Protein AF-0000000086158862 (afdb_homodimer)

Sequence (466 aa):
MAANTNTVLITGCSRGIGLALAAEYHSAGWNIIAAARNPSASSELQALNIYKTVQLDVADEASIERAAKTLEGEAIDLIINNAGILHYNTFETETKAHLAHTFEVNVIGPFLVSRAFLPHLKAAAANKGFAKLVQISSTVGSITLNKGEWPTPNYRTSKAALNMLNMVMAHEIKKDNVMTVVQCPGFVDTEINGHTGILKTSESASAIAKNISKLTLDDTGKFFSHEGKELPWMAANTNTVLITGCSRGIGLALAAEYHSAGWNIIAAARNPSASSELQALNIYKTVQLDVADEASIERAAKTLEGEAIDLIINNAGILHYNTFETETKAHLAHTFEVNVIGPFLVSRAFLPHLKAAAANKGFAKLVQISSTVGSITLNKGEWPTPNYRTSKAALNMLNMVMAHEIKKDNVMTVVQCPGFVDTEINGHTGILKTSESASAIAKNISKLTLDDTGKFFSHEGKELPW

Secondary structure (DSSP, 8-state):
------EEEEESTTSHHHHHHHHHHHHTTPEEEEEESSGGG-HHHHTS--SEEEE--TT-HHHHHHHHHHTTT---SEEEE---------TTT--HHHHHHHHIIIIIHHHHHHHHTHHHHHHHHHHHS-EEEEEE--GGG-STT--S----HHHHHHHHHHHHHHHHHHHHHGGGTEEEEEE---SB-SGGGTT--SB-HHHHHHHHHHHHHH--GGGTT-EE-TTS-B---/------EEEEESTTSHHHHHHHHHHHHTTPEEEEEESSGGG-HHHHHS--SEEEE--TT-HHHHHHHHHHTTT---SEEEE---------TTT--HHHHHHHHIIIIIHHHHHHHHHHHHHHHHHHHHS-EEEEEE--GGG-STT--S----HHHHHHHHHHHHHHHHHHHHHGGGTEEEEEE---SB-SGGGTT--SB-HHHHHHHHHHHHHH--GGGTT-EE-TTS-B---

Solvent-accessible surface area (backbone atoms only — not comparable to full-atom values): 22892 Å² total; per-residue (Å²): 127,83,77,82,64,51,26,37,37,32,30,37,22,62,46,51,56,30,30,27,36,52,51,46,41,44,74,72,60,35,37,34,34,38,23,12,71,57,50,86,74,19,64,71,47,64,68,41,93,57,70,41,76,37,59,31,36,58,72,33,69,69,38,38,48,53,39,36,57,77,44,62,91,45,56,28,36,30,37,35,42,46,46,65,68,59,61,93,26,37,89,87,68,52,47,72,67,55,38,51,52,30,34,36,34,40,30,51,10,47,52,51,48,51,60,57,40,40,66,23,28,38,47,20,8,74,74,68,66,46,12,40,40,36,37,54,51,42,67,62,22,13,59,71,69,54,79,66,81,69,59,25,62,42,37,34,18,21,27,20,17,31,53,32,44,41,39,52,45,27,58,69,36,42,88,51,37,38,22,24,34,36,37,14,54,63,60,41,41,23,75,76,64,70,54,67,34,81,38,51,34,60,59,29,23,47,34,35,52,56,39,58,73,70,58,52,69,88,48,41,46,39,39,26,41,21,82,50,48,76,48,72,64,125,83,80,81,65,51,27,36,38,32,30,38,21,62,45,53,55,30,30,28,36,50,52,47,42,44,74,72,60,35,38,35,34,38,22,13,71,58,49,86,74,19,63,70,49,64,67,41,94,57,69,41,77,36,57,31,37,59,70,34,68,67,38,38,48,52,38,37,57,77,45,62,92,46,56,28,35,29,38,35,42,46,46,66,69,60,62,91,24,37,90,87,68,52,46,74,68,54,39,52,51,29,35,35,33,40,31,51,10,49,53,53,46,51,59,58,42,40,68,23,27,38,47,19,8,72,74,66,66,48,13,39,38,36,38,54,51,42,67,62,22,14,58,70,68,54,77,67,81,68,60,24,62,38,38,33,18,22,27,19,18,31,52,32,43,43,39,52,45,24,58,69,38,42,89,52,36,38,22,23,33,36,36,14,54,63,58,40,41,24,74,77,65,68,54,67,33,82,37,51,33,59,59,26,22,48,34,36,52,55,38,59,72,70,58,51,69,88,45,42,46,39,40,26,40,22,83,52,48,77,50,73,64

Foldseek 3Di:
DPPPAAEEEEEPCQDFLNVLLQQQVLVVRHAYEYEYQDNVVRPSSVVRPHNYYAHADLLDLVSLLVRLVVCPPAAHQEYEYDWAAFDQDAPVGDDPVLLVVRLSTQPVSLVSNCVSCVVNQLVNCVVPVGGEYEYEAAPLCAPVSPPPPGRTPSRNVSRVNNLVVQLVVLVVCLVSRYAYEYEYLAQEQTVRVPRPGDHHSNRSSNLQVVLVVPDGNVCHSFYAYSNNHTDHD/DPPPAAEEEEEPCQDFLNVLLQQQVLVVRHAYEYEYQDNVVRPSSVVRPHNYYAHADLLDLVSLLVRLVVCPPAAHQEYEYDWAAFDQDAPVGDDPVLLVVRLSTQPVSLVSNCVSCVVNQLVNCVVPVGGEYEYEAAPLCAPVSPPPPGRTPSRNVSRVNNLVVQLVVLVVCLVSRYAYEYEYLAQEQTVRVPRPGDHHSNRSSNLQVVLVVPDGNVCHSFYAYSNNHTDHD

Structure (mmCIF, N/CA/C/O backbone):
data_AF-0000000086158862-model_v1
#
loop_
_entity.id
_entity.type
_entity.pdbx_description
1 polymer 'Uncharacterized protein'
#
loop_
_atom_site.group_PDB
_atom_site.id
_atom_site.type_symbol
_atom_site.label_atom_id
_atom_site.label_alt_id
_atom_site.label_comp_id
_atom_site.label_asym_id
_atom_site.label_entity_id
_atom_site.label_seq_id
_atom_site.pdbx_PDB_ins_code
_atom_site.Cartn_x
_atom_site.Cartn_y
_atom_site.Cartn_z
_atom_site.occupancy
_atom_site.B_iso_or_equiv
_atom_site.auth_seq_id
_atom_site.auth_comp_id
_atom_site.auth_asym_id
_atom_site.auth_atom_id
_atom_site.pdbx_PDB_model_num
ATOM 1 N N . MET A 1 1 ? -1.53 -44.344 -16.453 1 36.97 1 MET A N 1
ATOM 2 C CA . MET A 1 1 ? -2.18 -43.031 -16.219 1 36.97 1 MET A CA 1
ATOM 3 C C . MET A 1 1 ? -1.17 -41.906 -16.266 1 36.97 1 MET A C 1
ATOM 5 O O . MET A 1 1 ? -0.111 -41.969 -15.648 1 36.97 1 MET A O 1
ATOM 9 N N . ALA A 1 2 ? -0.893 -41.219 -17.297 1 45.72 2 ALA A N 1
ATOM 10 C CA . ALA A 1 2 ? 0.271 -40.406 -17.594 1 45.72 2 ALA A CA 1
ATOM 11 C C . ALA A 1 2 ? 0.569 -39.469 -16.422 1 45.72 2 ALA A C 1
ATOM 13 O O . ALA A 1 2 ? -0.334 -38.781 -15.906 1 45.72 2 ALA A O 1
ATOM 14 N N . ALA A 1 3 ? 1.515 -39.594 -15.531 1 54.84 3 ALA A N 1
ATOM 15 C CA . ALA A 1 3 ? 1.909 -39 -14.25 1 54.84 3 ALA A CA 1
ATOM 16 C C . ALA A 1 3 ? 1.799 -37.5 -14.281 1 54.84 3 ALA A C 1
ATOM 18 O O . ALA A 1 3 ? 2.314 -36.844 -15.195 1 54.84 3 ALA A O 1
ATOM 19 N N . ASN A 1 4 ? 0.563 -36.844 -13.844 1 77.56 4 ASN A N 1
ATOM 20 C CA . ASN A 1 4 ? 0.189 -35.469 -14.031 1 77.56 4 ASN A CA 1
ATOM 21 C C . ASN A 1 4 ? 1.221 -34.5 -13.414 1 77.56 4 ASN A C 1
ATOM 23 O O . ASN A 1 4 ? 1.254 -34.344 -12.195 1 77.56 4 ASN A O 1
ATOM 27 N N . THR A 1 5 ? 2.297 -34.281 -14.148 1 93.12 5 THR A N 1
ATOM 28 C CA . THR A 1 5 ? 3.395 -33.375 -13.773 1 93.12 5 THR A CA 1
ATOM 29 C C . THR A 1 5 ? 2.863 -32.031 -13.297 1 93.12 5 THR A C 1
ATOM 31 O O . THR A 1 5 ? 1.965 -31.469 -13.922 1 93.12 5 THR A O 1
ATOM 34 N N . ASN A 1 6 ? 3.312 -31.688 -12.078 1 96.94 6 ASN A N 1
ATOM 35 C CA . ASN A 1 6 ? 2.926 -30.375 -11.578 1 96.94 6 ASN A CA 1
ATOM 36 C C . ASN A 1 6 ? 3.473 -29.25 -12.453 1 96.94 6 ASN A C 1
ATOM 38 O O . ASN A 1 6 ? 4.566 -29.359 -13.008 1 96.94 6 ASN A O 1
ATOM 42 N N . THR A 1 7 ? 2.719 -28.188 -12.609 1 97.75 7 THR A N 1
ATOM 43 C CA . THR A 1 7 ? 3.1 -27.047 -13.438 1 97.75 7 THR A CA 1
ATOM 44 C C . THR A 1 7 ? 3.168 -25.766 -12.602 1 97.75 7 THR A C 1
ATOM 46 O O . THR A 1 7 ? 2.295 -25.516 -11.766 1 97.75 7 THR A O 1
ATOM 49 N N . VAL A 1 8 ? 4.254 -24.969 -12.805 1 98.25 8 VAL A N 1
ATOM 50 C CA . VAL A 1 8 ? 4.41 -23.688 -12.133 1 98.25 8 VAL A CA 1
ATOM 51 C C . VAL A 1 8 ? 4.617 -22.578 -13.172 1 98.25 8 VAL A C 1
ATOM 53 O O . VAL A 1 8 ? 5.32 -22.781 -14.164 1 98.25 8 VAL A O 1
ATOM 56 N N . LEU A 1 9 ? 3.863 -21.5 -13.016 1 98.44 9 LEU A N 1
ATOM 57 C CA . LEU A 1 9 ? 4.109 -20.281 -13.766 1 98.44 9 LEU A CA 1
ATOM 58 C C . LEU A 1 9 ? 4.82 -19.25 -12.898 1 98.44 9 LEU A C 1
ATOM 60 O O . LEU A 1 9 ? 4.371 -18.938 -11.789 1 98.44 9 LEU A O 1
ATOM 64 N N . ILE A 1 10 ? 5.93 -18.703 -13.367 1 98.25 10 ILE A N 1
ATOM 65 C CA . ILE A 1 10 ? 6.715 -17.719 -12.633 1 98.25 10 ILE A CA 1
ATOM 66 C C . ILE A 1 10 ? 6.895 -16.469 -13.484 1 98.25 10 ILE A C 1
ATOM 68 O O . ILE A 1 10 ? 7.379 -16.547 -14.617 1 98.25 10 ILE A O 1
ATOM 72 N N . THR A 1 11 ? 6.445 -15.344 -12.969 1 98.44 11 THR A N 1
ATOM 73 C CA . THR A 1 11 ? 6.707 -14.086 -13.664 1 98.44 11 THR A CA 1
ATOM 74 C C . THR A 1 11 ? 8.086 -13.547 -13.297 1 98.44 11 THR A C 1
ATOM 76 O O . THR A 1 11 ? 8.578 -13.781 -12.195 1 98.44 11 THR A O 1
ATOM 79 N N . GLY A 1 12 ? 8.648 -12.758 -14.195 1 95.81 12 GLY A N 1
ATOM 80 C CA . GLY A 1 12 ? 9.977 -12.211 -13.945 1 95.81 12 GLY A CA 1
ATOM 81 C C . GLY A 1 12 ? 11.055 -13.281 -13.852 1 95.81 12 GLY A C 1
ATOM 82 O O . GLY A 1 12 ? 11.891 -13.242 -12.945 1 95.81 12 GLY A O 1
ATOM 83 N N . CYS A 1 13 ? 11.078 -14.219 -14.719 1 92.38 13 CYS A N 1
ATOM 84 C CA . CYS A 1 13 ? 11.898 -15.414 -14.594 1 92.38 13 CYS A CA 1
ATOM 85 C C . CYS A 1 13 ? 13.219 -15.25 -15.344 1 92.38 13 CYS A C 1
ATOM 87 O O . CYS A 1 13 ? 14.039 -16.172 -15.375 1 92.38 13 CYS A O 1
ATOM 89 N N . SER A 1 14 ? 13.531 -14.102 -15.805 1 90.5 14 SER A N 1
ATOM 90 C CA . SER A 1 14 ? 14.688 -13.953 -16.672 1 90.5 14 SER A CA 1
ATOM 91 C C . SER A 1 14 ? 15.969 -13.773 -15.875 1 90.5 14 SER A C 1
ATOM 93 O O . SER A 1 14 ? 17.062 -13.898 -16.422 1 90.5 14 SER A O 1
ATOM 95 N N . ARG A 1 15 ? 15.867 -13.43 -14.633 1 90.31 15 ARG A N 1
ATOM 96 C CA . ARG A 1 15 ? 17.031 -13.227 -13.781 1 90.31 15 ARG A CA 1
ATOM 97 C C . ARG A 1 15 ? 16.656 -13.289 -12.305 1 90.31 15 ARG A C 1
ATOM 99 O O . ARG A 1 15 ? 15.492 -13.484 -11.961 1 90.31 15 ARG A O 1
ATOM 106 N N . GLY A 1 16 ? 17.625 -13.32 -11.531 1 93.94 16 GLY A N 1
ATOM 107 C CA . GLY A 1 16 ? 17.438 -13.133 -10.102 1 93.94 16 GLY A CA 1
ATOM 108 C C . GLY A 1 16 ? 16.688 -14.281 -9.453 1 93.94 16 GLY A C 1
ATOM 109 O O . GLY A 1 16 ? 16.969 -15.445 -9.719 1 93.94 16 GLY A O 1
ATOM 110 N N . ILE A 1 17 ? 15.781 -13.906 -8.586 1 95.94 17 ILE A N 1
ATOM 111 C CA . ILE A 1 17 ? 15.031 -14.859 -7.781 1 95.94 17 ILE A CA 1
ATOM 112 C C . ILE A 1 17 ? 14.133 -15.703 -8.68 1 95.94 17 ILE A C 1
ATOM 114 O O . ILE A 1 17 ? 14.008 -16.922 -8.484 1 95.94 17 ILE A O 1
ATOM 118 N N . GLY A 1 18 ? 13.531 -15.07 -9.727 1 96.69 18 GLY A N 1
ATOM 119 C CA . GLY A 1 18 ? 12.664 -15.797 -10.641 1 96.69 18 GLY A CA 1
ATOM 120 C C . GLY A 1 18 ? 13.375 -16.906 -11.383 1 96.69 18 GLY A C 1
ATOM 121 O O . GLY A 1 18 ? 12.844 -18.016 -11.492 1 96.69 18 GLY A O 1
ATOM 122 N N . LEU A 1 19 ? 14.516 -16.594 -11.836 1 95.88 19 LEU A N 1
ATOM 123 C CA . LEU A 1 19 ? 15.305 -17.594 -12.547 1 95.88 19 LEU A CA 1
ATOM 124 C C . LEU A 1 19 ? 15.711 -18.719 -11.609 1 95.88 19 LEU A C 1
ATOM 126 O O . LEU A 1 19 ? 15.656 -19.891 -11.984 1 95.88 19 LEU A O 1
ATOM 130 N N . ALA A 1 20 ? 16.109 -18.391 -10.422 1 97.12 20 ALA A N 1
ATOM 131 C CA . ALA A 1 20 ? 16.5 -19.391 -9.438 1 97.12 20 ALA A CA 1
ATOM 132 C C . ALA A 1 20 ? 15.328 -20.281 -9.055 1 97.12 20 ALA A C 1
ATOM 134 O O . ALA A 1 20 ? 15.5 -21.5 -8.859 1 97.12 20 ALA A O 1
ATOM 135 N N . LEU A 1 21 ? 14.156 -19.703 -8.93 1 97.81 21 LEU A N 1
ATOM 136 C CA . LEU A 1 21 ? 12.961 -20.484 -8.633 1 97.81 21 LEU A CA 1
ATOM 137 C C . LEU A 1 21 ? 12.633 -21.438 -9.781 1 97.81 21 LEU A C 1
ATOM 139 O O . LEU A 1 21 ? 12.281 -22.594 -9.547 1 97.81 21 LEU A O 1
ATOM 143 N N . ALA A 1 22 ? 12.766 -20.938 -10.992 1 96.94 22 ALA A N 1
ATOM 144 C CA . ALA A 1 22 ? 12.555 -21.797 -12.156 1 96.94 22 ALA A CA 1
ATOM 145 C C . ALA A 1 22 ? 13.492 -23.016 -12.117 1 96.94 22 ALA A C 1
ATOM 147 O O . ALA A 1 22 ? 13.055 -24.141 -12.336 1 96.94 22 ALA A O 1
ATOM 148 N N . ALA A 1 23 ? 14.719 -22.75 -11.82 1 96.62 23 ALA A N 1
ATOM 149 C CA . ALA A 1 23 ? 15.711 -23.828 -11.742 1 96.62 23 ALA A CA 1
ATOM 150 C C . ALA A 1 23 ? 15.359 -24.812 -10.641 1 96.62 23 ALA A C 1
ATOM 152 O O . ALA 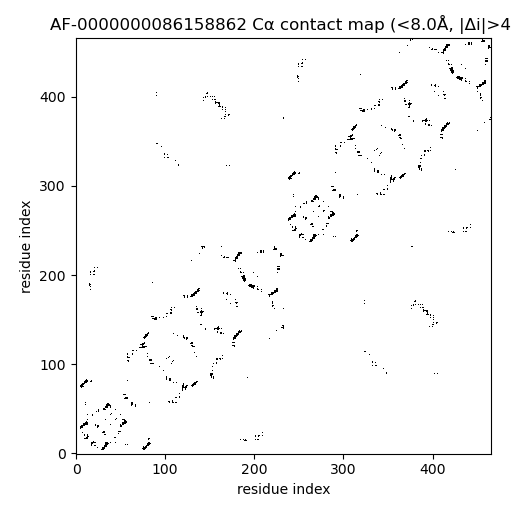A 1 23 ? 15.477 -26.031 -10.828 1 96.62 23 ALA A O 1
ATOM 153 N N . GLU A 1 24 ? 14.961 -24.297 -9.516 1 97.12 24 GLU A N 1
ATOM 154 C CA . GLU A 1 24 ? 14.609 -25.141 -8.375 1 97.12 24 GLU A CA 1
ATOM 155 C C . GLU A 1 24 ? 13.438 -26.062 -8.703 1 97.12 24 GLU A C 1
ATOM 157 O O . GLU A 1 24 ? 13.5 -27.266 -8.445 1 97.12 24 GLU A O 1
ATOM 162 N N . TYR A 1 25 ? 12.398 -25.578 -9.266 1 97.38 25 TYR A N 1
ATOM 163 C CA . TYR A 1 25 ? 11.219 -26.375 -9.578 1 97.38 25 TYR A CA 1
ATOM 164 C C . TYR A 1 25 ? 11.492 -27.312 -10.742 1 97.38 25 TYR A C 1
ATOM 166 O O . TYR A 1 25 ? 10.953 -28.422 -10.789 1 97.38 25 TYR A O 1
ATOM 174 N N . HIS A 1 26 ? 12.312 -26.891 -11.641 1 95.94 26 HIS A N 1
ATOM 175 C CA . HIS A 1 26 ? 12.734 -27.797 -12.703 1 95.94 26 HIS A CA 1
ATOM 176 C C . HIS A 1 26 ? 13.445 -29.016 -12.141 1 95.94 26 HIS A C 1
ATOM 178 O O . HIS A 1 26 ? 13.156 -30.141 -12.539 1 95.94 26 HIS A O 1
ATOM 184 N N . SER A 1 27 ? 14.312 -28.75 -11.258 1 95.31 27 SER A N 1
ATOM 185 C CA . SER A 1 27 ? 15.055 -29.844 -10.617 1 95.31 27 SER A CA 1
ATOM 186 C C . SER A 1 27 ? 14.125 -30.766 -9.852 1 95.31 27 SER A C 1
ATOM 188 O O . SER A 1 27 ? 14.422 -31.953 -9.695 1 95.31 27 SER A O 1
ATOM 190 N N . ALA A 1 28 ? 13.016 -30.25 -9.414 1 95.69 28 ALA A N 1
ATOM 191 C CA . ALA A 1 28 ? 12.039 -31.031 -8.664 1 95.69 28 ALA A CA 1
ATOM 192 C C . ALA A 1 28 ? 11.086 -31.766 -9.602 1 95.69 28 ALA A C 1
ATOM 194 O O . ALA A 1 28 ? 10.156 -32.438 -9.148 1 95.69 28 ALA A O 1
ATOM 195 N N . GLY A 1 29 ? 11.219 -31.562 -10.906 1 95.12 29 GLY A N 1
ATOM 196 C CA . GLY A 1 29 ? 10.469 -32.312 -11.891 1 95.12 29 GLY A CA 1
ATOM 197 C C . GLY A 1 29 ? 9.195 -31.641 -12.352 1 95.12 29 GLY A C 1
ATOM 198 O O . GLY A 1 29 ? 8.32 -32.281 -12.945 1 95.12 29 GLY A O 1
ATOM 199 N N . TRP A 1 30 ? 9.109 -30.328 -12.07 1 96.62 30 TRP A N 1
ATOM 200 C CA . TRP A 1 30 ? 7.906 -29.594 -12.453 1 96.62 30 TRP A CA 1
ATOM 201 C C . TRP A 1 30 ? 7.996 -29.109 -13.898 1 96.62 30 TRP A C 1
ATOM 203 O O . TRP A 1 30 ? 9.094 -28.953 -14.438 1 96.62 30 TRP A O 1
ATOM 213 N N . ASN A 1 31 ? 6.859 -28.953 -14.508 1 96.31 31 ASN A N 1
ATOM 214 C CA . ASN A 1 31 ? 6.762 -28.156 -15.727 1 96.31 31 ASN A CA 1
ATOM 215 C C . ASN A 1 31 ? 6.859 -26.656 -15.438 1 96.31 31 ASN A C 1
ATOM 217 O O . ASN A 1 31 ? 6.078 -26.125 -14.648 1 96.31 31 ASN A O 1
ATOM 221 N N . ILE A 1 32 ? 7.812 -26.031 -16.125 1 96.62 32 ILE A N 1
ATOM 222 C CA . ILE A 1 32 ? 8.023 -24.609 -15.875 1 96.62 32 ILE A CA 1
ATOM 223 C C . ILE A 1 32 ? 7.41 -23.781 -17 1 96.62 32 ILE A C 1
ATOM 225 O O . ILE A 1 32 ? 7.754 -23.969 -18.172 1 96.62 32 ILE A O 1
ATOM 229 N N . ILE A 1 33 ? 6.488 -22.953 -16.656 1 97.19 33 ILE A N 1
ATOM 230 C CA . ILE A 1 33 ? 6.066 -21.875 -17.562 1 97.19 33 ILE A CA 1
ATOM 231 C C . ILE A 1 33 ? 6.75 -20.578 -17.156 1 97.19 33 ILE A C 1
ATOM 233 O O . ILE A 1 33 ? 6.383 -19.953 -16.156 1 97.19 33 ILE A O 1
ATOM 237 N N . ALA A 1 34 ? 7.719 -20.172 -17.984 1 96.31 34 ALA A N 1
ATOM 238 C CA . ALA A 1 34 ? 8.523 -19 -17.688 1 96.31 34 ALA A CA 1
ATOM 239 C C . ALA A 1 34 ? 7.949 -17.75 -18.359 1 96.31 34 ALA A C 1
ATOM 241 O O . ALA A 1 34 ? 7.914 -17.672 -19.594 1 96.31 34 ALA A O 1
ATOM 242 N N . ALA A 1 35 ? 7.512 -16.812 -17.547 1 96.81 35 ALA A N 1
ATOM 243 C CA . ALA A 1 35 ? 6.93 -15.578 -18.062 1 96.81 35 ALA A CA 1
ATOM 244 C C . ALA A 1 35 ? 7.879 -14.398 -17.875 1 96.81 35 ALA A C 1
ATOM 246 O O . ALA A 1 35 ? 8.398 -14.195 -16.766 1 96.81 35 ALA A O 1
ATOM 247 N N . ALA A 1 36 ? 8.141 -13.688 -18.906 1 95.5 36 ALA A N 1
ATOM 248 C CA . ALA A 1 36 ? 8.984 -12.5 -18.875 1 95.5 36 ALA A CA 1
ATOM 249 C C . ALA A 1 36 ? 8.664 -11.57 -20.047 1 95.5 36 ALA A C 1
ATOM 251 O O . ALA A 1 36 ? 7.941 -11.953 -20.969 1 95.5 36 ALA A O 1
ATOM 252 N N . ARG A 1 37 ? 9.156 -10.414 -20.031 1 93.44 37 ARG A N 1
ATOM 253 C CA . ARG A 1 37 ? 8.938 -9.453 -21.109 1 93.44 37 ARG A CA 1
ATOM 254 C C . ARG A 1 37 ? 9.609 -9.914 -22.391 1 93.44 37 ARG A C 1
ATOM 256 O O . ARG A 1 37 ? 9.047 -9.758 -23.484 1 93.44 37 ARG A O 1
ATOM 263 N N . ASN A 1 38 ? 10.773 -10.383 -22.141 1 90.69 38 ASN A N 1
ATOM 264 C CA . ASN A 1 38 ? 11.539 -10.961 -23.25 1 90.69 38 ASN A CA 1
ATOM 265 C C . ASN A 1 38 ? 12.211 -12.266 -22.828 1 90.69 38 ASN A C 1
ATOM 267 O O . ASN A 1 38 ? 13.43 -12.305 -22.641 1 90.69 38 ASN A O 1
ATOM 271 N N . PRO A 1 39 ? 11.445 -13.312 -22.859 1 85.88 39 PRO A N 1
ATOM 272 C CA . PRO A 1 39 ? 12 -14.57 -22.344 1 85.88 39 PRO A CA 1
ATOM 273 C C . PRO A 1 39 ? 13.156 -15.102 -23.188 1 85.88 39 PRO A C 1
ATOM 275 O O . PRO A 1 39 ? 14.031 -15.805 -22.672 1 85.88 39 PRO A O 1
ATOM 278 N N . SER A 1 40 ? 13.211 -14.82 -24.406 1 84.69 40 SER A N 1
ATOM 279 C CA . SER A 1 40 ? 14.234 -15.336 -25.312 1 84.69 40 SER A CA 1
ATOM 280 C C . SER A 1 40 ? 15.578 -14.672 -25.062 1 84.69 40 SER A C 1
ATOM 282 O O . SER A 1 40 ? 16.625 -15.172 -25.5 1 84.69 40 SER A O 1
ATOM 284 N N . ALA A 1 41 ? 15.531 -13.633 -24.297 1 85.56 41 ALA A N 1
ATOM 285 C CA . ALA A 1 41 ? 16.75 -12.867 -24.078 1 85.56 41 ALA A CA 1
ATOM 286 C C . ALA A 1 41 ? 17.594 -13.484 -22.953 1 85.56 41 ALA A C 1
ATOM 288 O O . ALA A 1 41 ? 18.766 -13.156 -22.797 1 85.56 41 ALA A O 1
ATOM 289 N N . SER A 1 42 ? 17.047 -14.359 -22.203 1 88.31 42 SER A N 1
ATOM 290 C CA . SER A 1 42 ? 17.766 -14.977 -21.094 1 88.31 42 SER A CA 1
ATOM 291 C C . SER A 1 42 ? 18.344 -16.344 -21.5 1 88.31 42 SER A C 1
ATOM 293 O O . SER A 1 42 ? 17.609 -17.328 -21.531 1 88.31 42 SER A O 1
ATOM 295 N N . SER A 1 43 ? 19.609 -16.375 -21.688 1 88.44 43 SER A N 1
ATOM 296 C CA . SER A 1 43 ? 20.281 -17.609 -22.047 1 88.44 43 SER A CA 1
ATOM 297 C C . SER A 1 43 ? 20.188 -18.641 -20.922 1 88.44 43 SER A C 1
ATOM 299 O O . SER A 1 43 ? 20.062 -19.844 -21.188 1 88.44 43 SER A O 1
ATOM 301 N N . GLU A 1 44 ? 20.234 -18.125 -19.75 1 88.62 44 GLU A N 1
ATOM 302 C CA . GLU A 1 44 ? 20.156 -19.016 -18.594 1 88.62 44 GLU A CA 1
ATOM 303 C C . GLU A 1 44 ? 18.781 -19.688 -18.516 1 88.62 44 GLU A C 1
ATOM 305 O O . GLU A 1 44 ? 18.688 -20.875 -18.188 1 88.62 44 GLU A O 1
ATOM 310 N N . LEU A 1 45 ? 17.844 -18.891 -18.812 1 88.81 45 LEU A N 1
ATOM 311 C CA . LEU A 1 45 ? 16.484 -19.453 -18.812 1 88.81 45 LEU A CA 1
ATOM 312 C C . LEU A 1 45 ? 16.328 -20.484 -19.922 1 88.81 45 LEU A C 1
ATOM 314 O O . LEU A 1 45 ? 15.719 -21.531 -19.703 1 88.81 45 LEU A O 1
ATOM 318 N N . GLN A 1 46 ? 16.891 -20.219 -21.016 1 86.56 46 GLN A N 1
ATOM 319 C CA . GLN A 1 46 ? 16.781 -21.125 -22.156 1 86.56 46 GLN A CA 1
ATOM 320 C C . GLN A 1 46 ? 17.5 -22.438 -21.875 1 86.56 46 GLN A C 1
ATOM 322 O O . GLN A 1 46 ? 17.109 -23.484 -22.391 1 86.56 46 GLN A O 1
ATOM 327 N N . ALA A 1 47 ? 18.422 -22.297 -21.078 1 88.19 47 ALA A N 1
ATOM 328 C CA . ALA A 1 47 ? 19.234 -23.469 -20.781 1 88.19 47 ALA A CA 1
ATOM 329 C C . ALA A 1 47 ? 18.469 -24.438 -19.875 1 88.19 47 ALA A C 1
ATOM 331 O O . ALA A 1 47 ? 18.828 -25.609 -19.766 1 88.19 47 ALA A O 1
ATOM 332 N N . LEU A 1 48 ? 17.422 -23.828 -19.297 1 85.44 48 LEU A N 1
ATOM 333 C CA . LEU A 1 48 ? 16.578 -24.672 -18.453 1 85.44 48 LEU A CA 1
ATOM 334 C C . LEU A 1 48 ? 15.586 -25.469 -19.297 1 85.44 48 LEU A C 1
ATOM 336 O O . LEU A 1 48 ? 15.102 -24.969 -20.312 1 85.44 48 LEU A O 1
ATOM 340 N N . ASN A 1 49 ? 15.633 -26.766 -19.578 1 80.62 49 ASN A N 1
ATOM 341 C CA . ASN A 1 49 ? 14.602 -27.516 -20.281 1 80.62 49 ASN A CA 1
ATOM 342 C C . ASN A 1 49 ? 13.203 -27.109 -19.828 1 80.62 49 ASN A C 1
ATOM 344 O O . ASN A 1 49 ? 12.5 -27.906 -19.203 1 80.62 49 ASN A O 1
ATOM 348 N N . ILE A 1 50 ? 12.82 -25.906 -20.266 1 84.25 50 ILE A N 1
ATOM 349 C CA . ILE A 1 50 ? 11.578 -25.297 -19.781 1 84.25 50 ILE A CA 1
ATOM 350 C C . ILE A 1 50 ? 10.398 -25.828 -20.594 1 84.25 50 ILE A C 1
ATOM 352 O O . ILE A 1 50 ? 10.531 -26.109 -21.781 1 84.25 50 ILE A O 1
ATOM 356 N N . TYR A 1 51 ? 9.281 -26.062 -20 1 89.88 51 TYR A N 1
ATOM 357 C CA . TYR A 1 51 ? 8.047 -26.562 -20.594 1 89.88 51 TYR A CA 1
ATOM 358 C C . TYR A 1 51 ? 7.48 -25.547 -21.594 1 89.88 51 TYR A C 1
ATOM 360 O O . TYR A 1 51 ? 7.258 -25.875 -22.766 1 89.88 51 TYR A O 1
ATOM 368 N N . LYS A 1 52 ? 7.383 -24.234 -21.156 1 94.44 52 LYS A N 1
ATOM 369 C CA . LYS A 1 52 ? 6.879 -23.156 -22.016 1 94.44 52 LYS A CA 1
ATOM 370 C C . LYS A 1 52 ? 7.445 -21.812 -21.594 1 94.44 52 LYS A C 1
ATOM 372 O O . LYS A 1 52 ? 7.707 -21.578 -20.406 1 94.44 52 LYS A O 1
ATOM 377 N N . THR A 1 53 ? 7.676 -21.016 -22.594 1 93.81 53 THR A N 1
ATOM 378 C CA . THR A 1 53 ? 7.961 -19.594 -22.359 1 93.81 53 THR A CA 1
ATOM 379 C C . THR A 1 53 ? 6.809 -18.719 -22.844 1 93.81 53 THR A C 1
ATOM 381 O O . THR A 1 53 ? 6.234 -18.984 -23.906 1 93.81 53 THR A O 1
ATOM 384 N N . VAL A 1 54 ? 6.48 -17.766 -22.031 1 95.19 54 VAL A N 1
ATOM 385 C CA . VAL A 1 54 ? 5.402 -16.859 -22.422 1 95.19 54 VAL A CA 1
ATOM 386 C C . VAL A 1 54 ? 5.855 -15.414 -22.266 1 95.19 54 VAL A C 1
ATOM 388 O O . VAL A 1 54 ? 6.488 -15.062 -21.266 1 95.19 54 VAL A O 1
ATOM 391 N N . GLN A 1 55 ? 5.609 -14.609 -23.312 1 96.31 55 GLN A N 1
ATOM 392 C CA . GLN A 1 55 ? 5.84 -13.172 -23.219 1 96.31 55 GLN A CA 1
ATOM 393 C C . GLN A 1 55 ? 4.766 -12.5 -22.375 1 96.31 55 GLN A C 1
ATOM 395 O O . GLN A 1 55 ? 3.572 -12.609 -22.656 1 96.31 55 GLN A O 1
ATOM 400 N N . LEU A 1 56 ? 5.188 -11.844 -21.297 1 97.62 56 LEU A N 1
ATOM 401 C CA . LEU A 1 56 ? 4.258 -11.227 -20.375 1 97.62 56 LEU A CA 1
ATOM 402 C C . LEU A 1 56 ? 4.898 -10.016 -19.688 1 97.62 56 LEU A C 1
ATOM 404 O O . LEU A 1 56 ? 5.938 -10.148 -19.031 1 97.62 56 LEU A O 1
ATOM 408 N N . ASP A 1 57 ? 4.336 -8.852 -20 1 97.94 57 ASP A N 1
ATOM 409 C CA . ASP A 1 57 ? 4.656 -7.629 -19.266 1 97.94 57 ASP A CA 1
ATOM 410 C C . ASP A 1 57 ? 3.604 -7.336 -18.203 1 97.94 57 ASP A C 1
ATOM 412 O O . ASP A 1 57 ? 2.467 -6.98 -18.516 1 97.94 57 ASP A O 1
ATOM 416 N N . VAL A 1 58 ? 4.047 -7.41 -16.922 1 98.12 58 VAL A N 1
ATOM 417 C CA . VAL A 1 58 ? 3.084 -7.32 -15.82 1 98.12 58 VAL A CA 1
ATOM 418 C C . VAL A 1 58 ? 2.5 -5.914 -15.758 1 98.12 58 VAL A C 1
ATOM 420 O O . VAL A 1 58 ? 1.486 -5.684 -15.094 1 98.12 58 VAL A O 1
ATOM 423 N N . ALA A 1 59 ? 3.121 -4.941 -16.422 1 97.62 59 ALA A N 1
ATOM 424 C CA . ALA A 1 59 ? 2.621 -3.568 -16.438 1 97.62 59 ALA A CA 1
ATOM 425 C C . ALA A 1 59 ? 1.656 -3.338 -17.594 1 97.62 59 ALA A C 1
ATOM 427 O O . ALA A 1 59 ? 1.085 -2.254 -17.719 1 97.62 59 ALA A O 1
ATOM 428 N N . ASP A 1 60 ? 1.479 -4.348 -18.453 1 98.19 60 ASP A N 1
ATOM 429 C CA . ASP A 1 60 ? 0.641 -4.234 -19.656 1 98.19 60 ASP A CA 1
ATOM 430 C C . ASP A 1 60 ? -0.501 -5.25 -19.609 1 98.19 60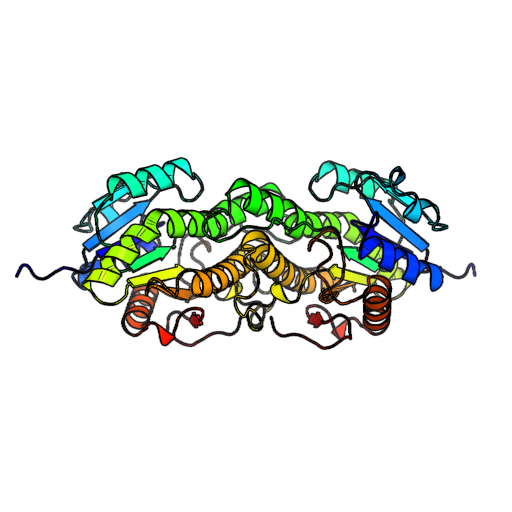 ASP A C 1
ATOM 432 O O . ASP A 1 60 ? -0.311 -6.418 -19.953 1 98.19 60 ASP A O 1
ATOM 436 N N . GLU A 1 61 ? -1.664 -4.73 -19.328 1 98.25 61 GLU A N 1
ATOM 437 C CA . GLU A 1 61 ? -2.828 -5.594 -19.141 1 98.25 61 GLU A CA 1
ATOM 438 C C . GLU A 1 61 ? -3.092 -6.43 -20.391 1 98.25 61 GLU A C 1
ATOM 440 O O . GLU A 1 61 ? -3.451 -7.605 -20.297 1 98.25 61 GLU A O 1
ATOM 445 N N . ALA A 1 62 ? -2.947 -5.816 -21.516 1 98.19 62 ALA A N 1
ATOM 446 C CA . ALA A 1 62 ? -3.156 -6.547 -22.766 1 98.19 62 ALA A CA 1
ATOM 447 C C . ALA A 1 62 ? -2.143 -7.68 -22.906 1 98.19 62 ALA A C 1
ATOM 449 O O . ALA A 1 62 ? -2.477 -8.766 -23.406 1 98.19 62 ALA A O 1
ATOM 450 N N . SER A 1 63 ? -0.906 -7.434 -22.547 1 98.44 63 SER A N 1
ATOM 451 C CA . SER A 1 63 ? 0.133 -8.461 -22.562 1 98.44 63 SER A CA 1
ATOM 452 C C . SER A 1 63 ? -0.234 -9.633 -21.656 1 98.44 63 SER A C 1
ATOM 454 O O . SER A 1 63 ? -0.065 -10.789 -22.031 1 98.44 63 SER A O 1
ATOM 456 N N . ILE A 1 64 ? -0.775 -9.383 -20.5 1 98.62 64 ILE A N 1
ATOM 457 C CA . ILE A 1 64 ? -1.181 -10.383 -19.516 1 98.62 64 ILE A CA 1
ATOM 458 C C . ILE A 1 64 ? -2.312 -11.234 -20.094 1 98.62 64 ILE A C 1
ATOM 460 O O . ILE A 1 64 ? -2.264 -12.469 -20.047 1 98.62 64 ILE A O 1
ATOM 464 N N . GLU A 1 65 ? -3.254 -10.555 -20.672 1 98.06 65 GLU A N 1
ATOM 465 C CA . GLU A 1 65 ? -4.41 -11.25 -21.219 1 98.06 65 GLU A CA 1
ATOM 466 C C . GLU A 1 65 ? -3.996 -12.164 -22.375 1 98.06 65 GLU A C 1
ATOM 468 O O . GLU A 1 65 ? -4.488 -13.289 -22.5 1 98.06 65 GLU A O 1
ATOM 473 N N . ARG A 1 66 ? -3.135 -11.68 -23.203 1 98 66 ARG A N 1
ATOM 474 C CA . ARG A 1 66 ? -2.637 -12.5 -24.312 1 98 66 ARG A CA 1
ATOM 475 C C . ARG A 1 66 ? -1.905 -13.734 -23.797 1 98 66 ARG A C 1
ATOM 477 O O . ARG A 1 66 ? -2.086 -14.828 -24.312 1 98 66 ARG A O 1
ATOM 484 N N . ALA A 1 67 ? -1.093 -13.547 -22.781 1 98 67 ALA A N 1
ATOM 485 C CA . ALA A 1 67 ? -0.358 -14.656 -22.188 1 98 67 ALA A CA 1
ATOM 486 C C . ALA A 1 67 ? -1.312 -15.711 -21.641 1 98 67 ALA A C 1
ATOM 488 O O . ALA A 1 67 ? -1.125 -16.906 -21.875 1 98 67 ALA A O 1
ATOM 489 N N . ALA A 1 68 ? -2.354 -15.297 -20.906 1 98.25 68 ALA A N 1
ATOM 490 C CA . ALA A 1 68 ? -3.332 -16.219 -20.344 1 98.25 68 ALA A CA 1
ATOM 491 C C . ALA A 1 68 ? -4.062 -16.984 -21.453 1 98.25 68 ALA A C 1
ATOM 493 O O . ALA A 1 68 ? -4.32 -18.188 -21.328 1 98.25 68 ALA A O 1
ATOM 494 N N . LYS A 1 69 ? -4.336 -16.266 -22.516 1 97.75 69 LYS A N 1
ATOM 495 C CA . LYS A 1 69 ? -5.047 -16.875 -23.641 1 97.75 69 LYS A CA 1
ATOM 496 C C . LYS A 1 69 ? -4.203 -17.969 -24.297 1 97.75 69 LYS A C 1
ATOM 498 O O . LYS A 1 69 ? -4.727 -19 -24.688 1 97.75 69 LYS A O 1
ATOM 503 N N . THR A 1 70 ? -2.934 -17.75 -24.422 1 97 70 THR A N 1
ATOM 504 C CA . THR A 1 70 ? -2.043 -18.734 -25.031 1 97 70 THR A CA 1
ATOM 505 C C . THR A 1 70 ? -1.991 -20.016 -24.219 1 97 70 THR A C 1
ATOM 507 O O . THR A 1 70 ? -1.608 -21.062 -24.719 1 97 70 THR A O 1
ATOM 510 N N . LEU A 1 71 ? -2.377 -19.922 -22.938 1 97.5 71 LEU A N 1
ATOM 511 C CA . LEU A 1 71 ? -2.309 -21.062 -22.047 1 97.5 71 LEU A CA 1
ATOM 512 C C . LEU A 1 71 ? -3.703 -21.594 -21.719 1 97.5 71 LEU A C 1
ATOM 514 O O . LEU A 1 71 ? -3.896 -22.297 -20.734 1 97.5 71 LEU A O 1
ATOM 518 N N . GLU A 1 72 ? -4.641 -21.125 -22.516 1 96.19 72 GLU A N 1
ATOM 519 C CA . GLU A 1 72 ? -6.027 -21.516 -22.266 1 96.19 72 GLU A CA 1
ATOM 520 C C . GLU A 1 72 ? -6.172 -23.016 -22.141 1 96.19 72 GLU A C 1
ATOM 522 O O . GLU A 1 72 ? -5.625 -23.766 -22.953 1 96.19 72 GLU A O 1
ATOM 527 N N . GLY A 1 73 ? -6.836 -23.438 -21.078 1 94.44 73 GLY A N 1
ATOM 528 C CA . GLY A 1 73 ? -7.125 -24.859 -20.891 1 94.44 73 GLY A CA 1
ATOM 529 C C . GLY A 1 73 ? -6.047 -25.578 -20.094 1 94.44 73 GLY A C 1
ATOM 530 O O . GLY A 1 73 ? -6.238 -26.719 -19.688 1 94.44 73 GLY A O 1
ATOM 531 N N . GLU A 1 74 ? -4.949 -24.938 -19.922 1 96.19 74 GLU A N 1
ATOM 532 C CA . GLU A 1 74 ? -3.855 -25.562 -19.188 1 96.19 74 GLU A CA 1
ATOM 533 C C . GLU A 1 74 ? -4.016 -25.359 -17.688 1 96.19 74 GLU A C 1
ATOM 535 O O . GLU A 1 74 ? -4.184 -24.219 -17.234 1 96.19 74 GLU A O 1
ATOM 540 N N . ALA A 1 75 ? -3.963 -26.5 -16.953 1 97.69 75 ALA A N 1
ATOM 541 C CA . ALA A 1 75 ? -3.967 -26.406 -15.492 1 97.69 75 ALA A CA 1
ATOM 542 C C . ALA A 1 75 ? -2.6 -26 -14.961 1 97.69 75 ALA A C 1
ATOM 544 O O . ALA A 1 75 ? -1.567 -26.469 -15.445 1 97.69 75 ALA A O 1
ATOM 545 N N . ILE A 1 76 ? -2.6 -25.031 -14.062 1 98.25 76 ILE A N 1
ATOM 546 C CA . ILE A 1 76 ? -1.381 -24.578 -13.414 1 98.25 76 ILE A CA 1
ATOM 547 C C . ILE A 1 76 ? -1.508 -24.734 -11.898 1 98.25 76 ILE A C 1
ATOM 549 O O . ILE A 1 76 ? -2.402 -24.172 -11.281 1 98.25 76 ILE A O 1
ATOM 553 N N . ASP A 1 77 ? -0.563 -25.484 -11.312 1 98.44 77 ASP A N 1
ATOM 554 C CA . ASP A 1 77 ? -0.658 -25.859 -9.906 1 98.44 77 ASP A CA 1
ATOM 555 C C . ASP A 1 77 ? -0.171 -24.734 -9 1 98.44 77 ASP A C 1
ATOM 557 O O . ASP A 1 77 ? -0.592 -24.641 -7.844 1 98.44 77 ASP A O 1
ATOM 561 N N . LEU A 1 78 ? 0.742 -23.953 -9.484 1 98.69 78 LEU A N 1
ATOM 562 C CA . LEU A 1 78 ? 1.399 -22.906 -8.711 1 98.69 78 LEU A CA 1
ATOM 563 C C . LEU A 1 78 ? 1.719 -21.703 -9.594 1 98.69 78 LEU A C 1
ATOM 565 O O . LEU A 1 78 ? 2.289 -21.859 -10.68 1 98.69 78 LEU A O 1
ATOM 569 N N . ILE A 1 79 ? 1.252 -20.578 -9.211 1 98.81 79 ILE A N 1
ATOM 570 C CA . ILE A 1 79 ? 1.669 -19.328 -9.82 1 98.81 79 ILE A CA 1
ATOM 571 C C . ILE A 1 79 ? 2.482 -18.5 -8.82 1 98.81 79 ILE A C 1
ATOM 573 O O . ILE A 1 79 ? 2.072 -18.344 -7.668 1 98.81 79 ILE A O 1
ATOM 577 N N . ILE A 1 80 ? 3.652 -18.062 -9.242 1 98.81 80 ILE A N 1
ATOM 578 C CA . ILE A 1 80 ? 4.512 -17.203 -8.43 1 98.81 80 ILE A CA 1
ATOM 579 C C . ILE A 1 80 ? 4.637 -15.836 -9.086 1 98.81 80 ILE A C 1
ATOM 581 O O . ILE A 1 80 ? 5.316 -15.688 -10.102 1 98.81 80 ILE A O 1
ATOM 585 N N . ASN A 1 81 ? 3.928 -14.906 -8.531 1 98.75 81 ASN A N 1
ATOM 586 C CA . ASN A 1 81 ? 4.156 -13.508 -8.891 1 98.75 81 ASN A CA 1
ATOM 587 C C . ASN A 1 81 ? 5.477 -12.992 -8.32 1 98.75 81 ASN A C 1
ATOM 589 O O . ASN A 1 81 ? 5.535 -12.578 -7.16 1 98.75 81 ASN A O 1
ATOM 593 N N . ASN A 1 82 ? 6.414 -12.93 -9.156 1 98.19 82 ASN A N 1
ATOM 594 C CA . ASN A 1 82 ? 7.766 -12.609 -8.711 1 98.19 82 ASN A CA 1
ATOM 595 C C . ASN A 1 82 ? 8.266 -11.312 -9.336 1 98.19 82 ASN A C 1
ATOM 597 O O . ASN A 1 82 ? 9.102 -10.617 -8.758 1 98.19 82 ASN A O 1
ATOM 601 N N . ALA A 1 83 ? 7.719 -10.953 -10.531 1 96 83 ALA A N 1
ATOM 602 C CA . ALA A 1 83 ? 8.148 -9.719 -11.188 1 96 83 ALA A CA 1
ATOM 603 C C . ALA A 1 83 ? 8 -8.516 -10.266 1 96 83 ALA A C 1
ATOM 605 O O . ALA A 1 83 ? 6.996 -8.383 -9.562 1 96 83 ALA A O 1
ATOM 606 N N . GLY A 1 84 ? 9.008 -7.723 -10.188 1 95.81 84 GLY A N 1
ATOM 607 C CA . GLY A 1 84 ? 9.008 -6.531 -9.352 1 95.81 84 GLY A CA 1
ATOM 608 C C . GLY A 1 84 ? 10.133 -5.574 -9.672 1 95.81 84 GLY A C 1
ATOM 609 O O . GLY A 1 84 ? 11.094 -5.941 -10.359 1 95.81 84 GLY A O 1
ATOM 610 N N . ILE A 1 85 ? 9.961 -4.367 -9.219 1 96.06 85 ILE A N 1
ATOM 611 C CA . ILE A 1 85 ? 10.984 -3.352 -9.445 1 96.06 85 ILE A CA 1
ATOM 612 C C . ILE A 1 85 ? 11.195 -2.537 -8.18 1 96.06 85 ILE A C 1
ATOM 614 O O . ILE A 1 85 ? 10.375 -2.576 -7.262 1 96.06 85 ILE A O 1
ATOM 618 N N . LEU A 1 86 ? 12.266 -1.944 -8.125 1 94.31 86 LEU A N 1
ATOM 619 C CA . LEU A 1 86 ? 12.695 -1.04 -7.066 1 94.31 86 LEU A CA 1
ATOM 620 C C . LEU A 1 86 ? 13.453 0.153 -7.641 1 94.31 86 LEU A C 1
ATOM 622 O O . LEU A 1 86 ? 14.289 -0.007 -8.531 1 94.31 86 LEU A O 1
ATOM 626 N N . HIS A 1 87 ? 13.023 1.342 -7.285 1 92 87 HIS A N 1
ATOM 627 C CA . HIS A 1 87 ? 13.805 2.543 -7.539 1 92 87 HIS A CA 1
ATOM 628 C C . HIS A 1 87 ? 14.438 3.07 -6.258 1 92 87 HIS A C 1
ATOM 630 O O . HIS A 1 87 ? 13.734 3.375 -5.293 1 92 87 HIS A O 1
ATOM 636 N N . TYR A 1 88 ? 15.727 3.17 -6.301 1 91.12 88 TYR A N 1
ATOM 637 C CA . TYR A 1 88 ? 16.391 3.732 -5.133 1 91.12 88 TYR A CA 1
ATOM 638 C C . TYR A 1 88 ? 16.172 5.238 -5.047 1 91.12 88 TYR A C 1
ATOM 640 O O . TYR A 1 88 ? 16.688 5.996 -5.867 1 91.12 88 TYR A O 1
ATOM 648 N N . ASN A 1 89 ? 15.352 5.598 -4.109 1 91 89 ASN A N 1
ATOM 649 C CA . ASN A 1 89 ? 15.039 6.996 -3.848 1 91 89 ASN A CA 1
ATOM 650 C C . ASN A 1 89 ? 14.773 7.246 -2.363 1 91 89 ASN A C 1
ATOM 652 O O . ASN A 1 89 ? 14.531 6.305 -1.608 1 91 89 ASN A O 1
ATOM 656 N N . THR A 1 90 ? 15.031 8.492 -2 1 89.94 90 THR A N 1
ATOM 657 C CA . THR A 1 90 ? 14.695 8.953 -0.659 1 89.94 90 THR A CA 1
ATOM 658 C C . THR A 1 90 ? 13.406 9.773 -0.677 1 89.94 90 THR A C 1
ATOM 660 O O . THR A 1 90 ? 12.805 9.969 -1.735 1 89.94 90 THR A O 1
ATOM 663 N N . PHE A 1 91 ? 12.977 10.188 0.517 1 91.12 91 PHE A N 1
ATOM 664 C CA . PHE A 1 91 ? 11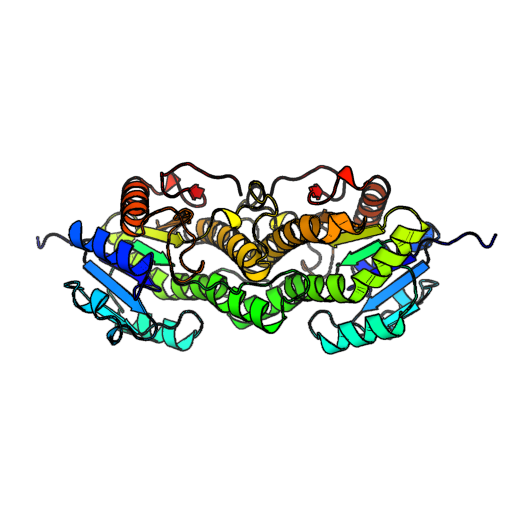.82 11.078 0.61 1 91.12 91 PHE A CA 1
ATOM 665 C C . PHE A 1 91 ? 12.023 12.32 -0.239 1 91.12 91 PHE A C 1
ATOM 667 O O . PHE A 1 91 ? 11.102 12.781 -0.911 1 91.12 91 PHE A O 1
ATOM 674 N N . GLU A 1 92 ? 13.234 12.797 -0.268 1 90.94 92 GLU A N 1
ATOM 675 C CA . GLU A 1 92 ? 13.555 14.055 -0.948 1 90.94 92 GLU A CA 1
ATOM 676 C C . GLU A 1 92 ? 13.641 13.852 -2.459 1 90.94 92 GLU A C 1
ATOM 678 O O . GLU A 1 92 ? 13.258 14.734 -3.229 1 90.94 92 GLU A O 1
ATOM 683 N N . THR A 1 93 ? 14.062 12.641 -2.926 1 94.56 93 THR A N 1
ATOM 684 C CA . THR A 1 93 ? 14.375 12.469 -4.34 1 94.56 93 THR A CA 1
ATOM 685 C C . THR A 1 93 ? 13.297 11.656 -5.039 1 94.56 93 THR A C 1
ATOM 687 O O . THR A 1 93 ? 13.273 11.57 -6.27 1 94.56 93 THR A O 1
ATOM 690 N N . GLU A 1 94 ? 12.375 11.117 -4.258 1 96.19 94 GLU A N 1
ATOM 691 C CA . GLU A 1 94 ? 11.289 10.32 -4.824 1 96.19 94 GLU A CA 1
ATOM 692 C C . GLU A 1 94 ? 10.422 11.156 -5.758 1 96.19 94 GLU A C 1
ATOM 694 O O . GLU A 1 94 ? 10.242 12.359 -5.543 1 96.19 94 GLU A O 1
ATOM 699 N N . THR A 1 95 ? 9.938 10.531 -6.852 1 97.19 95 THR A N 1
ATOM 700 C CA . THR A 1 95 ? 9.102 11.25 -7.805 1 97.19 95 THR A CA 1
ATOM 701 C C . THR A 1 95 ? 7.738 10.57 -7.941 1 97.19 95 THR A C 1
ATOM 703 O O . THR A 1 95 ? 7.594 9.383 -7.645 1 97.19 95 THR A O 1
ATOM 706 N N . LYS A 1 96 ? 6.762 11.383 -8.398 1 98.06 96 LYS A N 1
ATOM 707 C CA . LYS A 1 96 ? 5.438 10.859 -8.711 1 98.06 96 LYS A CA 1
ATOM 708 C C . LYS A 1 96 ? 5.52 9.719 -9.719 1 98.06 96 LYS A C 1
ATOM 710 O O . LYS A 1 96 ? 4.836 8.703 -9.57 1 98.06 96 LYS A O 1
ATOM 715 N N . ALA A 1 97 ? 6.355 9.891 -10.68 1 97.81 97 ALA A N 1
ATOM 7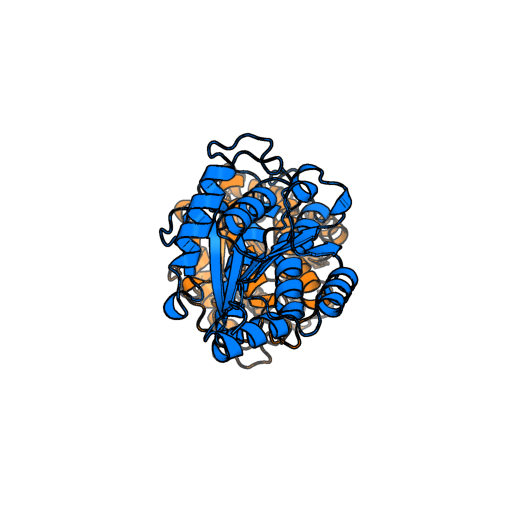16 C CA . ALA A 1 97 ? 6.488 8.906 -11.75 1 97.81 97 ALA A CA 1
ATOM 717 C C . ALA A 1 97 ? 7.031 7.586 -11.219 1 97.81 97 ALA A C 1
ATOM 719 O O . ALA A 1 97 ? 6.547 6.516 -11.594 1 97.81 97 ALA A O 1
ATOM 720 N N . HIS A 1 98 ? 8.023 7.602 -10.312 1 97.44 98 HIS A N 1
ATOM 721 C CA . HIS A 1 98 ? 8.594 6.383 -9.742 1 97.44 98 HIS A CA 1
ATOM 722 C C . HIS A 1 98 ? 7.574 5.656 -8.875 1 97.44 98 HIS A C 1
ATOM 724 O O . HIS A 1 98 ? 7.465 4.43 -8.93 1 97.44 98 HIS A O 1
ATOM 730 N N . LEU A 1 99 ? 6.863 6.406 -8.062 1 98.44 99 LEU A N 1
ATOM 731 C CA . LEU A 1 99 ? 5.824 5.809 -7.23 1 98.44 99 LEU A CA 1
ATOM 732 C C . LEU A 1 99 ? 4.773 5.117 -8.094 1 98.44 99 LEU A C 1
ATOM 734 O O . LEU A 1 99 ? 4.473 3.939 -7.883 1 98.44 99 LEU A O 1
ATOM 738 N N . ALA A 1 100 ? 4.305 5.848 -9.086 1 98.44 100 ALA A N 1
ATOM 739 C CA . ALA A 1 100 ? 3.25 5.316 -9.945 1 98.44 100 ALA A CA 1
ATOM 740 C C . ALA A 1 100 ? 3.717 4.055 -10.664 1 98.44 100 ALA A C 1
ATOM 742 O O . ALA A 1 100 ? 2.99 3.057 -10.719 1 98.44 100 ALA A O 1
ATOM 743 N N . HIS A 1 101 ? 4.879 4.125 -11.195 1 98.31 101 HIS A N 1
ATOM 744 C CA . HIS A 1 101 ? 5.418 2.992 -11.938 1 98.31 101 HIS A CA 1
ATOM 745 C C . HIS A 1 101 ? 5.621 1.783 -11.031 1 98.31 101 HIS A C 1
ATOM 747 O O . HIS A 1 101 ? 5.363 0.648 -11.438 1 98.31 101 HIS A O 1
ATOM 753 N N . THR A 1 102 ? 6.082 1.977 -9.844 1 98.5 102 THR A N 1
ATOM 754 C CA . THR A 1 102 ? 6.309 0.887 -8.898 1 98.5 102 THR A CA 1
ATOM 755 C C . THR A 1 102 ? 4.988 0.232 -8.5 1 98.5 102 THR A C 1
ATOM 757 O O . THR A 1 102 ? 4.895 -0.995 -8.438 1 98.5 102 THR A O 1
ATOM 760 N N . PHE A 1 103 ? 3.943 1.023 -8.25 1 98.75 103 PHE A N 1
ATOM 761 C CA . PHE A 1 103 ? 2.641 0.45 -7.934 1 98.75 103 PHE A CA 1
ATOM 762 C C . PHE A 1 103 ? 2.09 -0.34 -9.109 1 98.75 103 PHE A C 1
ATOM 764 O O . PHE A 1 103 ? 1.47 -1.389 -8.93 1 98.75 103 PHE A O 1
ATOM 771 N N . GLU A 1 104 ? 2.34 0.158 -10.289 1 98.69 104 GLU A N 1
ATOM 772 C CA . GLU A 1 104 ? 1.871 -0.517 -11.492 1 98.69 104 GLU A CA 1
ATOM 773 C C . GLU A 1 104 ? 2.475 -1.913 -11.617 1 98.69 104 GLU A C 1
ATOM 775 O O . GLU A 1 104 ? 1.76 -2.885 -11.875 1 98.69 104 GLU A O 1
ATOM 780 N N . VAL A 1 105 ? 3.703 -2.018 -11.375 1 98.56 105 VAL A N 1
ATOM 781 C CA . VAL A 1 105 ? 4.426 -3.264 -11.602 1 98.56 105 VAL A CA 1
ATOM 782 C C . VAL A 1 105 ? 4.27 -4.18 -10.391 1 98.56 105 VAL A C 1
ATOM 784 O O . VAL A 1 105 ? 3.959 -5.363 -10.531 1 98.56 105 VAL A O 1
ATOM 787 N N . ASN A 1 106 ? 4.387 -3.631 -9.18 1 98.69 106 ASN A N 1
ATOM 788 C CA . ASN A 1 106 ? 4.527 -4.449 -7.977 1 98.69 106 ASN A CA 1
ATOM 789 C C . ASN A 1 106 ? 3.168 -4.805 -7.383 1 98.69 106 ASN A C 1
ATOM 791 O O . ASN A 1 106 ? 3.068 -5.699 -6.539 1 98.69 106 ASN A O 1
ATOM 795 N N . VAL A 1 107 ? 2.135 -4.078 -7.773 1 98.81 107 VAL A N 1
ATOM 796 C CA . VAL A 1 107 ? 0.85 -4.309 -7.125 1 98.81 107 VAL A CA 1
ATOM 797 C C . VAL A 1 107 ? -0.22 -4.586 -8.18 1 98.81 107 VAL A C 1
ATOM 799 O O . VAL A 1 107 ? -0.831 -5.66 -8.18 1 98.81 107 VAL A O 1
ATOM 802 N N . ILE A 1 108 ? -0.347 -3.67 -9.094 1 98.81 108 ILE A N 1
ATOM 803 C CA . ILE A 1 108 ? -1.397 -3.811 -10.102 1 98.81 108 ILE A CA 1
ATOM 804 C C . ILE A 1 108 ? -1.092 -5.004 -11 1 98.81 108 ILE A C 1
ATOM 806 O O . ILE A 1 108 ? -1.997 -5.75 -11.383 1 98.81 108 ILE A O 1
ATOM 810 N N . GLY A 1 109 ? 0.175 -5.18 -11.336 1 98.75 109 GLY A N 1
ATOM 811 C CA . GLY A 1 109 ? 0.613 -6.312 -12.141 1 98.75 109 GLY A CA 1
ATOM 812 C C . GLY A 1 109 ? 0.197 -7.652 -11.562 1 98.75 109 GLY A C 1
ATOM 813 O O . GLY A 1 109 ? -0.565 -8.398 -12.18 1 98.75 109 GLY A O 1
ATOM 814 N N . PRO A 1 110 ? 0.637 -7.914 -10.32 1 98.69 110 PRO A N 1
ATOM 815 C CA . PRO A 1 110 ? 0.256 -9.172 -9.672 1 98.69 110 PRO A CA 1
ATOM 816 C C . PRO A 1 110 ? -1.257 -9.359 -9.586 1 98.69 110 PRO A C 1
ATOM 818 O O . PRO A 1 110 ? -1.752 -10.484 -9.68 1 98.69 110 PRO A O 1
ATOM 821 N N . PHE A 1 111 ? -2.037 -8.328 -9.344 1 98.56 111 PHE A N 1
ATOM 822 C CA . PHE A 1 111 ? -3.494 -8.414 -9.328 1 98.56 111 PHE A CA 1
ATOM 823 C C . PHE A 1 111 ? -4.02 -8.914 -10.664 1 98.56 111 PHE A C 1
ATOM 825 O O . PHE A 1 111 ? -4.812 -9.859 -10.711 1 98.56 111 PHE A O 1
ATOM 832 N N . LEU A 1 112 ? -3.533 -8.266 -11.734 1 98.69 112 LEU A N 1
ATOM 833 C CA . LEU A 1 112 ? -4.016 -8.578 -13.078 1 98.69 112 LEU A CA 1
ATOM 834 C C . LEU A 1 112 ? -3.588 -9.977 -13.5 1 98.69 112 LEU A C 1
ATOM 836 O O . LEU A 1 112 ? -4.367 -10.711 -14.117 1 98.69 112 LEU A O 1
ATOM 840 N N . VAL A 1 113 ? -2.377 -10.344 -13.188 1 98.69 113 VAL A N 1
ATOM 841 C CA . VAL A 1 113 ? -1.893 -11.688 -13.508 1 98.69 113 VAL A CA 1
ATOM 842 C C . VAL A 1 113 ? -2.725 -12.727 -12.758 1 98.69 113 VAL A C 1
ATOM 844 O O . VAL A 1 113 ? -3.184 -13.703 -13.352 1 98.69 113 VAL A O 1
ATOM 847 N N . SER A 1 114 ? -2.932 -12.5 -11.445 1 98.19 114 SER A N 1
ATOM 848 C CA . SER A 1 114 ? -3.705 -13.43 -10.625 1 98.19 114 SER A CA 1
ATOM 849 C C . SER A 1 114 ? -5.109 -13.625 -11.188 1 98.19 114 SER A C 1
ATOM 851 O O . SER A 1 114 ? -5.598 -14.75 -11.273 1 98.19 114 SER A O 1
ATOM 853 N N . ARG A 1 115 ? -5.68 -12.531 -11.586 1 97.31 115 ARG A N 1
ATOM 854 C CA . ARG A 1 115 ? -7.035 -12.609 -12.117 1 97.31 115 ARG A CA 1
ATOM 855 C C . ARG A 1 115 ? -7.059 -13.336 -13.453 1 97.31 115 ARG A C 1
ATOM 857 O O . ARG A 1 115 ? -7.906 -14.203 -13.68 1 97.31 115 ARG A O 1
ATOM 864 N N . ALA A 1 116 ? -6.16 -13.023 -14.336 1 98.06 116 ALA A N 1
ATOM 865 C CA . ALA A 1 116 ? -6.125 -13.594 -15.688 1 98.06 116 ALA A CA 1
ATOM 866 C C . ALA A 1 116 ? -5.855 -15.094 -15.641 1 98.06 116 ALA A C 1
ATOM 868 O O . ALA A 1 116 ? -6.344 -15.844 -16.484 1 98.06 116 ALA A O 1
ATOM 869 N N . PHE A 1 117 ? -5.145 -15.57 -14.617 1 98.38 117 PHE A N 1
ATOM 870 C CA . PHE A 1 117 ? -4.711 -16.969 -14.594 1 98.38 117 PHE A CA 1
ATOM 871 C C . PHE A 1 117 ? -5.504 -17.75 -13.555 1 98.38 117 PHE A C 1
ATOM 873 O O . PHE A 1 117 ? -5.219 -18.922 -13.312 1 98.38 117 PHE A O 1
ATOM 880 N N . LEU A 1 118 ? -6.484 -17.109 -12.93 1 97.69 118 LEU A N 1
ATOM 881 C CA . LEU A 1 118 ? -7.297 -17.781 -11.922 1 97.69 118 LEU A CA 1
ATOM 882 C C . LEU A 1 118 ? -7.969 -19.016 -12.5 1 97.69 118 LEU A C 1
ATOM 884 O O . LEU A 1 118 ? -8.023 -20.062 -11.852 1 97.69 118 LEU A O 1
ATOM 888 N N . PRO A 1 119 ? -8.438 -18.984 -13.758 1 97.81 119 PRO A N 1
ATOM 889 C CA . PRO A 1 119 ? -9.039 -20.188 -14.32 1 97.81 119 PRO A CA 1
ATOM 890 C C . PRO A 1 119 ? -8.062 -21.359 -14.383 1 97.81 119 PRO A C 1
ATOM 892 O O . PRO A 1 119 ? -8.469 -22.516 -14.234 1 97.81 119 PRO A O 1
ATOM 895 N N . HIS A 1 120 ? -6.805 -21.094 -14.594 1 98.31 120 HIS A N 1
ATOM 896 C CA . HIS A 1 120 ? -5.789 -22.141 -14.648 1 98.31 120 HIS A CA 1
ATOM 897 C C . HIS A 1 120 ? -5.551 -22.75 -13.273 1 98.31 120 HIS A C 1
ATOM 899 O O . HIS A 1 120 ? -5.348 -23.953 -13.156 1 98.31 120 HIS A O 1
ATOM 905 N N . LEU A 1 121 ? -5.59 -21.906 -12.273 1 98.38 121 LEU A N 1
ATOM 906 C CA . LEU A 1 121 ? -5.465 -22.391 -10.898 1 98.38 121 LEU A CA 1
ATOM 907 C C . LEU A 1 121 ? -6.676 -23.234 -10.5 1 98.38 121 LEU A C 1
ATOM 909 O O . LEU A 1 121 ? -6.527 -24.281 -9.867 1 98.38 121 LEU A O 1
ATOM 913 N N . LYS A 1 122 ? -7.828 -22.766 -10.93 1 97.88 122 LYS A N 1
ATOM 914 C CA . LYS A 1 122 ? -9.055 -23.5 -10.633 1 97.88 122 LYS A CA 1
ATOM 915 C C . LYS A 1 122 ? -9.047 -24.875 -11.281 1 97.88 122 LYS A C 1
ATOM 917 O O . LYS A 1 122 ? -9.5 -25.859 -10.68 1 97.88 122 LYS A O 1
ATOM 922 N N . ALA A 1 123 ? -8.562 -24.922 -12.453 1 97.56 123 ALA A N 1
ATOM 923 C CA . ALA A 1 123 ? -8.469 -26.203 -13.148 1 97.56 123 ALA A CA 1
ATOM 924 C C . ALA A 1 123 ? -7.547 -27.156 -12.398 1 97.56 123 ALA A C 1
ATOM 926 O O . ALA A 1 123 ? -7.871 -28.344 -12.242 1 97.56 123 ALA A O 1
ATOM 927 N N . ALA A 1 124 ? -6.441 -26.625 -11.953 1 97.88 124 ALA A N 1
ATOM 928 C CA . ALA A 1 124 ? -5.52 -27.453 -11.18 1 97.88 124 ALA A CA 1
ATOM 929 C C . ALA A 1 124 ? -6.16 -27.906 -9.875 1 97.88 124 ALA A C 1
ATOM 931 O O . ALA A 1 124 ? -6.008 -29.062 -9.469 1 97.88 124 ALA A O 1
ATOM 932 N N . ALA A 1 125 ? -6.832 -26.984 -9.258 1 97.62 125 ALA A N 1
ATOM 933 C CA . ALA A 1 125 ? -7.496 -27.297 -7.996 1 97.62 125 ALA A CA 1
ATOM 934 C C . ALA A 1 125 ? -8.547 -28.391 -8.18 1 97.62 125 ALA A C 1
ATOM 936 O O . ALA A 1 125 ? -8.688 -29.281 -7.332 1 97.62 125 ALA A O 1
ATOM 937 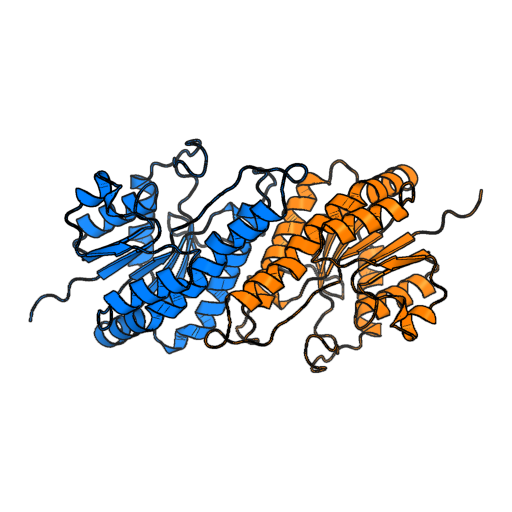N N . ALA A 1 126 ? -9.242 -28.328 -9.242 1 96.12 126 ALA A N 1
ATOM 938 C CA . ALA A 1 126 ? -10.266 -29.328 -9.539 1 96.12 126 ALA A CA 1
ATOM 939 C C . ALA A 1 126 ? -9.641 -30.719 -9.711 1 96.12 126 ALA A C 1
ATOM 941 O O . ALA A 1 126 ? -10.242 -31.719 -9.328 1 96.12 126 ALA A O 1
ATOM 942 N N . ASN A 1 127 ? -8.484 -30.719 -10.219 1 94.75 127 ASN A N 1
ATOM 943 C CA . ASN A 1 127 ? -7.812 -31.984 -10.516 1 94.75 127 ASN A CA 1
ATOM 944 C C . ASN A 1 127 ? -7.055 -32.531 -9.305 1 94.75 127 ASN A C 1
ATOM 946 O O . ASN A 1 127 ? -7.039 -33.719 -9.07 1 94.75 127 ASN A O 1
ATOM 950 N N . LYS A 1 128 ? -6.488 -31.641 -8.562 1 94.62 128 LYS A N 1
ATOM 951 C CA . LYS A 1 128 ? -5.52 -32.062 -7.562 1 94.62 128 LYS A CA 1
ATOM 952 C C . LYS A 1 128 ? -5.984 -31.703 -6.156 1 94.62 128 LYS A C 1
ATOM 954 O O . LYS A 1 128 ? -5.293 -32 -5.176 1 94.62 128 LYS A O 1
ATOM 959 N N . GLY A 1 129 ? -7.098 -31.031 -6.016 1 94.44 129 GLY A N 1
ATOM 960 C CA . GLY A 1 129 ? -7.633 -30.672 -4.715 1 94.44 129 GLY A CA 1
ATOM 961 C C . GLY A 1 129 ? -7.449 -29.203 -4.379 1 94.44 129 GLY A C 1
ATOM 962 O O . GLY A 1 129 ? -8.359 -28.562 -3.852 1 94.44 129 GLY A O 1
ATOM 963 N N . PHE A 1 130 ? -6.215 -28.688 -4.617 1 95.44 130 PHE A N 1
ATOM 964 C CA . PHE A 1 130 ? -6.012 -27.25 -4.469 1 95.44 130 PHE A CA 1
ATOM 965 C C . PHE A 1 130 ? -4.832 -26.781 -5.305 1 95.44 130 PHE A C 1
ATOM 967 O O . PHE A 1 130 ? -4.039 -27.594 -5.785 1 95.44 130 PHE A O 1
ATOM 974 N N . ALA A 1 131 ? -4.758 -25.5 -5.527 1 98.19 131 ALA A N 1
ATOM 975 C CA . ALA A 1 131 ? -3.674 -24.828 -6.238 1 98.19 131 ALA A CA 1
ATOM 976 C C . ALA A 1 131 ? -3.092 -23.688 -5.402 1 98.19 131 ALA A C 1
ATOM 978 O O . ALA A 1 131 ? -3.6 -23.375 -4.32 1 98.19 131 ALA A O 1
ATOM 979 N N . LYS A 1 132 ? -1.953 -23.172 -5.809 1 98.5 132 LYS A N 1
ATOM 980 C CA . LYS A 1 132 ? -1.253 -22.188 -4.984 1 98.5 132 LYS A CA 1
ATOM 981 C C . LYS A 1 132 ? -0.936 -20.938 -5.781 1 98.5 132 LYS A C 1
ATOM 983 O O . LYS A 1 132 ? -0.551 -21.016 -6.953 1 98.5 132 LYS A O 1
ATOM 988 N N . LEU A 1 133 ? -1.205 -19.844 -5.195 1 98.69 133 LEU A N 1
ATOM 989 C CA . LEU A 1 133 ? -0.804 -18.531 -5.676 1 98.69 133 LEU A CA 1
ATOM 990 C C . LEU A 1 133 ? 0.128 -17.844 -4.676 1 98.69 133 LEU A C 1
ATOM 992 O O . LEU A 1 133 ? -0.253 -17.609 -3.529 1 98.69 133 LEU A O 1
ATOM 996 N N . VAL A 1 134 ? 1.341 -17.516 -5.105 1 98.81 134 VAL A N 1
ATOM 997 C CA . VAL A 1 134 ? 2.34 -16.969 -4.199 1 98.81 134 VAL A CA 1
ATOM 998 C C . VAL A 1 134 ? 2.77 -15.578 -4.688 1 98.81 134 VAL A C 1
ATOM 1000 O O . VAL A 1 134 ? 3.096 -15.406 -5.863 1 98.81 134 VAL A O 1
ATOM 1003 N N . GLN A 1 135 ? 2.713 -14.609 -3.795 1 98.75 135 GLN A N 1
ATOM 1004 C CA . GLN A 1 135 ? 3.268 -13.281 -4.047 1 98.75 135 GLN A CA 1
ATOM 1005 C C . GLN A 1 135 ? 4.664 -13.148 -3.445 1 98.75 135 GLN A C 1
ATOM 1007 O O . GLN A 1 135 ? 4.852 -13.352 -2.244 1 98.75 135 GLN A O 1
ATOM 1012 N N . ILE A 1 136 ? 5.633 -12.789 -4.277 1 98.5 136 ILE A N 1
ATOM 1013 C CA . ILE A 1 136 ? 6.949 -12.484 -3.732 1 98.5 136 ILE A CA 1
ATOM 1014 C C . ILE A 1 136 ? 7 -11.031 -3.271 1 98.5 136 ILE A C 1
ATOM 1016 O O . ILE A 1 136 ? 6.977 -10.117 -4.094 1 98.5 136 ILE A O 1
ATOM 1020 N N . SER A 1 137 ? 7.016 -10.867 -2.016 1 97.69 137 SER A N 1
ATOM 1021 C CA . SER A 1 137 ? 7.145 -9.555 -1.402 1 97.69 137 SER A CA 1
ATOM 1022 C C . SER A 1 137 ? 8.547 -9.336 -0.844 1 97.69 137 SER A C 1
ATOM 1024 O O . SER A 1 137 ? 9.539 -9.641 -1.509 1 97.69 137 SER A O 1
ATOM 1026 N N . SER A 1 138 ? 8.656 -8.648 0.222 1 93.75 138 SER A N 1
ATOM 1027 C CA . SER A 1 138 ? 9.891 -8.328 0.922 1 93.75 138 SER A CA 1
ATOM 1028 C C . SER A 1 138 ? 9.641 -8.094 2.408 1 93.75 138 SER A C 1
ATOM 1030 O O . SER A 1 138 ? 8.531 -7.734 2.809 1 93.75 138 SER A O 1
ATOM 1032 N N . THR A 1 139 ? 10.68 -8.312 3.195 1 92.38 139 THR A N 1
ATOM 1033 C CA . THR A 1 139 ? 10.57 -8.008 4.617 1 92.38 139 THR A CA 1
ATOM 1034 C C . THR A 1 139 ? 10.273 -6.527 4.828 1 92.38 139 THR A C 1
ATOM 1036 O O . THR A 1 139 ? 9.586 -6.156 5.785 1 92.38 139 THR A O 1
ATOM 1039 N N . VAL A 1 140 ? 10.719 -5.742 3.926 1 92.38 140 VAL A N 1
ATOM 1040 C CA . VAL A 1 140 ? 10.508 -4.301 4.062 1 92.38 140 VAL A CA 1
ATOM 1041 C C . VAL A 1 140 ? 9.062 -3.957 3.738 1 92.38 140 VAL A C 1
ATOM 1043 O O . VAL A 1 140 ? 8.641 -2.807 3.887 1 92.38 140 VAL A O 1
ATOM 1046 N N . GLY A 1 141 ? 8.266 -4.934 3.281 1 96.06 141 GLY A N 1
ATOM 1047 C CA . GLY A 1 141 ? 6.832 -4.754 3.111 1 96.06 141 GLY A CA 1
ATOM 1048 C C . GLY A 1 141 ? 6.059 -4.871 4.41 1 96.06 141 GLY A C 1
ATOM 1049 O O . GLY A 1 141 ? 4.867 -4.555 4.461 1 96.06 141 GLY A O 1
ATOM 1050 N N . SER A 1 142 ? 6.719 -5.402 5.461 1 97 142 SER A N 1
ATOM 1051 C CA . SER A 1 142 ? 6.137 -5.414 6.797 1 97 142 SER A CA 1
ATOM 1052 C C . SER A 1 142 ? 6.262 -4.051 7.469 1 97 142 SER A C 1
ATOM 1054 O O . SER A 1 142 ? 7.371 -3.541 7.648 1 97 142 SER A O 1
ATOM 1056 N N . ILE A 1 143 ? 5.141 -3.504 7.824 1 97.19 143 ILE A N 1
ATOM 1057 C CA . ILE A 1 143 ? 5.184 -2.211 8.5 1 97.19 143 ILE A CA 1
ATOM 1058 C C . ILE A 1 143 ? 5.754 -2.379 9.906 1 97.19 143 ILE A C 1
ATOM 1060 O O . ILE A 1 143 ? 6.508 -1.529 10.383 1 97.19 143 ILE A O 1
ATOM 1064 N N . THR A 1 144 ? 5.453 -3.506 10.531 1 96.69 144 THR A N 1
ATOM 1065 C CA . THR A 1 144 ? 5.898 -3.811 11.883 1 96.69 144 THR A CA 1
ATOM 1066 C C . THR A 1 144 ? 7.422 -3.914 11.945 1 96.69 144 THR A C 1
ATOM 1068 O O . THR A 1 144 ? 8.039 -3.479 12.914 1 96.69 144 THR A O 1
ATOM 1071 N N . LEU A 1 145 ? 8.016 -4.398 10.883 1 93.62 145 LEU A N 1
ATOM 1072 C CA . LEU A 1 145 ? 9.453 -4.68 10.906 1 93.62 145 LEU A CA 1
ATOM 1073 C C . LEU A 1 145 ? 10.242 -3.523 10.305 1 93.62 145 LEU A C 1
ATOM 1075 O O . LEU A 1 145 ? 11.477 -3.574 10.25 1 93.62 145 LEU A O 1
ATOM 1079 N N . ASN A 1 146 ? 9.508 -2.48 9.875 1 89 146 ASN A N 1
ATOM 1080 C CA . ASN A 1 146 ? 10.203 -1.354 9.258 1 89 146 ASN A CA 1
ATOM 1081 C C . ASN A 1 146 ? 11.039 -0.582 10.281 1 89 146 ASN A C 1
ATOM 1083 O O . ASN A 1 146 ? 10.5 -0.072 11.266 1 89 146 ASN A O 1
ATOM 1087 N N . LYS A 1 147 ? 12.414 -0.44 10.078 1 79.94 147 LYS A N 1
ATOM 1088 C CA . LYS A 1 147 ? 13.289 0.254 11.016 1 79.94 147 LYS A CA 1
ATOM 1089 C C . LYS A 1 147 ? 13.961 1.456 10.352 1 79.94 147 LYS A C 1
ATOM 1091 O O . LYS A 1 147 ? 14.984 1.942 10.828 1 79.94 147 LYS A O 1
ATOM 1096 N N . GLY A 1 148 ? 13.406 1.85 9.305 1 74.94 148 GLY A N 1
ATOM 1097 C CA . GLY A 1 148 ? 13.93 3.051 8.672 1 74.94 148 GLY A CA 1
ATOM 1098 C C . GLY A 1 148 ? 15.195 2.801 7.871 1 74.94 148 GLY A C 1
ATOM 1099 O O . GLY A 1 148 ? 15.828 3.744 7.391 1 74.94 148 GLY A O 1
ATOM 1100 N N . GLU A 1 149 ? 15.648 1.656 7.648 1 67.19 149 GLU A N 1
ATOM 1101 C CA . GLU A 1 149 ? 16.969 1.34 7.105 1 67.19 149 GLU A CA 1
ATOM 1102 C C . GLU A 1 149 ? 17.016 1.572 5.598 1 67.19 149 GLU A C 1
ATOM 1104 O O . GLU A 1 149 ? 18.062 1.873 5.043 1 67.19 149 GLU A O 1
ATOM 1109 N N . TRP A 1 150 ? 16 1.495 4.855 1 73.25 150 TRP A N 1
ATOM 1110 C CA . TRP A 1 150 ? 16.094 1.573 3.402 1 73.25 150 TRP A CA 1
ATOM 1111 C C . TRP A 1 150 ? 15.172 2.662 2.859 1 73.25 150 TRP A C 1
ATOM 1113 O O . TRP A 1 150 ? 13.961 2.604 3.041 1 73.25 150 TRP A O 1
ATOM 1123 N N . PRO A 1 151 ? 15.969 3.66 2.328 1 72.75 151 PRO A N 1
ATOM 1124 C CA . PRO A 1 151 ? 15.141 4.77 1.839 1 72.75 151 PRO A CA 1
ATOM 1125 C C . PRO A 1 151 ? 14.484 4.465 0.495 1 72.75 151 PRO A C 1
ATOM 1127 O O . PRO A 1 151 ? 14.914 4.988 -0.538 1 72.75 151 PRO A O 1
ATOM 1130 N N . THR A 1 152 ? 13.523 3.744 0.368 1 90.38 152 THR A N 1
ATOM 1131 C CA . THR A 1 152 ? 12.781 3.389 -0.838 1 90.38 152 THR A CA 1
ATOM 1132 C C . THR A 1 152 ? 11.273 3.471 -0.595 1 90.38 152 THR A C 1
ATOM 1134 O O . THR A 1 152 ? 10.602 2.445 -0.52 1 90.38 152 THR A O 1
ATOM 1137 N N . PRO A 1 153 ? 10.781 4.77 -0.568 1 94.88 153 PRO A N 1
ATOM 1138 C CA . PRO A 1 153 ? 9.352 4.898 -0.303 1 94.88 153 PRO A CA 1
ATOM 1139 C C . PRO A 1 153 ? 8.492 4.117 -1.299 1 94.88 153 PRO A C 1
ATOM 1141 O O . PRO A 1 153 ? 7.52 3.469 -0.907 1 94.88 153 PRO A O 1
ATOM 1144 N N . ASN A 1 154 ? 8.906 4.172 -2.584 1 96.75 154 ASN A N 1
ATOM 1145 C CA . ASN A 1 154 ? 8.133 3.498 -3.623 1 96.75 154 ASN A CA 1
ATOM 1146 C C . ASN A 1 154 ? 8.07 1.993 -3.387 1 96.75 154 ASN A C 1
ATOM 1148 O O . ASN A 1 154 ? 6.988 1.397 -3.449 1 96.75 154 ASN A O 1
ATOM 1152 N N . TYR A 1 155 ? 9.148 1.435 -3.057 1 96.5 155 TYR A N 1
ATOM 1153 C CA . TYR A 1 155 ? 9.234 -0.016 -2.928 1 96.5 155 TYR A CA 1
ATOM 1154 C C . TYR A 1 155 ? 8.547 -0.492 -1.654 1 96.5 155 TYR A C 1
ATOM 1156 O O . TYR A 1 155 ? 7.719 -1.402 -1.692 1 96.5 155 TYR A O 1
ATOM 1164 N N . ARG A 1 156 ? 8.82 0.095 -0.537 1 96.44 156 ARG A N 1
ATOM 1165 C CA . ARG A 1 156 ? 8.258 -0.315 0.744 1 96.44 156 ARG A CA 1
ATOM 1166 C C . ARG A 1 156 ? 6.734 -0.187 0.737 1 96.44 156 ARG A C 1
ATOM 1168 O O . ARG A 1 156 ? 6.027 -1.094 1.182 1 96.44 156 ARG A O 1
ATOM 1175 N N . THR A 1 157 ? 6.238 0.929 0.203 1 97.94 157 THR A N 1
ATOM 1176 C CA . THR A 1 157 ? 4.793 1.122 0.158 1 97.94 157 THR A CA 1
ATOM 1177 C C . THR A 1 157 ? 4.148 0.137 -0.811 1 97.94 157 THR A C 1
ATOM 1179 O O . THR A 1 157 ? 3.07 -0.397 -0.535 1 97.94 157 THR A O 1
ATOM 1182 N N . SER A 1 158 ? 4.797 -0.152 -1.932 1 98.5 158 SER A N 1
ATOM 1183 C CA . SER A 1 158 ? 4.25 -1.098 -2.9 1 98.5 158 SER A CA 1
ATOM 1184 C C . SER A 1 158 ? 4.172 -2.504 -2.316 1 98.5 158 SER A C 1
ATOM 1186 O O . SER A 1 158 ? 3.199 -3.225 -2.545 1 98.5 158 SER A O 1
ATOM 1188 N N . LYS A 1 159 ? 5.191 -2.846 -1.595 1 98.31 159 LYS A N 1
ATOM 1189 C CA . LYS A 1 159 ? 5.215 -4.199 -1.045 1 98.31 159 LYS A CA 1
ATOM 1190 C C . LYS A 1 159 ? 4.211 -4.344 0.096 1 98.31 159 LYS A C 1
ATOM 1192 O O . LYS A 1 159 ? 3.617 -5.41 0.277 1 98.31 159 LYS A O 1
ATOM 1197 N N . ALA A 1 160 ? 3.979 -3.289 0.864 1 98.44 160 ALA A N 1
ATOM 1198 C CA . ALA A 1 160 ? 2.889 -3.312 1.838 1 98.44 160 ALA A CA 1
ATOM 1199 C C . ALA A 1 160 ? 1.537 -3.451 1.145 1 98.44 160 ALA A C 1
ATOM 1201 O O . ALA A 1 160 ? 0.665 -4.188 1.613 1 98.44 160 ALA A O 1
ATOM 1202 N N . ALA A 1 161 ? 1.381 -2.748 0.076 1 98.75 161 ALA A N 1
ATOM 1203 C CA . ALA A 1 161 ? 0.152 -2.85 -0.707 1 98.75 161 ALA A CA 1
ATOM 1204 C C . ALA A 1 161 ? -0.029 -4.258 -1.263 1 98.75 161 ALA A C 1
ATOM 1206 O O . ALA A 1 161 ? -1.139 -4.797 -1.256 1 98.75 161 ALA A O 1
ATOM 1207 N N . LEU A 1 162 ? 1.053 -4.828 -1.724 1 98.75 162 LEU A N 1
ATOM 1208 C CA . LEU A 1 162 ? 1.011 -6.195 -2.234 1 98.75 162 LEU A CA 1
ATOM 1209 C C . LEU A 1 162 ? 0.592 -7.172 -1.141 1 98.75 162 LEU A C 1
ATOM 1211 O O . LEU A 1 162 ? -0.174 -8.102 -1.395 1 98.75 162 LEU A O 1
ATOM 1215 N N . ASN A 1 163 ? 1.137 -6.977 0.058 1 98.56 163 ASN A N 1
ATOM 1216 C CA . ASN A 1 163 ? 0.737 -7.801 1.192 1 98.56 163 ASN A CA 1
ATOM 1217 C C . ASN A 1 163 ? -0.769 -7.734 1.431 1 98.56 163 ASN A C 1
ATOM 1219 O O . ASN A 1 163 ? -1.415 -8.766 1.64 1 98.56 163 ASN A O 1
ATOM 1223 N N . MET A 1 164 ? -1.29 -6.523 1.375 1 97.88 164 MET A N 1
ATOM 1224 C CA . MET A 1 164 ? -2.73 -6.371 1.56 1 97.88 164 MET A CA 1
ATOM 1225 C C . MET A 1 164 ? -3.496 -7.008 0.404 1 97.88 164 MET A C 1
ATOM 1227 O O . MET A 1 164 ? -4.543 -7.625 0.611 1 97.88 164 MET A O 1
ATOM 1231 N N . LEU A 1 165 ? -2.988 -6.82 -0.756 1 97.31 165 LEU A N 1
ATOM 1232 C CA . LEU A 1 165 ? -3.633 -7.422 -1.918 1 97.31 165 LEU A CA 1
ATOM 1233 C C . LEU A 1 165 ? -3.77 -8.93 -1.743 1 97.31 165 LEU A C 1
ATOM 1235 O O . LEU A 1 165 ? -4.812 -9.508 -2.061 1 97.31 165 LEU A O 1
ATOM 1239 N N . ASN A 1 166 ? -2.717 -9.516 -1.265 1 97.25 166 ASN A N 1
ATOM 1240 C CA . ASN A 1 166 ? -2.771 -10.953 -0.998 1 97.25 166 ASN A CA 1
ATOM 1241 C C . ASN A 1 166 ? -3.889 -11.297 -0.018 1 97.25 166 ASN A C 1
ATOM 1243 O O . ASN A 1 166 ? -4.621 -12.266 -0.222 1 97.25 166 ASN A O 1
ATOM 1247 N N . MET A 1 167 ? -3.969 -10.523 1.026 1 96.25 167 MET A N 1
ATOM 1248 C CA . MET A 1 167 ? -5.016 -10.758 2.02 1 96.25 167 MET A CA 1
ATOM 1249 C C . MET A 1 167 ? -6.398 -10.625 1.394 1 96.25 167 MET A C 1
ATOM 1251 O O . MET A 1 167 ? -7.285 -11.438 1.664 1 96.25 167 MET A O 1
ATOM 1255 N N . VAL A 1 168 ? -6.566 -9.625 0.567 1 94.94 168 VAL A N 1
ATOM 1256 C CA . VAL A 1 168 ? -7.832 -9.414 -0.125 1 94.94 168 VAL A CA 1
ATOM 1257 C C . VAL A 1 168 ? -8.148 -10.617 -1.006 1 94.94 168 VAL A C 1
ATOM 1259 O O . VAL A 1 168 ? -9.258 -11.164 -0.945 1 94.94 168 VAL A O 1
ATOM 1262 N N . MET A 1 169 ? -7.188 -11.055 -1.733 1 94.06 169 MET A N 1
ATOM 1263 C CA . MET A 1 169 ? -7.371 -12.188 -2.637 1 94.06 169 MET A CA 1
ATOM 1264 C C . MET A 1 169 ? -7.641 -13.469 -1.856 1 94.06 169 MET A C 1
ATOM 1266 O O . MET A 1 169 ? -8.422 -14.312 -2.293 1 94.06 169 MET A O 1
ATOM 1270 N N . ALA A 1 170 ? -6.953 -13.609 -0.745 1 95.06 170 ALA A N 1
ATOM 1271 C CA . ALA A 1 170 ? -7.145 -14.789 0.093 1 95.06 170 ALA A CA 1
ATOM 1272 C C . ALA A 1 170 ? -8.617 -14.984 0.433 1 95.06 170 ALA A C 1
ATOM 1274 O O . ALA A 1 170 ? -9.117 -16.109 0.432 1 95.06 170 ALA A O 1
ATOM 1275 N N . HIS A 1 171 ? -9.281 -13.914 0.676 1 91.62 171 HIS A N 1
ATOM 1276 C CA . HIS A 1 171 ? -10.703 -13.992 1.019 1 91.62 171 HIS A CA 1
ATOM 1277 C C . HIS A 1 171 ? -11.555 -14.234 -0.221 1 91.62 171 HIS A C 1
ATOM 1279 O O . HIS A 1 171 ? -12.562 -14.938 -0.155 1 91.62 171 HIS A O 1
ATOM 1285 N N . GLU A 1 172 ? -11.125 -13.719 -1.325 1 87.62 172 GLU A N 1
ATOM 1286 C CA . GLU A 1 172 ? -11.945 -13.734 -2.535 1 87.62 172 GLU A CA 1
ATOM 1287 C C . GLU A 1 172 ? -11.836 -15.078 -3.254 1 87.62 172 GLU A C 1
ATOM 1289 O O . GLU A 1 172 ? -12.789 -15.531 -3.881 1 87.62 172 GLU A O 1
ATOM 1294 N N . ILE A 1 173 ? -10.68 -15.742 -3.117 1 89.5 173 ILE A N 1
ATOM 1295 C CA . ILE A 1 173 ? -10.516 -16.906 -3.982 1 89.5 173 ILE A CA 1
ATOM 1296 C C . ILE A 1 173 ? -10.406 -18.172 -3.133 1 89.5 173 ILE A C 1
ATOM 1298 O O . ILE A 1 173 ? -10.102 -19.25 -3.65 1 89.5 173 ILE A O 1
ATOM 1302 N N . LYS A 1 174 ? -10.648 -18.031 -1.855 1 87.25 174 LYS A N 1
ATOM 1303 C CA . LYS A 1 174 ? -10.68 -19.188 -0.979 1 87.25 174 LYS A CA 1
ATOM 1304 C C . LYS A 1 174 ? -11.703 -20.219 -1.462 1 87.25 174 LYS A C 1
ATOM 1306 O O . LYS A 1 174 ? -11.453 -21.422 -1.398 1 87.25 174 LYS A O 1
ATOM 1311 N N . LYS A 1 175 ? -12.805 -19.75 -1.965 1 91.19 175 LYS A N 1
ATOM 1312 C CA . LYS A 1 175 ? -13.898 -20.594 -2.428 1 91.19 175 LYS A CA 1
ATOM 1313 C C . LYS A 1 175 ? -13.469 -21.453 -3.613 1 91.19 175 LYS A C 1
ATOM 1315 O O . LYS A 1 175 ? -14.102 -22.469 -3.92 1 91.19 175 LYS A O 1
ATOM 1320 N N . ASP A 1 176 ? -12.414 -21.109 -4.246 1 95.56 176 ASP A N 1
ATOM 1321 C CA . ASP A 1 176 ? -11.945 -21.797 -5.441 1 95.56 176 ASP A CA 1
ATOM 1322 C C . ASP A 1 176 ? -10.859 -22.828 -5.098 1 95.56 176 ASP A C 1
ATOM 1324 O O . ASP A 1 176 ? -10.219 -23.375 -5.992 1 95.56 176 ASP A O 1
ATOM 1328 N N . ASN A 1 177 ? -10.609 -23.031 -3.828 1 97.38 177 ASN A N 1
ATOM 1329 C CA . ASN A 1 177 ? -9.57 -23.922 -3.34 1 97.38 177 ASN A CA 1
ATOM 1330 C C . ASN A 1 177 ? -8.195 -23.531 -3.863 1 97.38 177 ASN A C 1
ATOM 1332 O O . ASN A 1 177 ? -7.43 -24.375 -4.332 1 97.38 177 ASN A O 1
ATOM 1336 N N . VAL A 1 178 ? -7.969 -22.281 -3.867 1 97.69 178 VAL A N 1
ATOM 1337 C CA . VAL A 1 178 ? -6.66 -21.734 -4.188 1 97.69 178 VAL A CA 1
ATOM 1338 C C . VAL A 1 178 ? -6.047 -21.094 -2.936 1 97.69 178 VAL A C 1
ATOM 1340 O O . VAL A 1 178 ? -6.648 -20.219 -2.318 1 97.69 178 VAL A O 1
ATOM 1343 N N . MET A 1 179 ? -4.926 -21.609 -2.539 1 97.5 179 MET A N 1
ATOM 1344 C CA . MET A 1 179 ? -4.156 -21.031 -1.442 1 97.5 179 MET A CA 1
ATOM 1345 C C . MET A 1 179 ? -3.322 -19.859 -1.928 1 97.5 179 MET A C 1
ATOM 1347 O O . MET A 1 179 ? -2.701 -19.922 -2.99 1 97.5 179 MET A O 1
ATOM 1351 N N . THR A 1 180 ? -3.334 -18.781 -1.222 1 97.75 180 THR A N 1
ATOM 1352 C CA . THR A 1 180 ? -2.49 -17.656 -1.59 1 97.75 180 THR A CA 1
ATOM 1353 C C . THR A 1 180 ? -1.698 -17.156 -0.385 1 97.75 180 THR A C 1
ATOM 1355 O O . THR A 1 180 ? -2.244 -17.016 0.713 1 97.75 180 THR A O 1
ATOM 1358 N N . VAL A 1 181 ? -0.41 -16.891 -0.552 1 98.25 181 VAL A N 1
ATOM 1359 C CA . VAL A 1 181 ? 0.448 -16.422 0.53 1 98.25 181 VAL A CA 1
ATOM 1360 C C . VAL A 1 181 ? 1.458 -15.406 -0.013 1 98.25 181 VAL A C 1
ATOM 1362 O O . VAL A 1 181 ? 1.663 -15.312 -1.226 1 98.25 181 VAL A O 1
ATOM 1365 N N . VAL A 1 182 ? 1.96 -14.664 0.947 1 98.62 182 VAL A N 1
ATOM 1366 C CA . VAL A 1 182 ? 3.1 -13.789 0.683 1 98.62 182 VAL A CA 1
ATOM 1367 C C . VAL A 1 182 ? 4.391 -14.477 1.128 1 98.62 182 VAL A C 1
ATOM 1369 O O . VAL A 1 182 ? 4.453 -15.047 2.221 1 98.62 182 VAL A O 1
ATOM 1372 N N . GLN A 1 183 ? 5.359 -14.477 0.273 1 98.38 183 GLN A N 1
ATOM 1373 C CA . GLN A 1 183 ? 6.672 -15.062 0.547 1 98.38 183 GLN A CA 1
ATOM 1374 C C . GLN A 1 183 ? 7.777 -14.016 0.406 1 98.38 183 GLN A C 1
ATOM 1376 O O . GLN A 1 183 ? 7.852 -13.32 -0.607 1 98.38 183 GLN A O 1
ATOM 1381 N N . CYS A 1 184 ? 8.633 -13.906 1.377 1 97.31 184 CYS A N 1
ATOM 1382 C CA . CYS A 1 184 ? 9.812 -13.047 1.3 1 97.31 184 CYS A CA 1
ATOM 1383 C C . CYS A 1 184 ? 11.055 -13.859 0.955 1 97.31 184 CYS A C 1
ATOM 1385 O O . CYS A 1 184 ? 11.344 -14.867 1.598 1 97.31 184 CYS A O 1
ATOM 1387 N N . PRO A 1 185 ? 11.773 -13.43 0.037 1 96.25 185 PRO A N 1
ATOM 1388 C CA . PRO A 1 185 ? 12.953 -14.195 -0.365 1 96.25 185 PRO A CA 1
ATOM 1389 C C . PRO A 1 185 ? 14.156 -13.961 0.552 1 96.25 185 PRO A C 1
ATOM 1391 O O . PRO A 1 185 ? 15.141 -14.695 0.482 1 96.25 185 PRO A O 1
ATOM 1394 N N . GLY A 1 186 ? 14.055 -12.922 1.438 1 92.62 186 GLY A N 1
ATOM 1395 C CA . GLY A 1 186 ? 15.219 -12.484 2.184 1 92.62 186 GLY A CA 1
ATOM 1396 C C . GLY A 1 186 ? 16.031 -11.43 1.451 1 92.62 186 GLY A C 1
ATOM 1397 O O . GLY A 1 186 ? 15.617 -10.922 0.41 1 92.62 186 GLY A O 1
ATOM 1398 N N . PHE A 1 187 ? 17.109 -11.039 2.062 1 91.5 187 PHE A N 1
ATOM 1399 C CA . PHE A 1 187 ? 18 -10.062 1.433 1 91.5 187 PHE A CA 1
ATOM 1400 C C . PHE A 1 187 ? 18.938 -10.75 0.45 1 91.5 187 PHE A C 1
ATOM 1402 O O . PHE A 1 187 ? 20.078 -11.062 0.793 1 91.5 187 PHE A O 1
ATOM 1409 N N . VAL A 1 188 ? 18.422 -10.945 -0.771 1 93.38 188 VAL A N 1
ATOM 1410 C CA . VAL A 1 188 ? 19.062 -11.805 -1.758 1 93.38 188 VAL A CA 1
ATOM 1411 C C . VAL A 1 188 ? 19.922 -10.969 -2.703 1 93.38 188 VAL A C 1
ATOM 1413 O O . VAL A 1 188 ? 19.5 -9.883 -3.129 1 93.38 188 VAL A O 1
ATOM 1416 N N . ASP A 1 189 ? 21.047 -11.414 -3.047 1 92.44 189 ASP A N 1
ATOM 1417 C CA . ASP A 1 189 ? 21.953 -10.766 -3.982 1 92.44 189 ASP A CA 1
ATOM 1418 C C . ASP A 1 189 ? 21.406 -10.789 -5.402 1 92.44 189 ASP A C 1
ATOM 1420 O O . ASP A 1 189 ? 21.578 -11.773 -6.129 1 92.44 189 ASP A O 1
ATOM 1424 N N . THR A 1 190 ? 20.734 -9.695 -5.805 1 91.94 190 THR A N 1
ATOM 1425 C CA . THR A 1 190 ? 20.156 -9.562 -7.141 1 91.94 190 THR A CA 1
ATOM 1426 C C . THR A 1 190 ? 20.359 -8.148 -7.68 1 91.94 190 THR A C 1
ATOM 1428 O O . THR A 1 190 ? 20.766 -7.25 -6.938 1 91.94 190 THR A O 1
ATOM 1431 N N . GLU A 1 191 ? 20.094 -7.969 -8.898 1 87.56 191 GLU A N 1
ATOM 1432 C CA . GLU A 1 191 ? 20.203 -6.66 -9.539 1 87.56 191 GLU A CA 1
ATOM 1433 C C . GLU A 1 191 ? 19.266 -5.645 -8.891 1 87.56 191 GLU A C 1
ATOM 1435 O O . GLU A 1 191 ? 19.609 -4.461 -8.805 1 87.56 191 GLU A O 1
ATOM 1440 N N . ILE A 1 192 ? 18.172 -6.062 -8.375 1 87.12 192 ILE A N 1
ATOM 1441 C CA . ILE A 1 192 ? 17.156 -5.199 -7.805 1 87.12 192 ILE A CA 1
ATOM 1442 C C . ILE A 1 192 ? 17.734 -4.387 -6.652 1 87.12 192 ILE A C 1
ATOM 1444 O O . ILE A 1 192 ? 17.453 -3.195 -6.512 1 87.12 192 ILE A O 1
ATOM 1448 N N . ASN A 1 193 ? 18.641 -4.973 -5.824 1 86.69 193 ASN A N 1
ATOM 1449 C CA . ASN A 1 193 ? 19.234 -4.246 -4.703 1 86.69 193 ASN A CA 1
ATOM 1450 C C . ASN A 1 193 ? 20.688 -3.875 -4.977 1 86.69 193 ASN A C 1
ATOM 1452 O O . ASN A 1 193 ? 21.453 -3.627 -4.043 1 86.69 193 ASN A O 1
ATOM 1456 N N . GLY A 1 194 ? 21.141 -3.949 -6.273 1 88.75 194 GLY A N 1
ATOM 1457 C CA . GLY A 1 194 ? 22.5 -3.629 -6.656 1 88.75 194 GLY A CA 1
ATOM 1458 C C . GLY A 1 194 ? 23.516 -4.637 -6.148 1 88.75 194 GLY A C 1
ATOM 1459 O O . GLY A 1 194 ? 24.641 -4.27 -5.805 1 88.75 194 GLY A O 1
ATOM 1460 N N . HIS A 1 195 ? 23.062 -5.762 -5.98 1 91.44 195 HIS A N 1
ATOM 1461 C CA . HIS A 1 195 ? 23.891 -6.887 -5.559 1 91.44 195 HIS A CA 1
ATOM 1462 C C . HIS A 1 195 ? 24.469 -6.652 -4.168 1 91.44 195 HIS A C 1
ATOM 1464 O O . HIS A 1 195 ? 25.641 -6.988 -3.91 1 91.44 195 HIS A O 1
ATOM 1470 N N . THR A 1 196 ? 23.656 -6.074 -3.299 1 87.19 196 THR A N 1
ATOM 1471 C CA . THR A 1 196 ? 24.109 -5.805 -1.938 1 87.19 196 THR A CA 1
ATOM 1472 C C . THR A 1 196 ? 23.578 -6.859 -0.973 1 87.19 196 THR A C 1
ATOM 1474 O O . THR A 1 196 ? 23.906 -6.844 0.215 1 87.19 196 THR A O 1
ATOM 1477 N N . GLY A 1 197 ? 22.828 -7.773 -1.483 1 89.75 197 GLY A N 1
ATOM 1478 C CA . GLY A 1 197 ? 22.25 -8.812 -0.639 1 89.75 197 GLY A CA 1
ATOM 1479 C C . GLY A 1 197 ? 23.281 -9.812 -0.141 1 89.75 197 GLY A C 1
ATOM 1480 O O . GLY A 1 197 ? 24.375 -9.93 -0.711 1 89.75 197 GLY A O 1
ATOM 1481 N N . ILE A 1 198 ? 22.828 -10.586 0.875 1 89.81 198 ILE A N 1
ATOM 1482 C CA . ILE A 1 198 ? 23.781 -11.492 1.506 1 89.81 198 ILE A CA 1
ATOM 1483 C C . ILE A 1 198 ? 23.422 -12.938 1.192 1 89.81 198 ILE A C 1
ATOM 1485 O O . ILE A 1 198 ? 24.25 -13.844 1.327 1 89.81 198 ILE A O 1
ATOM 1489 N N . LEU A 1 199 ? 22.188 -13.164 0.807 1 92.88 199 LEU A N 1
ATOM 1490 C CA . LEU A 1 199 ? 21.719 -14.508 0.472 1 92.88 199 LEU A CA 1
ATOM 1491 C C . LEU A 1 199 ? 21.875 -14.781 -1.02 1 92.88 199 LEU A C 1
ATOM 1493 O O . LEU A 1 199 ? 21.594 -13.914 -1.849 1 92.88 199 LEU A O 1
ATOM 1497 N N . LYS A 1 200 ? 22.359 -16.047 -1.337 1 95.44 200 LYS A N 1
ATOM 1498 C CA . LYS A 1 200 ? 22.406 -16.438 -2.74 1 95.44 200 LYS A CA 1
ATOM 1499 C C . LYS A 1 200 ? 21 -16.703 -3.277 1 95.44 200 LYS A C 1
ATOM 1501 O O . LYS A 1 200 ? 20.156 -17.25 -2.562 1 95.44 200 LYS A O 1
ATOM 1506 N N . THR A 1 201 ? 20.875 -16.406 -4.527 1 95.94 201 THR A N 1
ATOM 1507 C CA . THR A 1 201 ? 19.562 -16.625 -5.152 1 95.94 201 THR A CA 1
ATOM 1508 C C . THR A 1 201 ? 19.141 -18.078 -5.043 1 95.94 201 THR A C 1
ATOM 1510 O O . THR A 1 201 ? 17.969 -18.375 -4.785 1 95.94 201 THR A O 1
ATOM 1513 N N . SER A 1 202 ? 20.109 -19 -5.23 1 96.06 202 SER A N 1
ATOM 1514 C CA . SER A 1 202 ? 19.812 -20.422 -5.184 1 96.06 202 SER A CA 1
ATOM 1515 C C . SER A 1 202 ? 19.359 -20.844 -3.789 1 96.06 202 SER A C 1
ATOM 1517 O O . SER A 1 202 ? 18.438 -21.656 -3.648 1 96.06 202 SER A O 1
ATOM 1519 N N . GLU A 1 203 ? 19.984 -20.266 -2.773 1 96.5 203 GLU A N 1
ATOM 1520 C CA . GLU A 1 203 ? 19.625 -20.578 -1.394 1 96.5 203 GLU A CA 1
ATOM 1521 C C . GLU A 1 203 ? 18.219 -20.078 -1.07 1 96.5 203 GLU A C 1
ATOM 1523 O O . GLU A 1 203 ? 17.422 -20.797 -0.446 1 96.5 203 GLU A O 1
ATOM 1528 N N . SER A 1 204 ? 17.953 -18.891 -1.476 1 97.12 204 SER A N 1
ATOM 1529 C CA . SER A 1 204 ? 16.625 -18.328 -1.261 1 97.12 204 SER A CA 1
ATOM 1530 C C . SER A 1 204 ? 15.562 -19.125 -1.992 1 97.12 204 SER A C 1
ATOM 1532 O O . SER A 1 204 ? 14.531 -19.469 -1.409 1 97.12 204 SER A O 1
ATOM 1534 N N . ALA A 1 205 ? 15.812 -19.469 -3.244 1 97.81 205 ALA A N 1
ATOM 1535 C CA . ALA A 1 205 ? 14.852 -20.203 -4.066 1 97.81 205 ALA A CA 1
ATOM 1536 C C . ALA A 1 205 ? 14.547 -21.562 -3.469 1 97.81 205 ALA A C 1
ATOM 1538 O O . ALA A 1 205 ? 13.391 -21.984 -3.412 1 97.81 205 ALA A O 1
ATOM 1539 N N . SER A 1 206 ? 15.602 -22.234 -3.045 1 97.88 206 SER A N 1
ATOM 1540 C CA . SER A 1 206 ? 15.43 -23.562 -2.443 1 97.88 206 SER A CA 1
ATOM 1541 C C . SER A 1 206 ? 14.594 -23.484 -1.172 1 97.88 206 SER A C 1
ATOM 1543 O O . SER A 1 206 ? 13.703 -24.312 -0.961 1 97.88 206 SER A O 1
ATOM 1545 N N . ALA A 1 207 ? 14.906 -22.516 -0.344 1 97.69 207 ALA A N 1
ATOM 1546 C CA . ALA A 1 207 ? 14.172 -22.344 0.906 1 97.69 207 ALA A CA 1
ATOM 1547 C C . ALA A 1 207 ? 12.703 -22.016 0.641 1 97.69 207 ALA A C 1
ATOM 1549 O O . ALA A 1 207 ? 11.812 -22.578 1.281 1 97.69 207 ALA A O 1
ATOM 1550 N N . ILE A 1 208 ? 12.453 -21.141 -0.313 1 98.19 208 ILE A N 1
ATOM 1551 C CA . ILE A 1 208 ? 11.102 -20.734 -0.667 1 98.19 208 ILE A CA 1
ATOM 1552 C C . ILE A 1 208 ? 10.32 -21.922 -1.198 1 98.19 208 ILE A C 1
ATOM 1554 O O . ILE A 1 208 ? 9.188 -22.172 -0.771 1 98.19 208 ILE A O 1
ATOM 1558 N N . ALA A 1 209 ? 10.93 -22.672 -2.141 1 98.19 209 ALA A N 1
ATOM 1559 C CA . ALA A 1 209 ? 10.258 -23.844 -2.719 1 98.19 209 ALA A CA 1
ATOM 1560 C C . ALA A 1 209 ? 9.914 -24.859 -1.643 1 98.19 209 ALA A C 1
ATOM 1562 O O . ALA A 1 209 ? 8.82 -25.438 -1.651 1 98.19 209 ALA A O 1
ATOM 1563 N N . LYS A 1 210 ? 10.859 -25.078 -0.756 1 97.75 210 LYS A N 1
ATOM 1564 C CA . LYS A 1 210 ? 10.625 -26 0.351 1 97.75 210 LYS A CA 1
ATOM 1565 C C . LYS A 1 210 ? 9.461 -25.531 1.222 1 97.75 210 LYS A C 1
ATOM 1567 O O . LYS A 1 210 ? 8.609 -26.328 1.61 1 97.75 210 LYS A O 1
ATOM 1572 N N . ASN A 1 211 ? 9.453 -24.266 1.567 1 98 211 ASN A N 1
ATOM 1573 C CA . ASN A 1 211 ? 8.352 -23.734 2.367 1 98 211 ASN A CA 1
ATOM 1574 C C . ASN A 1 211 ? 7.016 -23.891 1.652 1 98 211 ASN A C 1
ATOM 1576 O O . ASN A 1 211 ? 6.043 -24.375 2.24 1 98 211 ASN A O 1
ATOM 1580 N N . ILE A 1 212 ? 6.938 -23.5 0.366 1 98 212 ILE A N 1
ATOM 1581 C CA . ILE A 1 212 ? 5.703 -23.547 -0.413 1 98 212 ILE A CA 1
ATOM 1582 C C . ILE A 1 212 ? 5.172 -24.969 -0.458 1 98 212 ILE A C 1
ATOM 1584 O O . ILE A 1 212 ? 3.961 -25.188 -0.392 1 98 212 ILE A O 1
ATOM 1588 N N . SER A 1 213 ? 6.07 -25.953 -0.59 1 97.44 213 SER A N 1
ATOM 1589 C CA . SER A 1 213 ? 5.668 -27.359 -0.704 1 97.44 213 SER A CA 1
ATOM 1590 C C . SER A 1 213 ? 4.906 -27.812 0.537 1 97.44 213 SER A C 1
ATOM 1592 O O . SER A 1 213 ? 4.105 -28.75 0.47 1 97.44 213 SER A O 1
ATOM 1594 N N . LYS A 1 214 ? 5.082 -27.141 1.674 1 97.19 214 LYS A N 1
ATOM 1595 C CA . LYS A 1 214 ? 4.488 -27.562 2.938 1 97.19 214 LYS A CA 1
ATOM 1596 C C . LYS A 1 214 ? 3.174 -26.844 3.203 1 97.19 214 LYS A C 1
ATOM 1598 O O . LYS A 1 214 ? 2.432 -27.203 4.117 1 97.19 214 LYS A O 1
ATOM 1603 N N . LEU A 1 215 ? 2.885 -25.828 2.445 1 97 215 LEU A N 1
ATOM 1604 C CA . LEU A 1 215 ? 1.731 -24.984 2.713 1 97 215 LEU A CA 1
ATOM 1605 C C . LEU A 1 215 ? 0.443 -25.641 2.236 1 97 215 LEU A C 1
ATOM 1607 O O . LEU A 1 215 ? 0.452 -26.406 1.261 1 97 215 LEU A O 1
ATOM 1611 N N . THR A 1 216 ? -0.61 -25.438 2.975 1 96.25 216 THR A N 1
ATOM 1612 C CA . THR A 1 216 ? -1.946 -25.953 2.688 1 96.25 216 THR A CA 1
ATOM 1613 C C . THR A 1 216 ? -2.959 -24.812 2.633 1 96.25 216 THR A C 1
ATOM 1615 O O . THR A 1 216 ? -2.602 -23.641 2.814 1 96.25 216 THR A O 1
ATOM 1618 N N . LEU A 1 217 ? -4.191 -25.125 2.367 1 96.56 217 LEU A N 1
ATOM 1619 C CA . LEU A 1 217 ? -5.262 -24.141 2.289 1 96.56 217 LEU A CA 1
ATOM 1620 C C . LEU A 1 217 ? -5.391 -23.375 3.604 1 96.56 217 LEU A C 1
ATOM 1622 O O . LEU A 1 217 ? -5.777 -22.203 3.609 1 96.56 217 LEU A O 1
ATOM 1626 N N . ASP A 1 218 ? -4.961 -23.984 4.699 1 95.62 218 ASP A N 1
ATOM 1627 C CA . ASP A 1 218 ? -5.07 -23.359 6.016 1 95.62 218 ASP A CA 1
ATOM 1628 C C . ASP A 1 218 ? -4.086 -22.203 6.168 1 95.62 218 ASP A C 1
ATOM 1630 O O . ASP A 1 218 ? -4.203 -21.406 7.094 1 95.62 218 ASP A O 1
ATOM 1634 N N . ASP A 1 219 ? -3.146 -22.047 5.246 1 97.06 219 ASP A N 1
ATOM 1635 C CA . ASP A 1 219 ? -2.096 -21.031 5.344 1 97.06 219 ASP A CA 1
ATOM 1636 C C . ASP A 1 219 ? -2.439 -19.797 4.512 1 97.06 219 ASP A C 1
ATOM 1638 O O . ASP A 1 219 ? -1.685 -18.828 4.5 1 97.06 219 ASP A O 1
ATOM 1642 N N . THR A 1 220 ? -3.631 -19.844 3.852 1 97.12 220 THR A N 1
ATOM 1643 C CA . THR A 1 220 ? -4.008 -18.75 2.965 1 97.12 220 THR A CA 1
ATOM 1644 C C . THR A 1 220 ? -3.996 -17.422 3.711 1 97.12 220 THR A C 1
ATOM 1646 O O . THR A 1 220 ? -4.387 -17.359 4.879 1 97.12 220 THR A O 1
ATOM 1649 N N . GLY A 1 221 ? -3.43 -16.422 3.111 1 96.75 221 GLY A N 1
ATOM 1650 C CA . GLY A 1 221 ? -3.471 -15.062 3.641 1 96.75 221 GLY A CA 1
ATOM 1651 C C . GLY A 1 221 ? -2.311 -14.75 4.566 1 96.75 221 GLY A C 1
ATOM 1652 O O . GLY A 1 221 ? -2.234 -13.656 5.125 1 96.75 221 GLY A O 1
ATOM 1653 N N . LYS A 1 222 ? -1.368 -15.664 4.727 1 97.44 222 LYS A N 1
ATOM 1654 C CA . LYS A 1 222 ? -0.284 -15.461 5.684 1 97.44 222 LYS A CA 1
ATOM 1655 C C . LYS A 1 222 ? 0.966 -14.93 4.992 1 97.44 222 LYS A C 1
ATOM 1657 O O . LYS A 1 222 ? 1.035 -14.898 3.76 1 97.44 222 LYS A O 1
ATOM 1662 N N . PHE A 1 223 ? 1.866 -14.398 5.746 1 98.31 223 PHE A N 1
ATOM 1663 C CA . PHE A 1 223 ? 3.117 -13.758 5.352 1 98.31 223 PHE A CA 1
ATOM 1664 C C . PHE A 1 223 ? 4.312 -14.523 5.898 1 98.31 223 PHE A C 1
ATOM 1666 O O . PHE A 1 223 ? 4.488 -14.625 7.113 1 98.31 223 PHE A O 1
ATOM 1673 N N . PHE A 1 224 ? 5.211 -15.055 4.945 1 98.5 224 PHE A N 1
ATOM 1674 C CA . PHE A 1 224 ? 6.27 -15.938 5.41 1 98.5 224 PHE A CA 1
ATOM 1675 C C . PHE A 1 224 ? 7.637 -15.422 4.98 1 98.5 224 PHE A C 1
ATOM 1677 O O . PHE A 1 224 ? 7.781 -14.867 3.889 1 98.5 224 PHE A O 1
ATOM 1684 N N . SER A 1 225 ? 8.648 -15.625 5.812 1 97.38 225 SER A N 1
ATOM 1685 C CA . SER A 1 225 ? 10.039 -15.469 5.406 1 97.38 225 SER A CA 1
ATOM 1686 C C . SER A 1 225 ? 10.477 -16.609 4.48 1 97.38 225 SER A C 1
ATOM 1688 O O . SER A 1 225 ? 9.734 -17.578 4.289 1 97.38 225 SER A O 1
ATOM 1690 N N . HIS A 1 226 ? 11.648 -16.469 3.898 1 94.69 226 HIS A N 1
ATOM 1691 C CA . HIS A 1 226 ? 12.148 -17.5 2.994 1 94.69 226 HIS A CA 1
ATOM 1692 C C . HIS A 1 226 ? 12.281 -18.844 3.711 1 94.69 226 HIS A C 1
ATOM 1694 O O . HIS A 1 226 ? 12.141 -19.891 3.09 1 94.69 226 HIS A O 1
ATOM 1700 N N . GLU A 1 227 ? 12.445 -18.828 5.031 1 93 227 GLU A N 1
ATOM 1701 C CA . GLU A 1 227 ? 12.641 -20.062 5.797 1 93 227 GLU A CA 1
ATOM 1702 C C . GLU A 1 227 ? 11.32 -20.594 6.34 1 93 227 GLU A C 1
ATOM 1704 O O . GLU A 1 227 ? 11.297 -21.594 7.055 1 93 227 GLU A O 1
ATOM 1709 N N . GLY A 1 228 ? 10.297 -19.859 6.121 1 95.88 228 GLY A N 1
ATOM 1710 C CA . GLY A 1 228 ? 8.984 -20.375 6.477 1 95.88 228 GLY A CA 1
ATOM 1711 C C . GLY A 1 228 ? 8.453 -19.812 7.785 1 95.88 228 GLY A C 1
ATOM 1712 O O . GLY A 1 228 ? 7.418 -20.25 8.281 1 95.88 228 GLY A O 1
ATOM 1713 N N . LYS A 1 229 ? 9.172 -18.906 8.359 1 96.88 229 LYS A N 1
ATOM 1714 C CA . LYS A 1 229 ? 8.656 -18.234 9.555 1 96.88 229 LYS A CA 1
ATOM 1715 C C . LYS A 1 229 ? 7.555 -17.25 9.195 1 96.88 229 LYS A C 1
ATOM 1717 O O . LYS A 1 229 ? 7.711 -16.438 8.273 1 96.88 229 LYS A O 1
ATOM 1722 N N . GLU A 1 230 ? 6.438 -17.375 9.906 1 97.75 230 GLU A N 1
ATOM 1723 C CA . GLU A 1 230 ? 5.387 -16.375 9.688 1 97.75 230 GLU A CA 1
ATOM 1724 C C . GLU A 1 230 ? 5.824 -15 10.188 1 97.75 230 GLU A C 1
ATOM 1726 O O . GLU A 1 230 ? 6.379 -14.875 11.281 1 97.75 230 GLU A O 1
ATOM 1731 N N . LEU A 1 231 ? 5.641 -13.992 9.406 1 97.56 231 LEU A N 1
ATOM 1732 C CA . LEU A 1 231 ? 6.066 -12.633 9.711 1 97.56 231 LEU A CA 1
ATOM 1733 C C . LEU A 1 231 ? 4.871 -11.75 10.055 1 97.56 231 LEU A C 1
ATOM 1735 O O . LEU A 1 231 ? 3.762 -11.992 9.57 1 97.56 231 LEU A O 1
ATOM 1739 N N . PRO A 1 232 ? 5.078 -10.758 10.938 1 97.31 232 PRO A N 1
ATOM 1740 C CA . PRO A 1 232 ? 4.027 -9.766 11.148 1 97.31 232 PRO A CA 1
ATOM 1741 C C . PRO A 1 232 ? 3.832 -8.844 9.945 1 97.31 232 PRO A C 1
ATOM 1743 O O . PRO A 1 232 ? 4.723 -8.734 9.102 1 97.31 232 PRO A O 1
ATOM 1746 N N . TRP A 1 233 ? 2.73 -8.281 9.859 1 96.81 233 TRP A N 1
ATOM 1747 C CA . TRP A 1 233 ? 2.465 -7.363 8.758 1 96.81 233 TRP A CA 1
ATOM 1748 C C . TRP A 1 233 ? 3.156 -6.023 8.977 1 96.81 233 TRP A C 1
ATOM 1750 O O . TRP A 1 233 ? 3.227 -5.535 10.109 1 96.81 233 TRP A O 1
ATOM 1760 N N . MET B 1 1 ? 2.387 40.219 22.938 1 37.91 1 MET B N 1
ATOM 1761 C CA . MET B 1 1 ? 3 39.312 21.984 1 37.91 1 MET B CA 1
ATOM 1762 C C . MET B 1 1 ? 1.935 38.531 21.219 1 37.91 1 MET B C 1
ATOM 1764 O O . MET B 1 1 ? 1.006 38 21.812 1 37.91 1 MET B O 1
ATOM 1768 N N . ALA B 1 2 ? 1.475 38.906 20.109 1 45.94 2 ALA B N 1
ATOM 1769 C CA . ALA B 1 2 ? 0.195 38.531 19.5 1 45.94 2 ALA B CA 1
ATOM 1770 C C . ALA B 1 2 ? -0.03 37.031 19.547 1 45.94 2 ALA B C 1
ATOM 1772 O O . ALA B 1 2 ? 0.878 36.25 19.25 1 45.94 2 ALA B O 1
ATOM 1773 N N . ALA B 1 3 ? -0.865 36.406 20.344 1 55.78 3 ALA B N 1
ATOM 1774 C CA . ALA B 1 3 ? -1.168 35.031 20.734 1 55.78 3 ALA B CA 1
ATOM 1775 C C . ALA B 1 3 ? -1.146 34.094 19.531 1 55.78 3 ALA B C 1
ATOM 1777 O O . ALA B 1 3 ? -1.817 34.344 18.531 1 55.78 3 ALA B O 1
ATOM 1778 N N . ASN B 1 4 ? 0.089 33.406 19.156 1 77.62 4 ASN B N 1
ATOM 1779 C CA . ASN B 1 4 ? 0.374 32.688 17.922 1 77.62 4 ASN B CA 1
ATOM 1780 C C . ASN B 1 4 ? -0.628 31.547 17.688 1 77.62 4 ASN B C 1
ATOM 1782 O O . ASN B 1 4 ? -0.543 30.5 18.328 1 77.62 4 ASN B O 1
ATOM 1786 N N . THR B 1 5 ? -1.776 31.906 17.156 1 93.12 5 THR B N 1
ATOM 1787 C CA . THR B 1 5 ? -2.871 31 16.828 1 93.12 5 THR B CA 1
ATOM 1788 C C . THR B 1 5 ? -2.359 29.797 16.047 1 93.12 5 THR B C 1
ATOM 1790 O O . THR B 1 5 ? -1.562 29.938 15.117 1 93.12 5 THR B O 1
ATOM 1793 N N . ASN B 1 6 ? -2.697 28.609 16.594 1 97 6 ASN B N 1
ATOM 1794 C CA . ASN B 1 6 ? -2.324 27.391 15.867 1 97 6 ASN B CA 1
ATOM 1795 C C . ASN B 1 6 ? -3.006 27.328 14.5 1 97 6 ASN B C 1
ATOM 1797 O O . ASN B 1 6 ? -4.145 27.781 14.352 1 97 6 ASN B O 1
ATOM 1801 N N . THR B 1 7 ? -2.316 26.797 13.516 1 97.81 7 THR B N 1
ATOM 1802 C CA . THR B 1 7 ? -2.832 26.672 12.156 1 97.81 7 THR B CA 1
ATOM 1803 C C . THR B 1 7 ? -2.877 25.219 11.719 1 97.81 7 THR B C 1
ATOM 1805 O O . THR B 1 7 ? -1.939 24.453 11.969 1 97.81 7 THR B O 1
ATOM 1808 N N . VAL B 1 8 ? -4.012 24.828 11.07 1 98.31 8 VAL B N 1
ATOM 1809 C CA . VAL B 1 8 ? -4.164 23.469 10.531 1 98.31 8 VAL B CA 1
ATOM 1810 C C . VAL B 1 8 ? -4.52 23.547 9.047 1 98.31 8 VAL B C 1
ATOM 1812 O O . VAL B 1 8 ? -5.309 24.406 8.633 1 98.31 8 VAL B O 1
ATOM 1815 N N . LEU B 1 9 ? -3.807 22.766 8.234 1 98.44 9 LEU B N 1
ATOM 1816 C CA . LEU B 1 9 ? -4.18 22.547 6.848 1 98.44 9 LEU B CA 1
ATOM 1817 C C . LEU B 1 9 ? -4.852 21.188 6.672 1 98.44 9 LEU B C 1
ATOM 1819 O O . LEU B 1 9 ? -4.309 20.172 7.105 1 98.44 9 LEU B O 1
ATOM 1823 N N . ILE B 1 10 ? -6.023 21.156 6.078 1 98.31 10 ILE B N 1
ATOM 1824 C CA . ILE B 1 10 ? -6.777 19.922 5.867 1 98.31 10 ILE B CA 1
ATOM 1825 C C . ILE B 1 10 ? -7.094 19.766 4.383 1 98.31 10 ILE B C 1
ATOM 1827 O O . ILE B 1 10 ? -7.684 20.656 3.768 1 98.31 10 ILE B O 1
ATOM 1831 N N . THR B 1 11 ? -6.648 18.672 3.807 1 98.44 11 THR B N 1
ATOM 1832 C CA . THR B 1 11 ? -7.031 18.391 2.428 1 98.44 11 THR B CA 1
ATOM 1833 C C . THR B 1 11 ? -8.391 17.703 2.375 1 98.44 11 THR B C 1
ATOM 1835 O O . THR B 1 11 ? -8.766 16.984 3.303 1 98.44 11 THR B O 1
ATOM 1838 N N . GLY B 1 12 ? -9.078 17.859 1.258 1 95.88 12 GLY B N 1
ATOM 1839 C CA . GLY B 1 12 ? -10.398 17.266 1.125 1 95.88 12 GLY B CA 1
ATOM 1840 C C . GLY B 1 12 ? -11.406 17.828 2.107 1 95.88 12 GLY B C 1
ATOM 1841 O O . GLY B 1 12 ? -12.164 17.078 2.732 1 95.88 12 GLY B O 1
ATOM 1842 N N . CYS B 1 13 ? -11.461 19.094 2.287 1 92.38 13 CYS B N 1
ATOM 1843 C CA . CYS B 1 13 ? -12.211 19.734 3.363 1 92.38 13 CYS B CA 1
ATOM 1844 C C . CYS B 1 13 ? -13.602 20.141 2.895 1 92.38 13 CYS B C 1
ATOM 1846 O O . CYS B 1 13 ? -14.375 20.719 3.662 1 92.38 13 CYS B O 1
ATOM 1848 N N . SER B 1 14 ? -14.016 19.75 1.757 1 90.5 14 SER B N 1
ATOM 1849 C CA . SER B 1 14 ? -15.258 20.266 1.197 1 90.5 14 SER B CA 1
ATOM 1850 C C . SER B 1 14 ? -16.469 19.469 1.696 1 90.5 14 SER B C 1
ATOM 1852 O O . SER B 1 14 ? -17.609 19.906 1.551 1 90.5 14 SER B O 1
ATOM 1854 N N . ARG B 1 15 ? -16.25 18.297 2.207 1 90.5 15 ARG B N 1
ATOM 1855 C CA . ARG B 1 15 ? -17.344 17.469 2.699 1 90.5 15 ARG B CA 1
ATOM 1856 C C . ARG B 1 15 ? -16.828 16.391 3.645 1 90.5 15 ARG B C 1
ATOM 1858 O O . ARG B 1 15 ? -15.617 16.297 3.896 1 90.5 15 ARG B O 1
ATOM 1865 N N . GLY B 1 16 ? -17.719 15.766 4.25 1 94 16 GLY B N 1
ATOM 1866 C CA . GLY B 1 16 ? -17.391 14.562 4.996 1 94 16 GLY B CA 1
ATOM 1867 C C . GLY B 1 16 ? -16.516 14.828 6.215 1 94 16 GLY B C 1
ATOM 1868 O O . GLY B 1 16 ? -16.781 15.766 6.973 1 94 16 GLY B O 1
ATOM 1869 N N . ILE B 1 17 ? -15.562 13.969 6.395 1 96 17 ILE B N 1
ATOM 1870 C CA . ILE B 1 17 ? -14.695 13.992 7.566 1 96 17 ILE B CA 1
ATOM 1871 C C . ILE B 1 17 ? -13.852 15.266 7.555 1 96 17 ILE B C 1
ATOM 1873 O O . ILE B 1 17 ? -13.656 15.898 8.602 1 96 17 ILE B O 1
ATOM 1877 N N . GLY B 1 18 ? -13.391 15.695 6.344 1 96.69 18 GLY B N 1
ATOM 1878 C CA . GLY B 1 18 ? -12.586 16.891 6.23 1 96.69 18 GLY B CA 1
ATOM 1879 C C . GLY B 1 18 ? -13.305 18.156 6.688 1 96.69 18 GLY B C 1
ATOM 1880 O O . GLY B 1 18 ? -12.742 18.969 7.414 1 96.69 18 GLY B O 1
ATOM 1881 N N . LEU B 1 19 ? -14.492 18.234 6.266 1 95.94 19 LEU B N 1
ATOM 1882 C CA . LEU B 1 19 ? -15.305 19.391 6.664 1 95.94 19 LEU B CA 1
ATOM 1883 C C . LEU B 1 19 ? -15.57 19.375 8.164 1 95.94 19 LEU B C 1
ATOM 1885 O O . LEU B 1 19 ? -15.5 20.422 8.82 1 95.94 19 LEU B O 1
ATOM 1889 N N . ALA B 1 20 ? -15.852 18.234 8.711 1 97.12 20 ALA B N 1
ATOM 1890 C CA . ALA B 1 20 ? -16.109 18.094 10.141 1 97.12 20 ALA B CA 1
ATOM 1891 C C . ALA B 1 20 ? -14.867 18.422 10.953 1 97.12 20 ALA B C 1
ATOM 1893 O O . ALA B 1 20 ? -14.961 19.047 12.016 1 97.12 20 ALA B O 1
ATOM 1894 N N . LEU B 1 21 ? -13.711 18.016 10.469 1 97.81 21 LEU B N 1
ATOM 1895 C CA . LEU B 1 21 ? -12.453 18.344 11.133 1 97.81 21 LEU B CA 1
ATOM 1896 C C . LEU B 1 21 ? -12.203 19.859 11.109 1 97.81 21 LEU B C 1
ATOM 1898 O O . LEU B 1 21 ? -11.773 20.438 12.109 1 97.81 21 LEU B O 1
ATOM 1902 N N . ALA B 1 22 ? -12.484 20.453 9.977 1 96.94 22 ALA B N 1
ATOM 1903 C CA . ALA B 1 22 ? -12.352 21.906 9.883 1 96.94 22 ALA B CA 1
ATOM 1904 C C . ALA B 1 22 ? -13.219 22.609 10.922 1 96.94 22 ALA B C 1
ATOM 1906 O O . ALA B 1 22 ? -12.758 23.531 11.609 1 96.94 22 ALA B O 1
ATOM 1907 N N . ALA B 1 23 ? -14.422 22.156 11.039 1 96.62 23 ALA B N 1
ATOM 1908 C CA . ALA B 1 23 ? -15.352 22.734 12.008 1 96.62 23 ALA B CA 1
ATOM 1909 C C . ALA B 1 23 ? -14.844 22.547 13.43 1 96.62 23 ALA B C 1
ATOM 1911 O O . ALA B 1 23 ? -14.922 23.469 14.258 1 96.62 23 ALA B O 1
ATOM 1912 N N . GLU B 1 24 ? -14.359 21.375 13.703 1 97.19 24 GLU B N 1
ATOM 1913 C CA . GLU B 1 24 ? -13.859 21.047 15.039 1 97.19 24 GLU B CA 1
ATOM 1914 C C . GLU B 1 24 ? -12.688 21.938 15.422 1 97.19 24 GLU B C 1
ATOM 1916 O O . GLU B 1 24 ? -12.664 22.516 16.516 1 97.19 24 GLU B O 1
ATOM 1921 N N . TYR B 1 25 ? -11.727 22.109 14.586 1 97.44 25 TYR B N 1
ATOM 1922 C CA . TYR B 1 25 ? -10.547 22.906 14.875 1 97.44 25 TYR B CA 1
ATOM 1923 C C . TYR B 1 25 ? -10.898 24.391 14.898 1 97.44 25 TYR B C 1
ATOM 1925 O O . TYR B 1 25 ? -10.312 25.172 15.656 1 97.44 25 TYR B O 1
ATOM 1933 N N . HIS B 1 26 ? -11.82 24.781 14.078 1 96.06 26 HIS B N 1
ATOM 1934 C CA . HIS B 1 26 ? -12.305 26.156 14.133 1 96.06 26 HIS B CA 1
ATOM 1935 C C . HIS B 1 26 ? -12.898 26.484 15.508 1 96.06 26 HIS B C 1
ATOM 1937 O O . HIS B 1 26 ? -12.602 27.531 16.094 1 96.06 26 HIS B O 1
ATOM 1943 N N . SER B 1 27 ? -13.688 25.594 15.953 1 95.31 27 SER B N 1
ATOM 1944 C CA . SER B 1 27 ? -14.312 25.766 17.266 1 95.31 27 SER B CA 1
ATOM 1945 C C . SER B 1 27 ? -13.266 25.812 18.375 1 95.31 27 SER B C 1
ATOM 1947 O O . SER B 1 27 ? -13.484 26.453 19.406 1 95.31 27 SER B O 1
ATOM 1949 N N . ALA B 1 28 ? -12.148 25.203 18.156 1 95.81 28 ALA B N 1
ATOM 1950 C CA . ALA B 1 28 ? -11.062 25.172 19.125 1 95.81 28 ALA B CA 1
ATOM 1951 C C . ALA B 1 28 ? -10.172 26.406 19 1 95.81 28 ALA B C 1
ATOM 1953 O O . ALA B 1 28 ? -9.18 26.531 19.719 1 95.81 28 ALA B O 1
ATOM 1954 N N . GLY B 1 29 ? -10.438 27.25 18.031 1 95.19 29 GLY B N 1
ATOM 1955 C CA . GLY B 1 29 ? -9.758 28.531 17.922 1 95.19 29 GLY B CA 1
ATOM 1956 C C . GLY B 1 29 ? -8.57 28.5 16.969 1 95.19 29 GLY B C 1
ATOM 1957 O O . GLY B 1 29 ? -7.73 29.406 17 1 95.19 29 GLY B O 1
ATOM 1958 N N . TRP B 1 30 ? -8.516 27.453 16.125 1 96.69 30 TRP B N 1
ATOM 1959 C CA . TRP B 1 30 ? -7.391 27.328 15.203 1 96.69 30 TRP B CA 1
ATOM 1960 C C . TRP B 1 30 ? -7.648 28.125 13.93 1 96.69 30 TRP B C 1
ATOM 1962 O O . TRP B 1 30 ? -8.797 28.391 13.57 1 96.69 30 TRP B O 1
ATOM 1972 N N . ASN B 1 31 ? -6.586 28.547 13.305 1 96.38 31 ASN B N 1
ATOM 1973 C CA . ASN B 1 31 ? -6.648 28.984 11.914 1 96.38 31 ASN B CA 1
ATOM 1974 C C . ASN B 1 31 ? -6.785 27.797 10.961 1 96.38 31 ASN B C 1
ATOM 1976 O O . ASN B 1 31 ? -5.953 26.891 10.969 1 96.38 31 ASN B O 1
ATOM 1980 N N . ILE B 1 32 ? -7.832 27.875 10.133 1 96.69 32 ILE B N 1
ATOM 1981 C CA . ILE B 1 32 ? -8.086 26.766 9.227 1 96.69 32 ILE B CA 1
ATOM 1982 C C . ILE B 1 32 ? -7.625 27.125 7.812 1 96.69 32 ILE B C 1
ATOM 1984 O O . ILE B 1 32 ? -8.07 28.125 7.25 1 96.69 32 ILE B O 1
ATOM 1988 N N . ILE B 1 33 ? -6.711 26.375 7.301 1 97.19 33 ILE B N 1
ATOM 1989 C CA . ILE B 1 33 ? -6.43 26.391 5.867 1 97.19 33 ILE B CA 1
ATOM 1990 C C . ILE B 1 33 ? -7.129 25.219 5.188 1 97.19 33 ILE B C 1
ATOM 1992 O O . ILE B 1 33 ? -6.699 24.078 5.312 1 97.19 33 ILE B O 1
ATOM 1996 N N . ALA B 1 34 ? -8.188 25.547 4.461 1 96.38 34 ALA B N 1
ATOM 1997 C CA . ALA B 1 34 ? -9.016 24.531 3.824 1 96.38 34 ALA B CA 1
ATOM 1998 C C . ALA B 1 34 ? -8.57 24.281 2.387 1 96.38 34 ALA B C 1
ATOM 2000 O O . ALA B 1 34 ? -8.664 25.172 1.537 1 96.38 34 ALA B O 1
ATOM 2001 N N . ALA B 1 35 ? -8.094 23.078 2.143 1 96.94 35 ALA B N 1
ATOM 2002 C CA . ALA B 1 35 ? -7.629 22.719 0.804 1 96.94 35 ALA B CA 1
ATOM 2003 C C . ALA B 1 35 ? -8.609 21.766 0.121 1 96.94 35 ALA B C 1
ATOM 2005 O O . ALA B 1 35 ? -9.023 20.766 0.712 1 96.94 35 ALA B O 1
ATOM 2006 N N . ALA B 1 36 ? -9 22.078 -1.06 1 95.56 36 ALA B N 1
ATOM 2007 C CA . ALA B 1 36 ? -9.891 21.266 -1.871 1 95.56 36 ALA B CA 1
ATOM 2008 C C . ALA B 1 36 ? -9.727 21.578 -3.355 1 95.56 36 ALA B C 1
ATOM 2010 O O . ALA B 1 36 ? -9.086 22.562 -3.721 1 95.56 36 ALA B O 1
ATOM 2011 N N . ARG B 1 37 ? -10.281 20.797 -4.191 1 93.38 37 ARG B N 1
ATOM 2012 C CA . ARG B 1 37 ? -10.219 21.016 -5.633 1 93.38 37 ARG B CA 1
ATOM 2013 C C . ARG B 1 37 ? -10.984 22.281 -6.027 1 93.38 37 ARG B C 1
ATOM 2015 O O . ARG B 1 37 ? -10.539 23.047 -6.891 1 93.38 37 ARG B O 1
ATOM 2022 N N . ASN B 1 38 ? -12.094 22.344 -5.395 1 90.81 38 ASN B N 1
ATOM 2023 C CA . ASN B 1 38 ? -12.938 23.516 -5.57 1 90.81 38 ASN B CA 1
ATOM 2024 C C . ASN B 1 38 ? -13.516 24 -4.242 1 90.81 38 ASN B C 1
ATOM 2026 O O . ASN B 1 38 ? -14.703 23.828 -3.973 1 90.81 38 ASN B O 1
ATOM 2030 N N . PRO B 1 39 ? -12.703 24.734 -3.527 1 86.19 39 PRO B N 1
ATOM 2031 C CA . PRO B 1 39 ? -13.141 25.109 -2.182 1 86.19 39 PRO B CA 1
ATOM 2032 C C . PRO B 1 39 ? -14.352 26.047 -2.193 1 86.19 39 PRO B C 1
ATOM 2034 O O . PRO B 1 39 ? -15.141 26.047 -1.248 1 86.19 39 PRO B O 1
ATOM 2037 N N . SER B 1 40 ? -14.531 26.812 -3.174 1 85.06 40 SER B N 1
ATOM 2038 C CA . SER B 1 40 ? -15.609 27.781 -3.246 1 85.06 40 SER B CA 1
ATOM 2039 C C . SER B 1 40 ? -16.953 27.109 -3.475 1 85.06 40 SER B C 1
ATOM 2041 O O . SER B 1 40 ? -18 27.719 -3.262 1 85.06 40 SER B O 1
ATOM 2043 N N . ALA B 1 41 ? -16.891 25.875 -3.795 1 85.88 41 ALA B N 1
ATOM 2044 C CA . ALA B 1 41 ? -18.125 25.156 -4.125 1 85.88 41 ALA B CA 1
ATOM 2045 C C . ALA B 1 41 ? -18.812 24.656 -2.863 1 85.88 41 ALA B C 1
ATOM 2047 O O . ALA B 1 41 ? -19.984 24.266 -2.906 1 85.88 41 ALA B O 1
ATOM 2048 N N . SER B 1 42 ? -18.156 24.656 -1.772 1 88.56 42 SER B N 1
ATOM 2049 C CA . SER B 1 42 ? -18.734 24.156 -0.527 1 88.56 42 SER B CA 1
ATOM 2050 C C . SER B 1 42 ? -19.281 25.297 0.323 1 88.56 42 SER B C 1
ATOM 2052 O O . SER B 1 42 ? -18.516 26 0.993 1 88.56 42 SER B O 1
ATOM 2054 N N . SER B 1 43 ? -20.562 25.406 0.36 1 88.62 43 SER B N 1
ATOM 2055 C CA . SER B 1 43 ? -21.203 26.453 1.155 1 88.62 43 SER B CA 1
ATOM 2056 C C . SER B 1 43 ? -20.953 26.25 2.645 1 88.62 43 SER B C 1
ATOM 2058 O O . SER B 1 43 ? -20.797 27.203 3.393 1 88.62 43 SER B O 1
ATOM 2060 N N . GLU B 1 44 ? -20.906 25 3.002 1 88.75 44 GLU B N 1
ATOM 2061 C CA . GLU B 1 44 ? -20.672 24.688 4.406 1 88.75 44 GLU B CA 1
ATOM 2062 C C . GLU B 1 44 ? -19.281 25.125 4.84 1 88.75 44 GLU B C 1
ATOM 2064 O O . GLU B 1 44 ? -19.094 25.656 5.941 1 88.75 44 GLU B O 1
ATOM 2069 N N . LEU B 1 45 ? -18.391 24.891 3.945 1 88.94 45 LEU B N 1
ATOM 2070 C CA . LEU B 1 45 ? -17.031 25.328 4.234 1 88.94 45 LEU B CA 1
ATOM 2071 C C . LEU B 1 45 ? -16.938 26.844 4.312 1 88.94 45 LEU B C 1
ATOM 2073 O O . LEU B 1 45 ? -16.25 27.375 5.188 1 88.94 45 LEU B O 1
ATOM 2077 N N . GLN B 1 46 ? -17.625 27.484 3.475 1 86.62 46 GLN B N 1
ATOM 2078 C CA . GLN B 1 46 ? -17.594 28.953 3.434 1 86.62 46 GLN B CA 1
ATOM 2079 C C . GLN B 1 46 ? -18.219 29.547 4.691 1 86.62 46 GLN B C 1
ATOM 2081 O O . GLN B 1 46 ? -17.828 30.625 5.125 1 86.62 46 GLN B O 1
ATOM 2086 N N . ALA B 1 47 ? -19.062 28.797 5.18 1 88.31 47 ALA B N 1
ATOM 2087 C CA . ALA B 1 47 ? -19.766 29.266 6.355 1 88.31 47 ALA B CA 1
ATOM 2088 C C . ALA B 1 47 ? -18.875 29.234 7.594 1 88.31 47 ALA B C 1
ATOM 2090 O O . ALA B 1 47 ? -19.156 29.891 8.594 1 88.31 47 ALA B O 1
ATOM 2091 N N . LEU B 1 48 ? -17.812 28.438 7.391 1 85.56 48 LEU B N 1
ATOM 2092 C CA . LEU B 1 48 ? -16.844 28.375 8.484 1 85.56 48 LEU B CA 1
ATOM 2093 C C . LEU B 1 48 ? -15.906 29.578 8.461 1 85.56 48 LEU B C 1
ATOM 2095 O O . LEU B 1 48 ? -15.547 30.062 7.383 1 85.56 48 LEU B O 1
ATOM 2099 N N . ASN B 1 49 ? -15.922 30.641 9.266 1 80.44 49 ASN B N 1
ATOM 2100 C CA . ASN B 1 49 ? -14.93 31.719 9.289 1 80.44 49 ASN B CA 1
ATOM 2101 C C . ASN B 1 49 ? -13.516 31.172 9.133 1 80.44 49 ASN B C 1
ATOM 2103 O O . ASN B 1 49 ? -12.719 31.234 10.07 1 80.44 49 ASN B O 1
ATOM 2107 N N . ILE B 1 50 ? -13.211 30.75 7.902 1 84.19 50 ILE B N 1
ATOM 2108 C CA . ILE B 1 50 ? -11.961 30.062 7.617 1 84.19 50 ILE B CA 1
ATOM 2109 C C . ILE B 1 50 ? -10.844 31.078 7.398 1 84.19 50 ILE B C 1
ATOM 2111 O O . ILE B 1 50 ? -11.078 32.156 6.871 1 84.19 50 ILE B O 1
ATOM 2115 N N . TYR B 1 51 ? -9.68 30.797 7.844 1 89.62 51 TYR B N 1
ATOM 2116 C CA . TYR B 1 51 ? -8.492 31.641 7.723 1 89.62 51 TYR B CA 1
ATOM 2117 C C . TYR B 1 51 ? -8.07 31.781 6.266 1 89.62 51 TYR B C 1
ATOM 2119 O O . TYR B 1 51 ? -7.945 32.906 5.754 1 89.62 51 TYR B O 1
ATOM 2127 N N . LYS B 1 52 ? -7.98 30.594 5.52 1 94.44 52 LYS B N 1
ATOM 2128 C CA . LYS B 1 52 ? -7.617 30.594 4.105 1 94.44 52 LYS B CA 1
ATOM 2129 C C . LYS B 1 52 ? -8.203 29.375 3.396 1 94.44 52 LYS B C 1
ATOM 2131 O O . LYS B 1 52 ? -8.352 28.312 4 1 94.44 52 LYS B O 1
ATOM 2136 N N . THR B 1 53 ? -8.578 29.625 2.166 1 93.94 53 THR B N 1
ATOM 2137 C CA . THR B 1 53 ? -8.906 28.516 1.266 1 93.94 53 THR B CA 1
ATOM 2138 C C . THR B 1 53 ? -7.844 28.391 0.175 1 93.94 53 THR B C 1
ATOM 2140 O O . THR B 1 53 ? -7.363 29.391 -0.356 1 93.94 53 THR B O 1
ATOM 2143 N N . VAL B 1 54 ? -7.48 27.172 -0.078 1 95.25 54 VAL B N 1
ATOM 2144 C CA . VAL B 1 54 ? -6.488 26.938 -1.122 1 95.25 54 VAL B CA 1
ATOM 2145 C C . VAL B 1 54 ? -6.988 25.875 -2.09 1 95.25 54 VAL B C 1
ATOM 2147 O O . VAL B 1 54 ? -7.535 24.844 -1.666 1 95.25 54 VAL B O 1
ATOM 2150 N N . GLN B 1 55 ? -6.887 26.188 -3.402 1 96.38 55 GLN B N 1
ATOM 2151 C CA . GLN B 1 55 ? -7.172 25.172 -4.418 1 96.38 55 GLN B CA 1
ATOM 2152 C C . GLN B 1 55 ? -6.047 24.141 -4.5 1 96.38 55 GLN B C 1
ATOM 2154 O O . GLN B 1 55 ? -4.887 24.5 -4.723 1 96.38 55 GLN B O 1
ATOM 2159 N N . LEU B 1 56 ? -6.398 22.891 -4.281 1 97.69 56 LEU B N 1
ATOM 2160 C CA . LEU B 1 56 ? -5.41 21.812 -4.258 1 97.69 56 LEU B CA 1
ATOM 2161 C C . LEU B 1 56 ? -6.035 20.5 -4.684 1 97.69 56 LEU B C 1
ATOM 2163 O O . LEU B 1 56 ? -7 20.031 -4.07 1 97.69 56 LEU B O 1
ATOM 2167 N N . ASP B 1 57 ? -5.555 20.016 -5.832 1 98 57 ASP B N 1
ATOM 2168 C CA . ASP B 1 57 ? -5.855 18.656 -6.27 1 98 57 ASP B CA 1
ATOM 2169 C C . ASP B 1 57 ? -4.715 17.703 -5.926 1 98 57 ASP B C 1
ATOM 2171 O O . ASP B 1 57 ? -3.633 17.781 -6.516 1 98 57 ASP B O 1
ATOM 2175 N N . VAL B 1 58 ? -5.016 16.734 -5.016 1 98.19 58 VAL B N 1
ATOM 2176 C CA . VAL B 1 58 ? -3.951 15.891 -4.484 1 98.19 58 VAL B CA 1
ATOM 2177 C C . VAL B 1 58 ? -3.428 14.969 -5.582 1 98.19 58 VAL B C 1
ATOM 2179 O O . VAL B 1 58 ? -2.359 14.375 -5.441 1 98.19 58 VAL B O 1
ATOM 2182 N N . ALA B 1 59 ? -4.156 14.828 -6.691 1 97.69 59 ALA B N 1
ATOM 2183 C CA . ALA B 1 59 ? -3.721 13.977 -7.793 1 97.69 59 ALA B CA 1
ATOM 2184 C C . ALA B 1 59 ? -2.881 14.766 -8.797 1 97.69 59 ALA B C 1
ATOM 2186 O O . ALA B 1 59 ? -2.359 14.195 -9.758 1 97.69 59 ALA B O 1
ATOM 2187 N N . ASP B 1 60 ? -2.76 16.078 -8.602 1 98.19 60 ASP B N 1
ATOM 2188 C CA . ASP B 1 60 ? -2.049 16.969 -9.516 1 98.19 60 ASP B CA 1
ATOM 2189 C C . ASP B 1 60 ? -0.865 17.641 -8.828 1 98.19 60 ASP B C 1
ATOM 2191 O O . ASP B 1 60 ? -1.035 18.641 -8.133 1 98.19 60 ASP B O 1
ATOM 2195 N N . GLU B 1 61 ? 0.298 17.141 -9.148 1 98.25 61 GLU B N 1
ATOM 2196 C CA . GLU B 1 61 ? 1.51 17.609 -8.492 1 98.25 61 GLU B CA 1
ATOM 2197 C C . GLU B 1 61 ? 1.686 19.109 -8.672 1 98.25 61 GLU B C 1
ATOM 2199 O O . GLU B 1 61 ? 2.102 19.812 -7.746 1 98.25 61 GLU B O 1
ATOM 2204 N N . ALA B 1 62 ? 1.406 19.578 -9.844 1 98.25 62 ALA B N 1
ATOM 2205 C CA . ALA B 1 62 ? 1.523 21.016 -10.094 1 98.25 62 ALA B CA 1
ATOM 2206 C C . ALA B 1 62 ? 0.553 21.812 -9.219 1 98.25 62 ALA B C 1
ATOM 2208 O O . ALA B 1 62 ? 0.885 22.891 -8.734 1 98.25 62 ALA B O 1
ATOM 2209 N N . SER B 1 63 ? -0.657 21.297 -9.055 1 98.44 63 SER B N 1
ATOM 2210 C CA . SER B 1 63 ? -1.645 21.922 -8.18 1 98.44 63 SER B CA 1
ATOM 2211 C C . SER B 1 63 ? -1.138 21.984 -6.742 1 98.44 63 SER B C 1
ATOM 2213 O O . SER B 1 63 ? -1.29 23.016 -6.074 1 98.44 63 SER B O 1
ATOM 2215 N N . ILE B 1 64 ? -0.493 20.969 -6.258 1 98.69 64 ILE B N 1
ATOM 2216 C CA . ILE B 1 64 ? 0.05 20.891 -4.906 1 98.69 64 ILE B CA 1
ATOM 2217 C C . ILE B 1 64 ? 1.158 21.922 -4.73 1 98.69 64 ILE B C 1
ATOM 2219 O O . ILE B 1 64 ? 1.169 22.672 -3.746 1 98.69 64 ILE B O 1
ATOM 2223 N N . GLU B 1 65 ? 2.006 21.969 -5.703 1 98.12 65 GLU B N 1
ATOM 2224 C CA . GLU B 1 65 ? 3.131 22.891 -5.633 1 98.12 65 GLU B CA 1
ATOM 2225 C C . GLU B 1 65 ? 2.652 24.344 -5.629 1 98.12 65 GLU B C 1
ATOM 2227 O O . GLU B 1 65 ? 3.186 25.172 -4.895 1 98.12 65 GLU B O 1
ATOM 2232 N N . ARG B 1 66 ? 1.694 24.625 -6.438 1 98 66 ARG B N 1
ATOM 2233 C CA . ARG B 1 66 ? 1.129 25.969 -6.465 1 98 66 ARG B CA 1
ATOM 2234 C C . ARG B 1 66 ? 0.508 26.328 -5.121 1 98 66 ARG B C 1
ATOM 2236 O O . ARG B 1 66 ? 0.691 27.453 -4.625 1 98 66 ARG B O 1
ATOM 2243 N N . ALA B 1 67 ? -0.216 25.406 -4.551 1 98 67 ALA B N 1
ATOM 2244 C CA . ALA B 1 67 ? -0.837 25.625 -3.246 1 98 67 ALA B CA 1
ATOM 2245 C C . ALA B 1 67 ? 0.215 25.922 -2.182 1 98 67 ALA B C 1
ATOM 2247 O O . ALA B 1 67 ? 0.063 26.859 -1.395 1 98 67 ALA B O 1
ATOM 2248 N N . ALA B 1 68 ? 1.301 25.141 -2.137 1 98.25 68 ALA B N 1
ATOM 2249 C CA . ALA B 1 68 ? 2.371 25.359 -1.165 1 98.25 68 ALA B CA 1
ATOM 2250 C C . ALA B 1 68 ? 3.025 26.719 -1.356 1 98.25 68 ALA B C 1
ATOM 2252 O O . ALA B 1 68 ? 3.348 27.406 -0.382 1 98.25 68 ALA B O 1
ATOM 2253 N N . LYS B 1 69 ? 3.156 27.094 -2.598 1 97.75 69 LYS B N 1
ATOM 2254 C CA . LYS B 1 69 ? 3.779 28.375 -2.914 1 97.75 69 LYS B CA 1
ATOM 2255 C C . LYS B 1 69 ? 2.928 29.531 -2.418 1 97.75 69 LYS B C 1
ATOM 2257 O O . LYS B 1 69 ? 3.457 30.531 -1.925 1 97.75 69 LYS B O 1
ATOM 2262 N N . THR B 1 70 ? 1.641 29.438 -2.521 1 97 70 THR B N 1
ATOM 2263 C CA . THR B 1 70 ? 0.741 30.5 -2.074 1 97 70 THR B CA 1
ATOM 2264 C C . THR B 1 70 ? 0.83 30.672 -0.562 1 97 70 THR B C 1
ATOM 2266 O O . THR B 1 70 ? 0.445 31.719 -0.036 1 97 70 THR B O 1
ATOM 2269 N N . LEU B 1 71 ? 1.335 29.641 0.12 1 97.56 71 LEU B N 1
ATOM 2270 C CA . LEU B 1 71 ? 1.409 29.688 1.576 1 97.56 71 LEU B CA 1
ATOM 2271 C C . LEU B 1 71 ? 2.852 29.859 2.043 1 97.56 71 LEU B C 1
ATOM 2273 O O . LEU B 1 71 ? 3.176 29.547 3.191 1 97.56 71 LEU B O 1
ATOM 2277 N N . GLU B 1 72 ? 3.682 30.219 1.087 1 96.12 72 GLU B N 1
ATOM 2278 C CA . GLU B 1 72 ? 5.105 30.328 1.397 1 96.12 72 GLU B CA 1
ATOM 2279 C C . GLU B 1 72 ? 5.332 31.219 2.621 1 96.12 72 GLU B C 1
ATOM 2281 O O . GLU B 1 72 ? 4.738 32.281 2.734 1 96.12 72 GLU B O 1
ATOM 2286 N N . GLY B 1 73 ? 6.117 30.703 3.561 1 94.38 73 GLY B N 1
ATOM 2287 C CA . GLY B 1 73 ? 6.484 31.469 4.738 1 94.38 73 GLY B CA 1
ATOM 2288 C C . GLY B 1 73 ? 5.527 31.281 5.898 1 94.38 73 GLY B C 1
ATOM 2289 O O . GLY B 1 73 ? 5.812 31.703 7.02 1 94.38 73 GLY B O 1
ATOM 2290 N N . GLU B 1 74 ? 4.426 30.688 5.641 1 96.25 74 GLU B N 1
ATOM 2291 C CA . GLU B 1 74 ? 3.441 30.453 6.695 1 96.25 74 GLU B CA 1
ATOM 2292 C C . GLU B 1 74 ? 3.74 29.172 7.469 1 96.25 74 GLU B C 1
ATOM 2294 O O . GLU B 1 74 ? 3.912 28.109 6.871 1 96.25 74 GLU B O 1
ATOM 2299 N N . ALA B 1 75 ? 3.812 29.344 8.805 1 97.75 75 ALA B N 1
ATOM 2300 C CA . ALA B 1 75 ? 3.959 28.172 9.664 1 97.75 75 ALA B CA 1
ATOM 2301 C C . ALA B 1 75 ? 2.633 27.438 9.82 1 97.75 75 ALA B C 1
ATOM 2303 O O . ALA B 1 75 ? 1.582 28.062 9.977 1 97.75 75 ALA B O 1
ATOM 2304 N N . ILE B 1 76 ? 2.674 26.141 9.656 1 98.31 76 ILE B N 1
ATOM 2305 C CA . ILE B 1 76 ? 1.504 25.281 9.836 1 98.31 76 ILE B CA 1
ATOM 2306 C C . ILE B 1 76 ? 1.785 24.234 10.906 1 98.31 76 ILE B C 1
ATOM 2308 O O . ILE B 1 76 ? 2.709 23.438 10.773 1 98.31 76 ILE B O 1
ATOM 2312 N N . ASP B 1 77 ? 0.948 24.219 11.938 1 98.5 77 ASP B N 1
ATOM 2313 C CA . ASP B 1 77 ? 1.198 23.391 13.117 1 98.5 77 ASP B CA 1
ATOM 2314 C C . ASP B 1 77 ? 0.752 21.953 12.875 1 98.5 77 ASP B C 1
ATOM 2316 O O . ASP B 1 77 ? 1.277 21.016 13.492 1 98.5 77 ASP B O 1
ATOM 2320 N N . LEU B 1 78 ? -0.241 21.781 12.055 1 98.69 78 LEU B N 1
ATOM 2321 C CA . LEU B 1 78 ? -0.867 20.484 11.805 1 98.69 78 LEU B CA 1
ATOM 2322 C C . LEU B 1 78 ? -1.325 20.375 10.352 1 98.69 78 LEU B C 1
ATOM 2324 O O . LEU B 1 78 ? -1.99 21.281 9.836 1 98.69 78 LEU B O 1
ATOM 2328 N N . ILE B 1 79 ? -0.876 19.391 9.695 1 98.81 79 ILE B N 1
ATOM 2329 C CA . ILE B 1 79 ? -1.409 19.031 8.383 1 98.81 79 ILE B CA 1
ATOM 2330 C C . ILE B 1 79 ? -2.158 17.703 8.477 1 98.81 79 ILE B C 1
ATOM 2332 O O . ILE B 1 79 ? -1.645 16.734 9.039 1 98.81 79 ILE B O 1
ATOM 2336 N N . ILE B 1 80 ? -3.381 17.688 7.977 1 98.81 80 ILE B N 1
ATOM 2337 C CA . ILE B 1 80 ? -4.195 16.484 7.922 1 98.81 80 ILE B CA 1
ATOM 2338 C C . ILE B 1 80 ? -4.449 16.094 6.469 1 98.81 80 ILE B C 1
ATOM 2340 O O . ILE B 1 80 ? -5.23 16.75 5.773 1 98.81 80 ILE B O 1
ATOM 2344 N N . ASN B 1 81 ? -3.74 15.109 6.027 1 98.75 81 ASN B N 1
ATOM 2345 C CA . ASN B 1 81 ? -4.066 14.484 4.754 1 98.75 81 ASN B CA 1
ATOM 2346 C C . ASN B 1 81 ? -5.344 13.648 4.848 1 98.75 81 ASN B C 1
ATOM 2348 O O . ASN B 1 81 ? -5.309 12.492 5.262 1 98.75 81 ASN B O 1
ATOM 2352 N N . ASN B 1 82 ? -6.359 14.219 4.367 1 98.19 82 ASN B N 1
ATOM 2353 C CA . ASN B 1 82 ? -7.672 13.609 4.531 1 98.19 82 ASN B CA 1
ATOM 2354 C C . ASN B 1 82 ? -8.289 13.234 3.184 1 98.19 82 ASN B C 1
ATOM 2356 O O . ASN B 1 82 ? -9.094 12.305 3.1 1 98.19 82 ASN B O 1
ATOM 2360 N N . ALA B 1 83 ? -7.879 13.961 2.104 1 96.25 83 ALA B N 1
ATOM 2361 C CA . ALA B 1 83 ? -8.43 13.656 0.783 1 96.25 83 ALA B CA 1
ATOM 2362 C C . ALA B 1 83 ? -8.242 12.188 0.431 1 96.25 83 ALA B C 1
ATOM 2364 O O . ALA B 1 83 ? -7.176 11.609 0.673 1 96.25 83 ALA B O 1
ATOM 2365 N N . GLY B 1 84 ? -9.273 11.57 -0.038 1 95.94 84 GLY B N 1
ATOM 2366 C CA . GLY B 1 84 ? -9.234 10.164 -0.424 1 95.94 84 GLY B CA 1
ATOM 2367 C C . GLY B 1 84 ? -10.438 9.742 -1.248 1 95.94 84 GLY B C 1
ATOM 2368 O O . GLY B 1 84 ? -11.438 10.461 -1.307 1 95.94 84 GLY B O 1
ATOM 2369 N N . ILE B 1 85 ? -10.281 8.633 -1.903 1 96.19 85 ILE B N 1
ATOM 2370 C CA . ILE B 1 85 ? -11.367 8.109 -2.725 1 96.19 85 ILE B CA 1
ATOM 2371 C C . ILE B 1 85 ? -11.484 6.602 -2.521 1 96.19 85 ILE B C 1
ATOM 2373 O O . ILE B 1 85 ? -10.57 5.965 -1.993 1 96.19 85 ILE B O 1
ATOM 2377 N N . LEU B 1 86 ? -12.57 6.133 -2.84 1 94.38 86 LEU B N 1
ATOM 2378 C CA . LEU B 1 86 ? -12.93 4.723 -2.814 1 94.38 86 LEU B CA 1
ATOM 2379 C C . LEU B 1 86 ? -13.797 4.359 -4.02 1 94.38 86 LEU B C 1
ATOM 2381 O O . LEU B 1 86 ? -14.711 5.105 -4.375 1 94.38 86 LEU B O 1
ATOM 2385 N N . HIS B 1 87 ? -13.383 3.35 -4.75 1 92.06 87 HIS B N 1
ATOM 2386 C CA . HIS B 1 87 ? -14.25 2.738 -5.754 1 92.06 87 HIS B CA 1
ATOM 2387 C C . HIS B 1 87 ? -14.773 1.391 -5.277 1 92.06 87 HIS B C 1
ATOM 2389 O O . HIS B 1 87 ? -14 0.494 -4.945 1 92.06 87 HIS B O 1
ATOM 2395 N N . TYR B 1 88 ? -16.062 1.297 -5.27 1 91.25 88 TYR B N 1
ATOM 2396 C CA . TYR B 1 88 ? -16.641 0.011 -4.898 1 91.25 88 TYR B CA 1
ATOM 2397 C C . TYR B 1 88 ? -16.484 -1.007 -6.02 1 91.25 88 TYR B C 1
ATOM 2399 O O . TYR B 1 88 ? -17.125 -0.897 -7.066 1 91.25 88 TYR B O 1
ATOM 2407 N N . ASN B 1 89 ? -15.586 -1.907 -5.801 1 91.31 89 ASN B N 1
ATOM 2408 C CA . ASN B 1 89 ? -15.312 -2.988 -6.738 1 91.31 89 ASN B CA 1
ATOM 2409 C C . ASN B 1 89 ? -14.922 -4.273 -6.016 1 91.31 89 ASN B C 1
ATOM 2411 O O . ASN B 1 89 ? -14.539 -4.238 -4.844 1 91.31 89 ASN B O 1
ATOM 2415 N N . THR B 1 90 ? -15.219 -5.363 -6.691 1 90.06 90 THR B N 1
ATOM 2416 C CA . THR B 1 90 ? -14.781 -6.676 -6.23 1 90.06 90 THR B CA 1
ATOM 2417 C C . THR B 1 90 ? -13.531 -7.125 -6.992 1 90.06 90 THR B C 1
ATOM 2419 O O . THR B 1 90 ? -13.047 -6.41 -7.871 1 90.06 90 THR B O 1
ATOM 2422 N N . PHE B 1 91 ? -13.008 -8.297 -6.594 1 91.25 91 PHE B N 1
ATOM 2423 C CA . PHE B 1 91 ? -11.891 -8.875 -7.328 1 91.25 91 PHE B CA 1
ATOM 2424 C C . PHE B 1 91 ? -12.234 -9.031 -8.805 1 91.25 91 PHE B C 1
ATOM 2426 O O . PHE B 1 91 ? -11.398 -8.773 -9.672 1 91.25 91 PHE B O 1
ATOM 2433 N N . GLU B 1 92 ? -13.461 -9.367 -9.078 1 90.94 92 GLU B N 1
ATOM 2434 C CA . GLU B 1 92 ? -13.906 -9.664 -10.438 1 90.94 92 GLU B CA 1
ATOM 2435 C C . GLU B 1 92 ? -14.125 -8.375 -11.234 1 90.94 92 GLU B C 1
ATOM 2437 O O . GLU B 1 92 ? -13.852 -8.336 -12.438 1 90.94 92 GLU B O 1
ATOM 2442 N N . THR B 1 93 ? -14.531 -7.273 -10.555 1 94.5 93 THR B N 1
ATOM 2443 C CA . THR B 1 93 ? -14.977 -6.09 -11.289 1 94.5 93 THR B CA 1
ATOM 2444 C C . THR B 1 93 ? -13.93 -4.984 -11.211 1 94.5 93 THR B C 1
ATOM 2446 O O . THR B 1 93 ? -14.023 -3.982 -11.922 1 94.5 93 THR B O 1
ATOM 2449 N N . GLU B 1 94 ? -12.906 -5.191 -10.398 1 96.19 94 GLU B N 1
ATOM 2450 C CA . GLU B 1 94 ? -11.844 -4.195 -10.25 1 96.19 94 GLU B CA 1
ATOM 2451 C C . GLU B 1 94 ? -11.109 -3.98 -11.57 1 96.19 94 GLU B C 1
ATOM 2453 O O . GLU B 1 94 ? -10.969 -4.91 -12.367 1 96.19 94 GLU B O 1
ATOM 2458 N N . THR B 1 95 ? -10.711 -2.721 -11.828 1 97.19 95 THR B N 1
ATOM 2459 C CA . THR B 1 95 ? -10 -2.414 -13.062 1 97.19 95 THR B CA 1
ATOM 2460 C C . THR B 1 95 ? -8.633 -1.813 -12.773 1 97.19 95 THR B C 1
ATOM 2462 O O . THR B 1 95 ? -8.398 -1.276 -11.688 1 97.19 95 THR B O 1
ATOM 2465 N N . LYS B 1 96 ? -7.742 -1.942 -13.773 1 98.06 96 LYS B N 1
ATOM 2466 C CA . LYS B 1 96 ? -6.43 -1.307 -13.703 1 98.06 96 LYS B CA 1
ATOM 2467 C C . LYS B 1 96 ? -6.559 0.194 -13.453 1 98.06 96 LYS B C 1
ATOM 2469 O O . LYS B 1 96 ? -5.82 0.762 -12.648 1 98.06 96 LYS B O 1
ATOM 2474 N N . ALA B 1 97 ? -7.488 0.784 -14.109 1 97.81 97 ALA B N 1
ATOM 2475 C CA . ALA B 1 97 ? -7.684 2.229 -14.023 1 97.81 97 ALA B CA 1
ATOM 2476 C C . ALA B 1 97 ? -8.109 2.643 -12.617 1 97.81 97 ALA B C 1
ATOM 2478 O O . ALA B 1 97 ? -7.617 3.639 -12.086 1 97.81 97 ALA B O 1
ATOM 2479 N N . HIS B 1 98 ? -9.008 1.902 -11.969 1 97.5 98 HIS B N 1
ATOM 2480 C CA . HIS B 1 98 ? -9.461 2.219 -10.617 1 97.5 98 HIS B CA 1
ATOM 2481 C C . HIS B 1 98 ? -8.336 2.059 -9.602 1 97.5 98 HIS B C 1
ATOM 2483 O O . HIS B 1 98 ? -8.18 2.889 -8.703 1 97.5 98 HIS B O 1
ATOM 2489 N N . LEU B 1 99 ? -7.59 0.982 -9.734 1 98.44 99 LEU B N 1
ATOM 2490 C CA . LEU B 1 99 ? -6.445 0.774 -8.852 1 98.44 99 LEU B CA 1
ATOM 2491 C C . LEU B 1 99 ? -5.453 1.926 -8.969 1 98.44 99 LEU B C 1
ATOM 2493 O O . LEU B 1 99 ? -5.078 2.531 -7.961 1 98.44 99 LEU B O 1
ATOM 2497 N N . ALA B 1 100 ? -5.121 2.248 -10.211 1 98.44 100 ALA B N 1
ATOM 2498 C CA . ALA B 1 100 ? -4.133 3.299 -10.445 1 98.44 100 ALA B CA 1
ATOM 2499 C C . ALA B 1 100 ? -4.609 4.637 -9.891 1 98.44 100 ALA B C 1
ATOM 2501 O O . ALA B 1 100 ? -3.848 5.352 -9.234 1 98.44 100 ALA B O 1
ATOM 2502 N N . HIS B 1 101 ? -5.828 4.941 -10.156 1 98.31 101 HIS B N 1
ATOM 2503 C CA . HIS B 1 101 ? -6.387 6.207 -9.703 1 98.31 101 HIS B CA 1
ATOM 2504 C C . HIS B 1 101 ? -6.438 6.277 -8.188 1 98.31 101 HIS B C 1
ATOM 2506 O O . HIS B 1 101 ? -6.164 7.328 -7.598 1 98.31 101 HIS B O 1
ATOM 2512 N N . THR B 1 102 ? -6.785 5.223 -7.535 1 98.5 102 THR B N 1
ATOM 2513 C CA . THR B 1 102 ? -6.867 5.184 -6.082 1 98.5 102 THR B CA 1
ATOM 2514 C C . THR B 1 102 ? -5.484 5.355 -5.457 1 98.5 102 THR B C 1
ATOM 2516 O O . THR B 1 102 ? -5.324 6.098 -4.484 1 98.5 102 THR B O 1
ATOM 2519 N N . PHE B 1 103 ? -4.449 4.703 -6.016 1 98.75 103 PHE B N 1
ATOM 2520 C CA . PHE B 1 103 ? -3.096 4.879 -5.504 1 98.75 103 PHE B CA 1
ATOM 2521 C C . PHE B 1 103 ? -2.627 6.316 -5.699 1 98.75 103 PHE B C 1
ATOM 2523 O O . PHE B 1 103 ? -1.943 6.875 -4.84 1 98.75 103 PHE B O 1
ATOM 2530 N N . GLU B 1 104 ? -3.02 6.895 -6.797 1 98.69 104 GLU B N 1
ATOM 2531 C CA . GLU B 1 104 ? -2.639 8.273 -7.09 1 98.69 104 GLU B CA 1
ATOM 2532 C C . GLU B 1 104 ? -3.186 9.234 -6.039 1 98.69 104 GLU B C 1
ATOM 2534 O O . GLU B 1 104 ? -2.457 10.086 -5.531 1 98.69 104 GLU B O 1
ATOM 2539 N N . VAL B 1 105 ? -4.375 9.062 -5.684 1 98.56 105 VAL B N 1
ATOM 2540 C CA . VAL B 1 105 ? -5.059 10 -4.801 1 98.56 105 VAL B CA 1
ATOM 2541 C C . VAL B 1 105 ? -4.742 9.664 -3.344 1 98.56 105 VAL B C 1
ATOM 2543 O O . VAL B 1 105 ? -4.387 10.547 -2.561 1 98.56 105 VAL B O 1
ATOM 2546 N N . ASN B 1 106 ? -4.773 8.383 -2.984 1 98.75 106 ASN B N 1
ATOM 2547 C CA . ASN B 1 106 ? -4.754 7.977 -1.582 1 98.75 106 ASN B CA 1
ATOM 2548 C C . ASN B 1 106 ? -3.328 7.809 -1.066 1 98.75 106 ASN B C 1
ATOM 2550 O O . ASN B 1 106 ? -3.105 7.738 0.143 1 98.75 106 ASN B O 1
ATOM 2554 N N . VAL B 1 107 ? -2.371 7.684 -1.972 1 98.81 107 VAL B N 1
ATOM 2555 C CA . VAL B 1 107 ? -1.02 7.387 -1.512 1 98.81 107 VAL B CA 1
ATOM 2556 C C . VAL B 1 107 ? -0.044 8.422 -2.068 1 98.81 107 VAL B C 1
ATOM 2558 O O . VAL B 1 107 ? 0.614 9.133 -1.309 1 98.81 107 VAL B O 1
ATOM 2561 N N . ILE B 1 108 ? -0.053 8.547 -3.365 1 98.81 108 ILE B N 1
ATOM 2562 C CA . ILE B 1 108 ? 0.9 9.453 -3.994 1 98.81 108 ILE B CA 1
ATOM 2563 C C . ILE B 1 108 ? 0.562 10.898 -3.621 1 98.81 108 ILE B C 1
ATOM 2565 O O . ILE B 1 108 ? 1.458 11.703 -3.377 1 98.81 108 ILE B O 1
ATOM 2569 N N . GLY B 1 109 ? -0.723 11.219 -3.572 1 98.75 109 GLY B N 1
ATOM 2570 C CA . GLY B 1 109 ? -1.186 12.531 -3.17 1 98.75 109 GLY B CA 1
ATOM 2571 C C . GLY B 1 109 ? -0.654 12.961 -1.815 1 98.75 109 GLY B C 1
ATOM 2572 O O . GLY B 1 109 ? 0.076 13.953 -1.716 1 98.75 109 GLY B O 1
ATOM 2573 N N . PRO B 1 110 ? -0.953 12.164 -0.787 1 98.69 110 PRO B N 1
ATOM 2574 C CA . PRO B 1 110 ? -0.453 12.492 0.55 1 98.69 110 PRO B CA 1
ATOM 2575 C C . PRO B 1 110 ? 1.068 12.617 0.597 1 98.69 110 PRO B C 1
ATOM 2577 O O . PRO B 1 110 ? 1.603 13.43 1.353 1 98.69 110 PRO B O 1
ATOM 2580 N N . PHE B 1 111 ? 1.818 11.805 -0.116 1 98.56 111 PHE B N 1
ATOM 2581 C CA . PHE B 1 111 ? 3.271 11.914 -0.185 1 98.56 111 PHE B CA 1
ATOM 2582 C C . PHE B 1 111 ? 3.686 13.289 -0.698 1 98.56 111 PHE B C 1
ATOM 2584 O O . PHE B 1 111 ? 4.508 13.969 -0.08 1 98.56 111 PHE B O 1
ATOM 2591 N N . LEU B 1 112 ? 3.061 13.672 -1.825 1 98.75 112 LEU B N 1
ATOM 2592 C CA . LEU B 1 112 ? 3.42 14.922 -2.488 1 98.75 112 LEU B CA 1
ATOM 2593 C C . LEU B 1 112 ? 3.016 16.125 -1.64 1 98.75 112 LEU B C 1
ATOM 2595 O O . LEU B 1 112 ? 3.762 17.094 -1.543 1 98.75 112 LEU B O 1
ATOM 2599 N N . VAL B 1 113 ? 1.859 16.062 -1.042 1 98.69 113 VAL B N 1
ATOM 2600 C CA . VAL B 1 113 ? 1.408 17.141 -0.165 1 98.69 113 VAL B CA 1
ATOM 2601 C C . VAL B 1 113 ? 2.359 17.266 1.022 1 98.69 113 VAL B C 1
ATOM 2603 O O . VAL B 1 113 ? 2.799 18.375 1.353 1 98.69 113 VAL B O 1
ATOM 2606 N N . SER B 1 114 ? 2.682 16.125 1.658 1 98.19 114 SER B N 1
ATOM 2607 C CA . SER B 1 114 ? 3.576 16.125 2.811 1 98.19 114 SER B CA 1
ATOM 2608 C C . SER B 1 114 ? 4.926 16.75 2.463 1 98.19 114 SER B C 1
ATOM 2610 O O . SER B 1 114 ? 5.457 17.562 3.229 1 98.19 114 SER B O 1
ATOM 2612 N N . ARG B 1 115 ? 5.398 16.391 1.325 1 97.31 115 ARG B N 1
ATOM 2613 C CA . ARG B 1 115 ? 6.699 16.906 0.912 1 97.31 115 ARG B CA 1
ATOM 2614 C C . ARG B 1 115 ? 6.625 18.406 0.62 1 97.31 115 ARG B C 1
ATOM 2616 O O . ARG B 1 115 ? 7.488 19.172 1.055 1 97.31 115 ARG B O 1
ATOM 2623 N N . ALA B 1 116 ? 5.629 18.844 -0.085 1 98.06 116 ALA B N 1
ATOM 2624 C CA . ALA B 1 116 ? 5.488 20.234 -0.497 1 98.06 116 ALA B CA 1
ATOM 2625 C C . ALA B 1 116 ? 5.297 21.141 0.711 1 98.06 116 ALA B C 1
ATOM 2627 O O . ALA B 1 116 ? 5.73 22.297 0.7 1 98.06 116 ALA B O 1
ATOM 2628 N N . PHE B 1 117 ? 4.715 20.625 1.785 1 98.38 117 PHE B N 1
ATOM 2629 C CA . PHE B 1 117 ? 4.352 21.484 2.914 1 98.38 117 PHE B CA 1
ATOM 2630 C C . PHE B 1 117 ? 5.277 21.219 4.098 1 98.38 117 PHE B C 1
ATOM 2632 O O . PHE B 1 117 ? 5.074 21.781 5.18 1 98.38 117 PHE B O 1
ATOM 2639 N N . LEU B 1 118 ? 6.277 20.375 3.91 1 97.69 118 LEU B N 1
ATOM 2640 C CA . LEU B 1 118 ? 7.215 20.078 4.984 1 97.69 118 LEU B CA 1
ATOM 2641 C C . LEU B 1 118 ? 7.883 21.344 5.5 1 97.69 118 LEU B C 1
ATOM 2643 O O . LEU B 1 118 ? 8.047 21.516 6.711 1 97.69 118 LEU B O 1
ATOM 2647 N N . PRO B 1 119 ? 8.227 22.297 4.629 1 97.81 119 PRO B N 1
ATOM 2648 C CA . PRO B 1 119 ? 8.82 23.531 5.137 1 97.81 119 PRO B CA 1
ATOM 2649 C C . PRO B 1 119 ? 7.902 24.281 6.094 1 97.81 119 PRO B C 1
ATOM 2651 O O . PRO B 1 119 ? 8.375 24.938 7.031 1 97.81 119 PRO B O 1
ATOM 2654 N N . HIS B 1 120 ? 6.617 24.203 5.879 1 98.38 120 HIS B N 1
ATOM 2655 C CA . HIS B 1 120 ? 5.648 24.875 6.742 1 98.38 120 HIS B CA 1
ATOM 2656 C C . HIS B 1 120 ? 5.574 24.203 8.109 1 98.38 120 HIS B C 1
ATOM 2658 O O . HIS B 1 120 ? 5.438 24.875 9.133 1 98.38 120 HIS B O 1
ATOM 2664 N N . LEU B 1 121 ? 5.676 22.906 8.102 1 98.38 121 LEU B N 1
ATOM 2665 C CA . LEU B 1 121 ? 5.707 22.156 9.352 1 98.38 121 LEU B CA 1
ATOM 2666 C C . LEU B 1 121 ? 6.988 22.438 10.125 1 98.38 121 LEU B C 1
ATOM 2668 O O . LEU B 1 121 ? 6.953 22.609 11.344 1 98.38 121 LEU B O 1
ATOM 2672 N N . LYS B 1 122 ? 8.07 22.531 9.391 1 97.88 122 LYS B N 1
ATOM 2673 C CA . LYS B 1 122 ? 9.352 22.828 10.016 1 97.88 122 LYS B CA 1
ATOM 2674 C C . LYS B 1 122 ? 9.344 24.203 10.664 1 97.88 122 LYS B C 1
ATOM 2676 O O . LYS B 1 122 ? 9.898 24.391 11.75 1 97.88 122 LYS B O 1
ATOM 2681 N N . ALA B 1 123 ? 8.75 25.094 10 1 97.62 123 ALA B N 1
ATOM 2682 C CA . ALA B 1 123 ? 8.648 26.453 10.547 1 97.62 123 ALA B CA 1
ATOM 2683 C C . ALA B 1 123 ? 7.852 26.453 11.844 1 97.62 123 ALA B C 1
ATOM 2685 O O . ALA B 1 123 ? 8.25 27.094 12.82 1 97.62 123 ALA B O 1
ATOM 2686 N N . ALA B 1 124 ? 6.77 25.719 11.836 1 97.94 124 ALA B N 1
ATOM 2687 C CA . ALA B 1 124 ? 5.965 25.625 13.047 1 97.94 124 ALA B CA 1
ATOM 2688 C C . ALA B 1 124 ? 6.746 24.938 14.172 1 97.94 124 ALA B C 1
ATOM 2690 O O . ALA B 1 124 ? 6.688 25.359 15.328 1 97.94 124 ALA B O 1
ATOM 2691 N N . ALA B 1 125 ? 7.438 23.906 13.781 1 97.69 125 ALA B N 1
ATOM 2692 C CA . ALA B 1 125 ? 8.234 23.172 14.758 1 97.69 125 ALA B CA 1
ATOM 2693 C C . ALA B 1 125 ? 9.312 24.062 15.375 1 97.69 125 ALA B C 1
ATOM 2695 O O . ALA B 1 125 ? 9.586 23.969 16.578 1 97.69 125 ALA B O 1
ATOM 2696 N N . ALA B 1 126 ? 9.898 24.859 14.57 1 96.12 126 ALA B N 1
ATOM 2697 C CA . ALA B 1 126 ? 10.93 25.766 15.047 1 96.12 126 ALA B CA 1
ATOM 2698 C C . ALA B 1 126 ? 10.359 26.766 16.062 1 96.12 126 ALA B C 1
ATOM 2700 O O . ALA B 1 126 ? 11.039 27.141 17.016 1 96.12 126 ALA B O 1
ATOM 2701 N N . ASN B 1 127 ? 9.156 27.109 15.867 1 94.88 127 ASN B N 1
ATOM 2702 C CA . ASN B 1 127 ? 8.516 28.125 16.703 1 94.88 127 ASN B CA 1
ATOM 2703 C C . ASN B 1 127 ? 7.914 27.516 17.969 1 94.88 127 ASN B C 1
ATOM 2705 O O . ASN B 1 127 ? 7.98 28.094 19.047 1 94.88 127 ASN B O 1
ATOM 2709 N N . LYS B 1 128 ? 7.383 26.344 17.812 1 94.69 128 LYS B N 1
ATOM 2710 C CA . LYS B 1 128 ? 6.539 25.812 18.875 1 94.69 128 LYS B CA 1
ATOM 2711 C C . LYS B 1 128 ? 7.121 24.516 19.438 1 94.69 128 LYS B C 1
ATOM 2713 O O . LYS B 1 128 ? 6.547 23.922 20.359 1 94.69 128 LYS B O 1
ATOM 2718 N N . GLY B 1 129 ? 8.203 24.031 18.906 1 94.38 129 GLY B N 1
ATOM 2719 C CA . GLY B 1 129 ? 8.852 22.828 19.406 1 94.38 129 GLY B CA 1
ATOM 2720 C C . GLY B 1 129 ? 8.625 21.609 18.5 1 94.38 129 GLY B C 1
ATOM 2721 O O . GLY B 1 129 ? 9.555 20.844 18.266 1 94.38 129 GLY B O 1
ATOM 2722 N N . PHE B 1 130 ? 7.359 21.422 18.094 1 95.25 130 PHE B N 1
ATOM 2723 C CA . PHE B 1 130 ? 7.109 20.375 17.109 1 95.25 130 PHE B CA 1
ATOM 2724 C C . PHE B 1 130 ? 5.828 20.656 16.328 1 95.25 130 PHE B C 1
ATOM 2726 O O . PHE B 1 130 ? 5.031 21.516 16.734 1 95.25 130 PHE B O 1
ATOM 2733 N N . ALA B 1 131 ? 5.668 19.984 15.219 1 98.19 131 ALA B N 1
ATOM 2734 C CA . ALA B 1 131 ? 4.488 20.047 14.359 1 98.19 131 ALA B CA 1
ATOM 2735 C C . ALA B 1 131 ? 3.947 18.656 14.07 1 98.19 131 ALA B C 1
ATOM 2737 O O . ALA B 1 131 ? 4.551 17.656 14.469 1 98.19 131 ALA B O 1
ATOM 2738 N N . LYS B 1 132 ? 2.756 18.578 13.531 1 98.56 132 LYS B N 1
ATOM 2739 C CA . LYS B 1 132 ? 2.102 17.281 13.367 1 98.56 132 LYS B CA 1
ATOM 2740 C C . LYS B 1 132 ? 1.647 17.078 11.922 1 98.56 132 LYS B C 1
ATOM 2742 O O . LYS B 1 132 ? 1.149 18.016 11.281 1 98.56 132 LYS B O 1
ATOM 2747 N N . LEU B 1 133 ? 1.926 15.945 11.43 1 98.69 133 LEU B N 1
ATOM 2748 C CA . LEU B 1 133 ? 1.417 15.445 10.156 1 98.69 133 LEU B CA 1
ATOM 2749 C C . LEU B 1 133 ? 0.559 14.203 10.359 1 98.69 133 LEU B C 1
ATOM 2751 O O . LEU B 1 133 ? 1.038 13.195 10.875 1 98.69 133 LEU B O 1
ATOM 2755 N N . VAL B 1 134 ? -0.701 14.273 9.953 1 98.81 134 VAL B N 1
ATOM 2756 C CA . VAL B 1 134 ? -1.63 13.172 10.203 1 98.81 134 VAL B CA 1
ATOM 2757 C C . VAL B 1 134 ? -2.17 12.648 8.875 1 98.81 134 VAL B C 1
ATOM 2759 O O . VAL B 1 134 ? -2.619 13.422 8.031 1 98.81 134 VAL B O 1
ATOM 2762 N N . GLN B 1 135 ? -2.068 11.336 8.688 1 98.75 135 GLN B N 1
ATOM 2763 C CA . GLN B 1 135 ? -2.707 10.656 7.562 1 98.75 135 GLN B CA 1
ATOM 2764 C C . GLN B 1 135 ? -4.043 10.047 7.98 1 98.75 135 GLN B C 1
ATOM 2766 O O . GLN B 1 135 ? -4.102 9.242 8.914 1 98.75 135 GLN B O 1
ATOM 2771 N N . ILE B 1 136 ? -5.102 10.414 7.27 1 98.56 136 ILE B N 1
ATOM 2772 C CA . ILE B 1 136 ? -6.371 9.742 7.52 1 98.56 136 ILE B CA 1
ATOM 2773 C C . ILE B 1 136 ? -6.445 8.453 6.699 1 98.56 136 ILE B C 1
ATOM 2775 O O . ILE B 1 136 ? -6.551 8.5 5.469 1 98.56 136 ILE B O 1
ATOM 2779 N N . SER B 1 137 ? -6.344 7.387 7.359 1 97.69 137 SER B N 1
ATOM 2780 C CA . SER B 1 137 ? -6.469 6.066 6.754 1 97.69 137 SER B CA 1
ATOM 2781 C C . SER B 1 137 ? -7.816 5.43 7.082 1 97.69 137 SER B C 1
ATOM 2783 O O . SER B 1 137 ? -8.859 6.086 6.988 1 97.69 137 SER B O 1
ATOM 2785 N N . SER B 1 138 ? -7.84 4.168 7.246 1 93.81 138 SER B N 1
ATOM 2786 C CA . SER B 1 138 ? -9.016 3.363 7.562 1 93.81 138 SER B CA 1
ATOM 2787 C C . SER B 1 138 ? -8.625 2.088 8.305 1 93.81 138 SER B C 1
ATOM 2789 O O . SER B 1 138 ? -7.504 1.6 8.164 1 93.81 138 SER B O 1
ATOM 2791 N N . THR B 1 139 ? -9.586 1.577 9.078 1 92.25 139 THR B N 1
ATOM 2792 C CA . THR B 1 139 ? -9.352 0.293 9.727 1 92.25 139 THR B CA 1
ATOM 2793 C C . THR B 1 139 ? -9.102 -0.802 8.695 1 92.25 139 THR B C 1
ATOM 2795 O O . THR B 1 139 ? -8.352 -1.744 8.945 1 92.25 139 THR B O 1
ATOM 2798 N N . VAL B 1 140 ? -9.672 -0.634 7.559 1 92.44 140 VAL B N 1
ATOM 2799 C CA . VAL B 1 140 ? -9.516 -1.646 6.52 1 92.44 140 VAL B CA 1
ATOM 2800 C C . VAL B 1 140 ? -8.125 -1.55 5.902 1 92.44 140 VAL B C 1
ATOM 2802 O O . VAL B 1 140 ? -7.746 -2.381 5.074 1 92.44 140 VAL B O 1
ATOM 2805 N N . GLY B 1 141 ? -7.34 -0.536 6.285 1 96 141 GLY B N 1
ATOM 2806 C CA . GLY B 1 141 ? -5.941 -0.457 5.898 1 96 141 GLY B CA 1
ATOM 2807 C C . GLY B 1 141 ? -5.039 -1.344 6.738 1 96 141 GLY B C 1
ATOM 2808 O O . GLY B 1 141 ? -3.865 -1.533 6.406 1 96 141 GLY B O 1
ATOM 2809 N N . SER B 1 142 ? -5.555 -1.834 7.883 1 97 142 SER B N 1
ATOM 2810 C CA . SER B 1 142 ? -4.844 -2.824 8.688 1 97 142 SER B CA 1
ATOM 2811 C C . SER B 1 142 ? -4.961 -4.219 8.07 1 97 142 SER B C 1
ATOM 2813 O O . SER B 1 142 ? -6.07 -4.734 7.906 1 97 142 SER B O 1
ATOM 2815 N N . ILE B 1 143 ? -3.848 -4.781 7.758 1 97.12 143 ILE B N 1
ATOM 2816 C CA . ILE B 1 143 ? -3.879 -6.125 7.191 1 97.12 143 ILE B CA 1
ATOM 2817 C C . ILE B 1 143 ? -4.301 -7.125 8.266 1 97.12 143 ILE B C 1
ATOM 2819 O O . ILE B 1 143 ? -5.039 -8.07 7.988 1 97.12 143 ILE B O 1
ATOM 2823 N N . THR B 1 144 ? -3.881 -6.863 9.508 1 96.69 144 THR B N 1
ATOM 2824 C CA . THR B 1 144 ? -4.184 -7.73 10.648 1 96.69 144 THR B CA 1
ATOM 2825 C C . THR B 1 144 ? -5.684 -7.781 10.906 1 96.69 144 THR B C 1
ATOM 2827 O O . THR B 1 144 ? -6.23 -8.836 11.242 1 96.69 144 THR B O 1
ATOM 2830 N N . LEU B 1 145 ? -6.359 -6.672 10.672 1 93.62 145 LEU B N 1
ATOM 2831 C CA . LEU B 1 145 ? -7.77 -6.578 11.039 1 93.62 145 LEU B CA 1
ATOM 2832 C C . LEU B 1 145 ? -8.664 -6.887 9.844 1 93.62 145 LEU B C 1
ATOM 2834 O O . LEU B 1 145 ? -9.891 -6.863 9.961 1 93.62 145 LEU B O 1
ATOM 2838 N N . ASN B 1 146 ? -8.023 -7.191 8.695 1 89.12 146 ASN B N 1
ATOM 2839 C CA . ASN B 1 146 ? -8.828 -7.461 7.504 1 89.12 146 ASN B CA 1
ATOM 2840 C C . ASN B 1 146 ? -9.609 -8.766 7.637 1 89.12 146 ASN B C 1
ATOM 2842 O O . ASN B 1 146 ? -9.023 -9.828 7.816 1 89.12 146 ASN B O 1
ATOM 2846 N N . LYS B 1 147 ? -11.008 -8.758 7.531 1 80 147 LYS B N 1
ATOM 2847 C CA . LYS B 1 147 ? -11.836 -9.945 7.676 1 80 147 LYS B CA 1
ATOM 2848 C C . LYS B 1 147 ? -12.609 -10.234 6.395 1 80 147 LYS B C 1
ATOM 2850 O O . LYS B 1 147 ? -13.609 -10.969 6.414 1 80 147 LYS B O 1
ATOM 2855 N N . GLY B 1 148 ? -12.188 -9.656 5.367 1 75.06 148 GLY B N 1
ATOM 2856 C CA . GLY B 1 148 ? -12.805 -9.969 4.09 1 75.06 148 GLY B CA 1
ATOM 2857 C C . GLY B 1 148 ? -14.148 -9.289 3.902 1 75.06 148 GLY B C 1
ATOM 2858 O O . GLY B 1 148 ? -14.859 -9.562 2.936 1 75.06 148 GLY B O 1
ATOM 2859 N N . GLU B 1 149 ? -14.586 -8.414 4.688 1 67.56 149 GLU B N 1
ATOM 2860 C CA . GLU B 1 149 ? -15.953 -7.895 4.711 1 67.56 149 GLU B CA 1
ATOM 2861 C C . GLU B 1 149 ? -16.172 -6.867 3.605 1 67.56 149 GLU B C 1
ATOM 2863 O O . GLU B 1 149 ? -17.297 -6.668 3.146 1 67.56 149 GLU B O 1
ATOM 2868 N N . TRP B 1 150 ? -15.227 -6.227 3.104 1 74.25 150 TRP B N 1
ATOM 2869 C CA . TRP B 1 150 ? -15.461 -5.148 2.148 1 74.25 150 TRP B CA 1
ATOM 2870 C C . TRP B 1 150 ? -14.664 -5.379 0.865 1 74.25 150 TRP B C 1
ATOM 2872 O O . TRP B 1 150 ? -13.438 -5.453 0.893 1 74.25 150 TRP B O 1
ATOM 2882 N N . PRO B 1 151 ? -15.539 -5.625 -0.145 1 72.94 151 PRO B N 1
ATOM 2883 C CA . PRO B 1 151 ? -14.844 -5.906 -1.401 1 72.94 151 PRO B CA 1
ATOM 2884 C C . PRO B 1 151 ? -14.297 -4.645 -2.064 1 72.94 151 PRO B C 1
ATOM 2886 O O . PRO B 1 151 ? -14.859 -4.168 -3.055 1 72.94 151 PRO B O 1
ATOM 2889 N N . THR B 1 152 ? -13.281 -4.066 -1.701 1 90.44 152 THR B N 1
ATOM 2890 C CA . THR B 1 152 ? -12.641 -2.879 -2.254 1 90.44 152 THR B CA 1
ATOM 2891 C C . THR B 1 152 ? -11.125 -3.059 -2.312 1 90.44 152 THR B C 1
ATOM 2893 O O . THR B 1 152 ? -10.391 -2.443 -1.535 1 90.44 152 THR B O 1
ATOM 2896 N N . PRO B 1 153 ? -10.695 -3.883 -3.344 1 94.94 153 PRO B N 1
ATOM 2897 C CA . PRO B 1 153 ? -9.25 -4.105 -3.414 1 94.94 153 PRO B CA 1
ATOM 2898 C C . PRO B 1 153 ? -8.453 -2.809 -3.533 1 94.94 153 PRO B C 1
ATOM 2900 O O . PRO B 1 153 ? -7.418 -2.652 -2.883 1 94.94 153 PRO B O 1
ATOM 2903 N N . ASN B 1 154 ? -8.984 -1.874 -4.348 1 96.81 154 ASN B N 1
ATOM 2904 C CA . ASN B 1 154 ? -8.281 -0.614 -4.566 1 96.81 154 ASN B CA 1
ATOM 2905 C C . ASN B 1 154 ? -8.117 0.169 -3.268 1 96.81 154 ASN B C 1
ATOM 2907 O O . ASN B 1 154 ? -7.027 0.65 -2.959 1 96.81 154 ASN B O 1
ATOM 2911 N N . TYR B 1 155 ? -9.133 0.22 -2.527 1 96.56 155 TYR B N 1
ATOM 2912 C CA . TYR B 1 155 ? -9.141 1.048 -1.325 1 96.56 155 TYR B CA 1
ATOM 2913 C C . TYR B 1 155 ? -8.312 0.408 -0.217 1 96.56 155 TYR B C 1
ATOM 2915 O O . TYR B 1 155 ? -7.445 1.058 0.374 1 96.56 155 TYR B O 1
ATOM 2923 N N . ARG B 1 156 ? -8.5 -0.839 0.067 1 96.44 156 ARG B N 1
ATOM 2924 C CA . ARG B 1 156 ? -7.797 -1.533 1.139 1 96.44 156 ARG B CA 1
ATOM 2925 C C . ARG B 1 156 ? -6.293 -1.542 0.887 1 96.44 156 ARG B C 1
ATOM 2927 O O . ARG B 1 156 ? -5.504 -1.271 1.796 1 96.44 156 ARG B O 1
ATOM 2934 N N . THR B 1 157 ? -5.902 -1.823 -0.354 1 97.94 157 THR B N 1
ATOM 2935 C CA . THR B 1 157 ? -4.48 -1.848 -0.674 1 97.94 157 THR B CA 1
ATOM 2936 C C . THR B 1 157 ? -3.885 -0.445 -0.595 1 97.94 157 THR B C 1
ATOM 2938 O O . THR B 1 157 ? -2.764 -0.268 -0.114 1 97.94 157 THR B O 1
ATOM 2941 N N . SER B 1 158 ? -4.625 0.571 -1.013 1 98.5 158 SER B N 1
ATOM 2942 C CA . SER B 1 158 ? -4.133 1.943 -0.955 1 98.5 158 SER B CA 1
ATOM 2943 C C . SER B 1 158 ? -3.936 2.398 0.487 1 98.5 158 SER B C 1
ATOM 2945 O O . SER B 1 158 ? -2.955 3.078 0.799 1 98.5 158 SER B O 1
ATOM 2947 N N . LYS B 1 159 ? -4.855 2.02 1.301 1 98.31 159 LYS B N 1
ATOM 2948 C CA . LYS B 1 159 ? -4.758 2.463 2.688 1 98.31 159 LYS B CA 1
ATOM 2949 C C . LYS B 1 159 ? -3.646 1.726 3.426 1 98.31 159 LYS B C 1
ATOM 2951 O O . LYS B 1 159 ? -2.994 2.295 4.305 1 98.31 159 LYS B O 1
ATOM 2956 N N . ALA B 1 160 ? -3.395 0.472 3.076 1 98.44 160 ALA B N 1
ATOM 2957 C CA . ALA B 1 160 ? -2.217 -0.211 3.604 1 98.44 160 ALA B CA 1
ATOM 2958 C C . ALA B 1 160 ? -0.932 0.47 3.139 1 98.44 160 ALA B C 1
ATOM 2960 O O . ALA B 1 160 ? 0.014 0.622 3.916 1 98.44 160 ALA B O 1
ATOM 2961 N N . ALA B 1 161 ? -0.908 0.844 1.906 1 98.75 161 ALA B N 1
ATOM 2962 C CA . ALA B 1 161 ? 0.24 1.567 1.366 1 98.75 161 ALA B CA 1
ATOM 2963 C C . ALA B 1 161 ? 0.43 2.904 2.078 1 98.75 161 ALA B C 1
ATOM 2965 O O . ALA B 1 161 ? 1.559 3.297 2.383 1 98.75 161 ALA B O 1
ATOM 2966 N N . LEU B 1 162 ? -0.666 3.572 2.332 1 98.75 162 LEU B N 1
ATOM 2967 C CA . LEU B 1 162 ? -0.615 4.84 3.053 1 98.75 162 LEU B CA 1
ATOM 2968 C C . LEU B 1 162 ? -0.045 4.645 4.453 1 98.75 162 LEU B C 1
ATOM 2970 O O . LEU B 1 162 ? 0.734 5.473 4.934 1 98.75 162 LEU B O 1
ATOM 2974 N N . ASN B 1 163 ? -0.47 3.58 5.117 1 98.56 163 ASN B N 1
ATOM 2975 C CA . ASN B 1 163 ? 0.078 3.252 6.43 1 98.56 163 ASN B CA 1
ATOM 2976 C C . ASN B 1 163 ? 1.596 3.1 6.379 1 98.56 163 ASN B C 1
ATOM 2978 O O . ASN B 1 163 ? 2.305 3.627 7.238 1 98.56 163 ASN B O 1
ATOM 2982 N N . MET B 1 164 ? 2.051 2.389 5.359 1 97.88 164 MET B N 1
ATOM 2983 C CA . MET B 1 164 ? 3.494 2.217 5.215 1 97.88 164 MET B CA 1
ATOM 2984 C C . MET B 1 164 ? 4.172 3.545 4.895 1 97.88 164 MET B C 1
ATOM 2986 O O . MET B 1 164 ? 5.262 3.826 5.391 1 97.88 164 MET B O 1
ATOM 2990 N N . LEU B 1 165 ? 3.541 4.301 4.07 1 97.31 165 LEU B N 1
ATOM 2991 C CA . LEU B 1 165 ? 4.094 5.609 3.734 1 97.31 165 LEU B CA 1
ATOM 2992 C C . LEU B 1 165 ? 4.316 6.445 4.992 1 97.31 165 LEU B C 1
ATOM 2994 O O . LEU B 1 165 ? 5.352 7.102 5.125 1 97.31 165 LEU B O 1
ATOM 2998 N N . ASN B 1 166 ? 3.348 6.402 5.848 1 97.31 166 ASN B N 1
ATOM 2999 C CA . ASN B 1 166 ? 3.494 7.117 7.113 1 97.31 166 ASN B CA 1
ATOM 3000 C C . ASN B 1 166 ? 4.715 6.637 7.891 1 97.31 166 ASN B C 1
ATOM 3002 O O . ASN B 1 166 ? 5.469 7.445 8.438 1 97.31 166 ASN B O 1
ATOM 3006 N N . MET B 1 167 ? 4.859 5.344 7.949 1 96.31 167 MET B N 1
ATOM 3007 C CA . MET B 1 167 ? 6.008 4.781 8.656 1 96.31 167 MET B CA 1
ATOM 3008 C C . MET B 1 167 ? 7.316 5.238 8.023 1 96.31 167 MET B C 1
ATOM 3010 O O . MET B 1 167 ? 8.266 5.59 8.727 1 96.31 167 MET B O 1
ATOM 3014 N N . VAL B 1 168 ? 7.355 5.238 6.723 1 94.94 168 VAL B N 1
ATOM 3015 C CA . VAL B 1 168 ? 8.539 5.695 5.996 1 94.94 168 VAL B CA 1
ATOM 3016 C C . VAL B 1 168 ? 8.82 7.156 6.336 1 94.94 168 VAL B C 1
ATOM 3018 O O . VAL B 1 168 ? 9.953 7.512 6.688 1 94.94 168 VAL B O 1
ATOM 3021 N N . MET B 1 169 ? 7.82 7.949 6.305 1 94.12 169 MET B N 1
ATOM 3022 C CA . MET B 1 169 ? 7.965 9.375 6.582 1 94.12 169 MET B CA 1
ATOM 3023 C C . MET B 1 169 ? 8.359 9.609 8.039 1 94.12 169 MET B C 1
ATOM 3025 O O . MET B 1 169 ? 9.125 10.523 8.336 1 94.12 169 MET B O 1
ATOM 3029 N N . ALA B 1 170 ? 7.785 8.805 8.906 1 95.06 170 ALA B N 1
ATOM 3030 C CA . ALA B 1 170 ? 8.109 8.922 10.328 1 95.06 170 ALA B CA 1
ATOM 3031 C C . ALA B 1 170 ? 9.617 8.859 10.547 1 95.06 170 ALA B C 1
ATOM 3033 O O . ALA B 1 170 ? 10.164 9.594 11.375 1 95.06 170 ALA B O 1
ATOM 3034 N N . HIS B 1 171 ? 10.266 8.023 9.805 1 91.75 171 HIS B N 1
ATOM 3035 C CA . HIS B 1 171 ? 11.703 7.879 9.938 1 91.75 171 HIS B CA 1
ATOM 3036 C C . HIS B 1 171 ? 12.445 9.023 9.25 1 91.75 171 HIS B C 1
ATOM 3038 O O . HIS B 1 171 ? 13.492 9.461 9.727 1 91.75 171 HIS B O 1
ATOM 3044 N N . GLU B 1 172 ? 11.875 9.516 8.203 1 87.81 172 GLU B N 1
ATOM 3045 C CA . GLU B 1 172 ? 12.578 10.484 7.371 1 87.81 172 GLU B CA 1
ATOM 3046 C C . GLU B 1 172 ? 12.461 11.898 7.949 1 87.81 172 GLU B C 1
ATOM 3048 O O . GLU B 1 172 ? 13.367 12.711 7.801 1 87.81 172 GLU B O 1
ATOM 3053 N N . ILE B 1 173 ? 11.359 12.172 8.672 1 89.31 173 ILE B N 1
ATOM 3054 C CA . ILE B 1 173 ? 11.164 13.57 9.031 1 89.31 173 ILE B CA 1
ATOM 3055 C C . ILE B 1 173 ? 11.203 13.734 10.547 1 89.31 173 ILE B C 1
ATOM 3057 O O . ILE B 1 173 ? 10.898 14.805 11.07 1 89.31 173 ILE B O 1
ATOM 3061 N N . LYS B 1 174 ? 11.547 12.664 11.227 1 87.12 174 LYS B N 1
ATOM 3062 C CA . LYS B 1 174 ? 11.703 12.742 12.68 1 87.12 174 LYS B CA 1
ATOM 3063 C C . LYS B 1 174 ? 12.727 13.812 13.062 1 87.12 174 LYS B C 1
ATOM 3065 O O . LYS B 1 174 ? 12.539 14.531 14.047 1 87.12 174 LYS B O 1
ATOM 3070 N N . LYS B 1 175 ? 13.75 13.945 12.273 1 91.06 175 LYS B N 1
ATOM 3071 C CA . LYS B 1 175 ? 14.836 14.891 12.523 1 91.06 175 LYS B CA 1
ATOM 3072 C C . LYS B 1 175 ? 14.328 16.328 12.477 1 91.06 175 LYS B C 1
ATOM 3074 O O . LYS B 1 175 ? 14.977 17.25 13 1 91.06 175 LYS B O 1
ATOM 3079 N N . ASP B 1 176 ? 13.211 16.547 11.914 1 95.44 176 ASP B N 1
ATOM 3080 C CA . ASP B 1 176 ? 12.664 17.891 11.734 1 95.44 176 ASP B CA 1
ATOM 3081 C C . ASP B 1 176 ? 11.664 18.234 12.836 1 95.44 176 ASP B C 1
ATOM 3083 O O . ASP B 1 176 ? 10.977 19.25 12.766 1 95.44 176 ASP B O 1
ATOM 3087 N N . ASN B 1 177 ? 11.547 17.391 13.82 1 97.38 177 ASN B N 1
ATOM 3088 C CA . ASN B 1 177 ? 10.602 17.547 14.922 1 97.38 177 ASN B CA 1
ATOM 3089 C C . ASN B 1 177 ? 9.164 17.625 14.414 1 97.38 177 ASN B C 1
ATOM 3091 O O . ASN B 1 177 ? 8.398 18.484 14.836 1 97.38 177 ASN B O 1
ATOM 3095 N N . VAL B 1 178 ? 8.875 16.812 13.492 1 97.69 178 VAL B N 1
ATOM 3096 C CA . VAL B 1 178 ? 7.52 16.641 12.984 1 97.69 178 VAL B CA 1
ATOM 3097 C C . VAL B 1 178 ? 7.004 15.25 13.359 1 97.69 178 VAL B C 1
ATOM 3099 O O . VAL B 1 178 ? 7.625 14.242 13.023 1 97.69 178 VAL B O 1
ATOM 3102 N N . MET B 1 179 ? 5.953 15.227 14.117 1 97.56 179 MET B N 1
ATOM 3103 C CA . MET B 1 179 ? 5.27 13.977 14.445 1 97.56 179 MET B CA 1
ATOM 3104 C C . MET B 1 179 ? 4.344 13.547 13.305 1 97.56 179 MET B C 1
ATOM 3106 O O . MET B 1 179 ? 3.625 14.375 12.742 1 97.56 179 MET B O 1
ATOM 3110 N N . THR B 1 180 ? 4.379 12.32 12.93 1 97.69 180 THR B N 1
ATOM 3111 C CA . THR B 1 180 ? 3.457 11.836 11.906 1 97.69 180 THR B CA 1
ATOM 3112 C C . THR B 1 180 ? 2.77 10.555 12.359 1 97.69 180 THR B C 1
ATOM 3114 O O . THR B 1 180 ? 3.416 9.656 12.898 1 97.69 180 THR B O 1
ATOM 3117 N N . VAL B 1 181 ? 1.461 10.461 12.188 1 98.25 181 VAL B N 1
ATOM 3118 C CA . VAL B 1 181 ? 0.695 9.289 12.594 1 98.25 181 VAL B CA 1
ATOM 3119 C C . VAL B 1 181 ? -0.408 9.008 11.57 1 98.25 181 VAL B C 1
ATOM 3121 O O . VAL B 1 181 ? -0.734 9.875 10.75 1 98.25 181 VAL B O 1
ATOM 3124 N N . VAL B 1 182 ? -0.846 7.77 11.656 1 98.62 182 VAL B N 1
ATOM 3125 C CA . VAL B 1 182 ? -2.045 7.359 10.93 1 98.62 182 VAL B CA 1
ATOM 3126 C C . VAL B 1 182 ? -3.252 7.398 11.867 1 98.62 182 VAL B C 1
ATOM 3128 O O . VAL B 1 182 ? -3.18 6.93 13.008 1 98.62 182 VAL B O 1
ATOM 3131 N N . GLN B 1 183 ? -4.301 8.016 11.422 1 98.38 183 GLN B N 1
ATOM 3132 C CA . GLN B 1 183 ? -5.551 8.109 12.172 1 98.38 183 GLN B CA 1
ATOM 3133 C C . GLN B 1 183 ? -6.711 7.5 11.391 1 98.38 183 GLN B C 1
ATOM 3135 O O . GLN B 1 183 ? -6.914 7.824 10.219 1 98.38 183 GLN B O 1
ATOM 3140 N N . CYS B 1 184 ? -7.473 6.637 12 1 97.25 184 CYS B N 1
ATOM 3141 C CA . CYS B 1 184 ? -8.688 6.094 11.414 1 97.25 184 CYS B CA 1
ATOM 3142 C C . CYS B 1 184 ? -9.922 6.824 11.93 1 97.25 184 CYS B C 1
ATOM 3144 O O . CYS B 1 184 ? -10.094 6.977 13.141 1 97.25 184 CYS B O 1
ATOM 3146 N N . PRO B 1 185 ? -10.742 7.215 11.094 1 96.19 185 PRO B N 1
ATOM 3147 C CA . PRO B 1 185 ? -11.922 7.965 11.539 1 96.19 185 PRO B CA 1
ATOM 3148 C C . PRO B 1 185 ? -13.031 7.059 12.062 1 96.19 185 PRO B C 1
ATOM 3150 O O . PRO B 1 185 ? -13.984 7.543 12.68 1 96.19 185 PRO B O 1
ATOM 3153 N N . GLY B 1 186 ? -12.898 5.723 11.805 1 92.5 186 GLY B N 1
ATOM 3154 C CA . GLY B 1 186 ? -14.008 4.82 12.055 1 92.5 186 GLY B CA 1
ATOM 3155 C C . GLY B 1 186 ? -14.938 4.676 10.867 1 92.5 186 GLY B C 1
ATOM 3156 O O . GLY B 1 186 ? -14.648 5.176 9.781 1 92.5 186 GLY B O 1
ATOM 3157 N N . PHE B 1 187 ? -15.961 3.891 11.047 1 91.38 187 PHE B N 1
ATOM 3158 C CA . PHE B 1 187 ? -16.953 3.715 9.992 1 91.38 187 PHE B CA 1
ATOM 3159 C C . PHE B 1 187 ? -17.953 4.863 9.984 1 91.38 187 PHE B C 1
ATOM 3161 O O . PHE B 1 187 ? -19.031 4.75 10.562 1 91.38 187 PHE B O 1
ATOM 3168 N N . VAL B 1 188 ? -17.562 5.961 9.32 1 93.25 188 VAL B N 1
ATOM 3169 C CA . VAL B 1 188 ? -18.25 7.238 9.422 1 93.25 188 VAL B CA 1
ATOM 3170 C C . VAL B 1 188 ? -19.219 7.395 8.258 1 93.25 188 VAL B C 1
ATOM 3172 O O . VAL B 1 188 ? -18.906 7.051 7.117 1 93.25 188 VAL B O 1
ATOM 3175 N N . ASP B 1 189 ? -20.359 7.895 8.5 1 92.31 189 ASP B N 1
ATOM 3176 C CA . ASP B 1 189 ? -21.391 8.148 7.496 1 92.31 189 ASP B CA 1
ATOM 3177 C C . ASP B 1 189 ? -20.969 9.281 6.559 1 92.31 189 ASP B C 1
ATOM 3179 O O . ASP B 1 189 ? -21.188 10.461 6.863 1 92.31 189 ASP B O 1
ATOM 3183 N N . THR B 1 190 ? -20.391 8.914 5.402 1 91.88 190 THR B N 1
ATOM 3184 C CA . THR B 1 190 ? -19.953 9.883 4.402 1 91.88 190 THR B CA 1
ATOM 3185 C C . THR B 1 190 ? -20.266 9.375 2.994 1 91.88 190 THR B C 1
ATOM 3187 O O . THR B 1 190 ? -20.641 8.219 2.812 1 91.88 190 THR B O 1
ATOM 3190 N N . GLU B 1 191 ? -20.109 10.211 2.057 1 87.56 191 GLU B N 1
ATOM 3191 C CA . GLU B 1 191 ? -20.344 9.859 0.657 1 87.56 191 GLU B CA 1
ATOM 3192 C C . GLU B 1 191 ? -19.391 8.758 0.203 1 87.56 191 GLU B C 1
ATOM 3194 O O . GLU B 1 191 ? -19.766 7.91 -0.618 1 87.56 191 GLU B O 1
ATOM 3199 N N . ILE B 1 192 ? -18.25 8.68 0.751 1 87 192 ILE B N 1
ATOM 3200 C CA . ILE B 1 192 ? -17.203 7.742 0.354 1 87 192 ILE B CA 1
ATOM 3201 C C . ILE B 1 192 ? -17.719 6.312 0.517 1 87 192 ILE B C 1
ATOM 3203 O O . ILE B 1 192 ? -17.469 5.453 -0.335 1 87 192 ILE B O 1
ATOM 3207 N N . ASN B 1 193 ? -18.516 6.004 1.569 1 86.69 193 ASN B N 1
ATOM 3208 C CA . ASN B 1 193 ? -19.016 4.648 1.774 1 86.69 193 ASN B CA 1
ATOM 3209 C C . ASN B 1 193 ? -20.516 4.555 1.459 1 86.69 193 ASN B C 1
ATOM 3211 O O . ASN B 1 193 ? -21.188 3.645 1.934 1 86.69 193 ASN B O 1
ATOM 3215 N N . GLY B 1 194 ? -21.078 5.574 0.736 1 88.62 194 GLY B N 1
ATOM 3216 C CA . GLY B 1 194 ? -22.5 5.602 0.375 1 88.62 194 GLY B CA 1
ATOM 3217 C C . GLY B 1 194 ? -23.406 5.809 1.563 1 88.62 194 GLY B C 1
ATOM 3218 O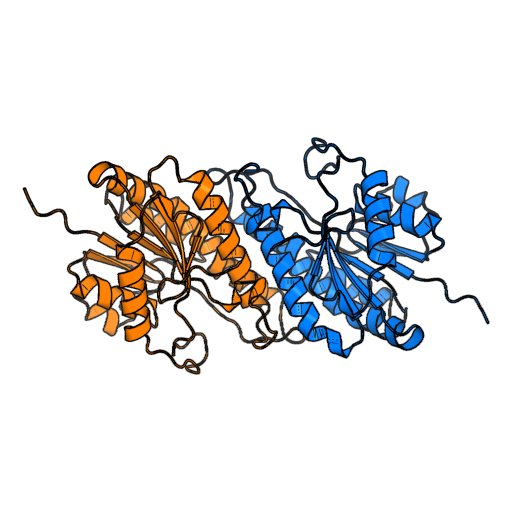 O . GLY B 1 194 ? -24.516 5.258 1.608 1 88.62 194 GLY B O 1
ATOM 3219 N N . HIS B 1 195 ? -22.891 6.426 2.488 1 91.38 195 HIS B N 1
ATOM 3220 C CA . HIS B 1 195 ? -23.641 6.785 3.695 1 91.38 195 HIS B CA 1
ATOM 3221 C C . HIS B 1 195 ? -24.094 5.543 4.453 1 91.38 195 HIS B C 1
ATOM 3223 O O . HIS B 1 195 ? -25.203 5.504 4.98 1 91.38 195 HIS B O 1
ATOM 3229 N N . THR B 1 196 ? -23.219 4.543 4.484 1 87.06 196 THR B N 1
ATOM 3230 C CA . THR B 1 196 ? -23.547 3.307 5.188 1 87.06 196 THR B CA 1
ATOM 3231 C C . THR B 1 196 ? -22.859 3.264 6.555 1 87.06 196 THR B C 1
ATOM 3233 O O . THR B 1 196 ? -23.062 2.324 7.324 1 87.06 196 THR B O 1
ATOM 3236 N N . GLY B 1 197 ? -22.141 4.277 6.867 1 89.69 197 GLY B N 1
ATOM 3237 C CA . GLY B 1 197 ? -21.438 4.316 8.141 1 89.69 197 GLY B CA 1
ATOM 3238 C C . GLY B 1 197 ? -22.375 4.52 9.32 1 89.69 197 GLY B C 1
ATOM 3239 O O . GLY B 1 197 ? -23.5 4.98 9.156 1 89.69 197 GLY B O 1
ATOM 3240 N N . ILE B 1 198 ? -21.781 4.258 10.516 1 89.81 198 ILE B N 1
ATOM 3241 C CA . ILE B 1 198 ? -22.625 4.305 11.703 1 89.81 198 ILE B CA 1
ATOM 3242 C C . ILE B 1 198 ? -22.219 5.484 12.578 1 89.81 198 ILE B C 1
ATOM 3244 O O . ILE B 1 198 ? -22.984 5.918 13.445 1 89.81 198 ILE B O 1
ATOM 3248 N N . LEU B 1 199 ? -21.031 5.992 12.391 1 92.81 199 LEU B N 1
ATOM 3249 C CA . LEU B 1 199 ? -20.531 7.129 13.164 1 92.81 199 LEU B CA 1
ATOM 3250 C C . LEU B 1 199 ? -20.828 8.438 12.445 1 92.81 199 LEU B C 1
ATOM 3252 O O . LEU B 1 199 ? -20.688 8.531 11.227 1 92.81 199 LEU B O 1
ATOM 3256 N N . LYS B 1 200 ? -21.297 9.461 13.258 1 95.38 200 LYS B N 1
ATOM 3257 C CA . LYS B 1 200 ? -21.453 10.797 12.68 1 95.38 200 LYS B CA 1
ATOM 3258 C C . LYS B 1 200 ? -20.094 11.445 12.414 1 95.38 200 LYS B C 1
ATOM 3260 O O . LYS B 1 200 ? -19.156 11.266 13.188 1 95.38 200 LYS B O 1
ATOM 3265 N N . THR B 1 201 ? -20.109 12.219 11.375 1 96 201 THR B N 1
ATOM 3266 C CA . THR B 1 201 ? -18.859 12.891 11.016 1 96 201 THR B CA 1
ATOM 3267 C C . THR B 1 201 ? -18.359 13.758 12.164 1 96 201 THR B C 1
ATOM 3269 O O . THR B 1 201 ? -17.156 13.797 12.445 1 96 201 THR B O 1
ATOM 3272 N N . SER B 1 202 ? -19.297 14.453 12.852 1 96.12 202 SER B N 1
ATOM 3273 C CA . SER B 1 202 ? -18.922 15.336 13.953 1 96.12 202 SER B CA 1
ATOM 3274 C C . SER B 1 202 ? -18.328 14.562 15.109 1 96.12 202 SER B C 1
ATOM 3276 O O . SER B 1 202 ? -17.359 15.008 15.727 1 96.12 202 SER B O 1
ATOM 3278 N N . GLU B 1 203 ? -18.875 13.375 15.367 1 96.5 203 GLU B N 1
ATOM 3279 C CA . GLU B 1 203 ? -18.359 12.531 16.438 1 96.5 203 GLU B CA 1
ATOM 3280 C C . GLU B 1 203 ? -16.953 12.039 16.125 1 96.5 203 GLU B C 1
ATOM 3282 O O . GLU B 1 203 ? -16.078 12.055 17 1 96.5 203 GLU B O 1
ATOM 3287 N N . SER B 1 204 ? -16.797 11.602 14.938 1 97.12 204 SER B N 1
ATOM 3288 C CA . SER B 1 204 ? -15.492 11.133 14.508 1 97.12 204 SER B CA 1
ATOM 3289 C C . SER B 1 204 ? -14.461 12.258 14.555 1 97.12 204 SER B C 1
ATOM 3291 O O . SER B 1 204 ? -13.367 12.086 15.094 1 97.12 204 SER B O 1
ATOM 3293 N N . ALA B 1 205 ? -14.82 13.422 14.047 1 97.81 205 ALA B N 1
ATOM 3294 C CA . ALA B 1 205 ? -13.906 14.562 13.992 1 97.81 205 ALA B CA 1
ATOM 3295 C C . ALA B 1 205 ? -13.484 15 15.391 1 97.81 205 ALA B C 1
ATOM 3297 O O . ALA B 1 205 ? -12.305 15.273 15.641 1 97.81 205 ALA B O 1
ATOM 3298 N N . SER B 1 206 ? -14.453 15.055 16.281 1 97.88 206 SER B N 1
ATOM 3299 C CA . SER B 1 206 ? -14.172 15.445 17.656 1 97.88 206 SER B CA 1
ATOM 3300 C C . SER B 1 206 ? -13.211 14.461 18.328 1 97.88 206 SER B C 1
ATOM 3302 O O . SER B 1 206 ? -12.266 14.867 19 1 97.88 206 SER B O 1
ATOM 3304 N N . ALA B 1 207 ? -13.492 13.195 18.141 1 97.69 207 ALA B N 1
ATOM 3305 C CA . ALA B 1 207 ? -12.648 12.156 18.734 1 97.69 207 ALA B CA 1
ATOM 3306 C C . ALA B 1 207 ? -11.227 12.219 18.156 1 97.69 207 ALA B C 1
ATOM 3308 O O . ALA B 1 207 ? -10.25 12.125 18.906 1 97.69 207 ALA B O 1
ATOM 3309 N N . ILE B 1 208 ? -11.109 12.398 16.859 1 98.12 208 ILE B N 1
ATOM 3310 C CA . ILE B 1 208 ? -9.82 12.469 16.188 1 98.12 208 ILE B CA 1
ATOM 3311 C C . ILE B 1 208 ? -9.039 13.68 16.688 1 98.12 208 ILE B C 1
ATOM 3313 O O . ILE B 1 208 ? -7.859 13.562 17.047 1 98.12 208 ILE B O 1
ATOM 3317 N N . ALA B 1 209 ? -9.695 14.852 16.734 1 98.19 209 ALA B N 1
ATOM 3318 C CA . ALA B 1 209 ? -9.039 16.078 17.188 1 98.19 209 ALA B CA 1
ATOM 3319 C C . ALA B 1 209 ? -8.539 15.922 18.625 1 98.19 209 ALA B C 1
ATOM 3321 O O . ALA B 1 209 ? -7.434 16.344 18.953 1 98.19 209 ALA B O 1
ATOM 3322 N N . LYS B 1 210 ? -9.391 15.328 19.453 1 97.75 210 LYS B N 1
ATOM 3323 C CA . LYS B 1 210 ? -9.008 15.078 20.828 1 97.75 210 LYS B CA 1
ATOM 3324 C C . LYS B 1 210 ? -7.785 14.164 20.906 1 97.75 210 LYS B C 1
ATOM 3326 O O . LYS B 1 210 ? -6.859 14.422 21.688 1 97.75 210 LYS B O 1
ATOM 3331 N N . ASN B 1 211 ? -7.793 13.102 20.156 1 98 211 ASN B N 1
ATOM 3332 C CA . ASN B 1 211 ? -6.648 12.195 20.141 1 98 211 ASN B CA 1
ATOM 3333 C C . ASN B 1 211 ? -5.379 12.906 19.672 1 98 211 ASN B C 1
ATOM 3335 O O . ASN B 1 211 ? -4.336 12.812 20.328 1 98 211 ASN B O 1
ATOM 3339 N N . ILE B 1 212 ? -5.453 13.648 18.562 1 98 212 ILE B N 1
ATOM 3340 C CA . ILE B 1 212 ? -4.305 14.328 17.969 1 98 212 ILE B CA 1
ATOM 3341 C C . ILE B 1 212 ? -3.713 15.305 18.984 1 98 212 ILE B C 1
ATOM 3343 O O . ILE B 1 212 ? -2.492 15.453 19.078 1 98 212 ILE B O 1
ATOM 3347 N N . SER B 1 213 ? -4.57 15.992 19.75 1 97.44 213 SER B N 1
ATOM 3348 C CA . SER B 1 213 ? -4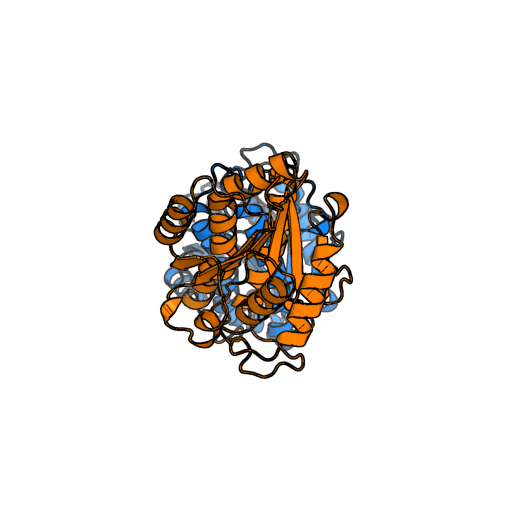.113 17 20.703 1 97.44 213 SER B CA 1
ATOM 3349 C C . SER B 1 213 ? -3.219 16.375 21.781 1 97.44 213 SER B C 1
ATOM 3351 O O . SER B 1 213 ? -2.385 17.062 22.375 1 97.44 213 SER B O 1
ATOM 3353 N N . LYS B 1 214 ? -3.311 15.062 22 1 97.19 214 LYS B N 1
ATOM 3354 C CA . LYS B 1 214 ? -2.578 14.398 23.062 1 97.19 214 LYS B CA 1
ATOM 3355 C C . LYS B 1 214 ? -1.276 13.789 22.547 1 97.19 214 LYS B C 1
ATOM 3357 O O . LYS B 1 214 ? -0.433 13.359 23.344 1 97.19 214 LYS B O 1
ATOM 3362 N N . LEU B 1 215 ? -1.103 13.727 21.281 1 97 215 LEU B N 1
ATOM 3363 C CA . LEU B 1 215 ? 0.031 13.023 20.688 1 97 215 LEU B CA 1
ATOM 3364 C C . LEU B 1 215 ? 1.294 13.875 20.766 1 97 215 LEU B C 1
ATOM 3366 O O . LEU B 1 215 ? 1.224 15.109 20.719 1 97 215 LEU B O 1
ATOM 3370 N N . THR B 1 216 ? 2.406 13.234 20.953 1 96.19 216 THR B N 1
ATOM 3371 C CA . THR B 1 216 ? 3.729 13.844 21.031 1 96.19 216 THR B CA 1
ATOM 3372 C C . THR B 1 216 ? 4.676 13.203 20.016 1 96.19 216 THR B C 1
ATOM 3374 O O . THR B 1 216 ? 4.285 12.297 19.281 1 96.19 216 THR B O 1
ATOM 3377 N N . LEU B 1 217 ? 5.891 13.656 19.969 1 96.5 217 LEU B N 1
ATOM 3378 C CA . LEU B 1 217 ? 6.895 13.125 19.047 1 96.5 217 LEU B CA 1
ATOM 3379 C C . LEU B 1 217 ? 7.117 11.641 19.281 1 96.5 217 LEU B C 1
ATOM 3381 O O . LEU B 1 217 ? 7.445 10.898 18.359 1 96.5 217 LEU B O 1
ATOM 3385 N N . ASP B 1 218 ? 6.824 11.172 20.5 1 95.56 218 ASP B N 1
ATOM 3386 C CA . ASP B 1 218 ? 7.039 9.773 20.844 1 95.56 218 ASP B CA 1
ATOM 3387 C C . ASP B 1 218 ? 6.023 8.875 20.156 1 95.56 218 ASP B C 1
ATOM 3389 O O . ASP B 1 218 ? 6.195 7.652 20.109 1 95.56 218 ASP B O 1
ATOM 3393 N N . ASP B 1 219 ? 4.988 9.43 19.547 1 97 219 ASP B N 1
ATOM 3394 C CA . ASP B 1 219 ? 3.908 8.656 18.938 1 97 219 ASP B CA 1
ATOM 3395 C C . ASP B 1 219 ? 4.109 8.523 17.438 1 97 219 ASP B C 1
ATOM 3397 O O . ASP B 1 219 ? 3.316 7.867 16.75 1 97 219 ASP B O 1
ATOM 3401 N N . THR B 1 220 ? 5.23 9.109 16.938 1 97.12 220 THR B N 1
ATOM 3402 C CA . THR B 1 220 ? 5.465 9.109 15.492 1 97.12 220 THR B CA 1
ATOM 3403 C C . THR B 1 220 ? 5.473 7.68 14.953 1 97.12 220 THR B C 1
ATOM 3405 O O . THR B 1 220 ? 5.973 6.762 15.602 1 97.12 220 THR B O 1
ATOM 3408 N N . GLY B 1 221 ? 4.805 7.473 13.844 1 96.75 221 GLY B N 1
ATOM 3409 C CA . GLY B 1 221 ? 4.836 6.203 13.141 1 96.75 221 GLY B CA 1
ATOM 3410 C C . GLY B 1 221 ? 3.76 5.234 13.602 1 96.75 221 GLY B C 1
ATOM 3411 O O . GLY B 1 221 ? 3.693 4.102 13.117 1 96.75 221 GLY B O 1
ATOM 3412 N N . LYS B 1 222 ? 2.887 5.664 14.492 1 97.44 222 LYS B N 1
ATOM 3413 C CA . LYS B 1 222 ? 1.893 4.75 15.047 1 97.44 222 LYS B CA 1
ATOM 3414 C C . LYS B 1 222 ? 0.557 4.883 14.32 1 97.44 222 LYS B C 1
ATOM 3416 O O . LYS B 1 222 ? 0.365 5.805 13.523 1 97.44 222 LYS B O 1
ATOM 3421 N N . PHE B 1 223 ? -0.291 3.912 14.484 1 98.31 223 PHE B N 1
ATOM 3422 C CA . PHE B 1 223 ? -1.602 3.75 13.867 1 98.31 223 PHE B CA 1
ATOM 3423 C C . PHE B 1 223 ? -2.703 3.771 14.922 1 98.31 223 PHE B C 1
ATOM 3425 O O . PHE B 1 223 ? -2.758 2.896 15.781 1 98.31 223 PHE B O 1
ATOM 3432 N N . PHE B 1 224 ? -3.666 4.809 14.812 1 98.5 224 PHE B N 1
ATOM 3433 C CA . PHE B 1 224 ? -4.633 4.973 15.891 1 98.5 224 PHE B CA 1
ATOM 3434 C C . PHE B 1 224 ? -6.059 4.906 15.352 1 98.5 224 PHE B C 1
ATOM 3436 O O . PHE B 1 224 ? -6.336 5.391 14.258 1 98.5 224 PHE B O 1
ATOM 3443 N N . SER B 1 225 ? -6.977 4.352 16.125 1 97.38 225 SER B N 1
ATOM 3444 C CA . SER B 1 225 ? -8.406 4.5 15.898 1 97.38 225 SER B CA 1
ATOM 3445 C C . SER B 1 225 ? -8.875 5.914 16.219 1 97.38 225 SER B C 1
ATOM 3447 O O . SER B 1 225 ? -8.117 6.715 16.766 1 97.38 225 SER B O 1
ATOM 3449 N N . HIS B 1 226 ? -10.117 6.219 15.867 1 94.69 226 HIS B N 1
ATOM 3450 C CA . HIS B 1 226 ? -10.648 7.547 16.141 1 94.69 226 HIS B CA 1
ATOM 3451 C C . HIS B 1 226 ? -10.656 7.844 17.625 1 94.69 226 HIS B C 1
ATOM 3453 O O . HIS B 1 226 ? -10.531 9 18.047 1 94.69 226 HIS B O 1
ATOM 3459 N N . GLU B 1 227 ? -10.68 6.812 18.469 1 92.94 227 GLU B N 1
ATOM 3460 C CA . GLU B 1 227 ? -10.75 6.992 19.922 1 92.94 227 GLU B CA 1
ATOM 3461 C C . GLU B 1 227 ? -9.352 6.977 20.547 1 92.94 227 GLU B C 1
ATOM 3463 O O . GLU B 1 227 ? -9.211 7.066 21.766 1 92.94 227 GLU B O 1
ATOM 3468 N N . GLY B 1 228 ? -8.398 6.734 19.75 1 95.81 228 GLY B N 1
ATOM 3469 C CA . GLY B 1 228 ? -7.035 6.852 20.234 1 95.81 228 GLY B CA 1
ATOM 3470 C C . GLY B 1 228 ? -6.406 5.516 20.594 1 95.81 228 GLY B C 1
ATOM 3471 O O . GLY B 1 228 ? -5.312 5.465 21.156 1 95.81 228 GLY B O 1
ATOM 3472 N N . LYS B 1 229 ? -7.102 4.453 20.328 1 96.88 229 LYS B N 1
ATOM 3473 C CA . LYS B 1 229 ? -6.504 3.137 20.516 1 96.88 229 LYS B CA 1
ATOM 3474 C C . LYS B 1 229 ? -5.484 2.828 19.422 1 96.88 229 LYS B C 1
ATOM 3476 O O . LYS B 1 229 ? -5.766 3.016 18.234 1 96.88 229 LYS B O 1
ATOM 3481 N N . GLU B 1 230 ? -4.305 2.41 19.844 1 97.75 230 GLU B N 1
ATOM 3482 C CA . GLU B 1 230 ? -3.328 1.991 18.859 1 97.75 230 GLU B CA 1
ATOM 3483 C C . GLU B 1 230 ? -3.77 0.709 18.156 1 97.75 230 GLU B C 1
ATOM 3485 O O . GLU B 1 230 ? -4.219 -0.236 18.797 1 97.75 230 GLU B O 1
ATOM 3490 N N . LEU B 1 231 ? -3.707 0.687 16.875 1 97.56 231 LEU B N 1
ATOM 3491 C CA . LEU B 1 231 ? -4.16 -0.44 16.062 1 97.56 231 LEU B CA 1
ATOM 3492 C C . LEU B 1 231 ? -2.973 -1.204 15.484 1 97.56 231 LEU B C 1
ATOM 3494 O O . LEU B 1 231 ? -1.907 -0.626 15.25 1 97.56 231 LEU B O 1
ATOM 3498 N N . PRO B 1 232 ? -3.137 -2.537 15.305 1 97.31 232 PRO B N 1
ATOM 3499 C CA . PRO B 1 232 ? -2.113 -3.285 14.57 1 97.31 232 PRO B CA 1
ATOM 3500 C C . PRO B 1 232 ? -2.084 -2.939 13.078 1 97.31 232 PRO B C 1
ATOM 3502 O O . PRO B 1 232 ? -3.064 -2.416 12.547 1 97.31 232 PRO B O 1
ATOM 3505 N N . TRP B 1 233 ? -1.024 -3.17 12.477 1 96.88 233 TRP B N 1
ATOM 3506 C CA . TRP B 1 233 ? -0.91 -2.895 11.055 1 96.88 233 TRP B CA 1
ATOM 3507 C C . TRP B 1 233 ? -1.633 -3.959 10.234 1 96.88 233 TRP B C 1
ATOM 3509 O O . TRP B 1 233 ? -1.61 -5.141 10.578 1 96.88 233 TRP B O 1
#

InterPro domains:
  IPR002347 Short-chain dehydrogenase/reductase SDR [PF00106] (7-194)
  IPR002347 Short-chain dehydrogenase/reductase SDR [PR00080] (74-85)
  IPR002347 Short-chain dehydrogenase/reductase SDR [PR00080] (131-139)
  IPR002347 Short-chain dehydrogenase/reductase SDR [PR00080] (155-174)
  IPR002347 Short-chain dehydrogenase/reductase SDR [PR00081] (7-24)
  IPR002347 Short-chain dehydrogenase/reductase SDR [PR00081] (74-85)
  IPR002347 Short-chain dehydrogenase/reductase SDR [PR00081] (125-141)
  IPR002347 Short-chain dehydrogenase/reductase SDR [PR00081] (155-174)
  IPR002347 Short-chain dehydrogenase/reductase SDR [PR00081] (176-193)
  IPR036291 NAD(P)-binding domain superfamily [SSF51735] (5-233)
  IPR051468 Fungal Secondary Metabolite SDRs [PTHR43544] (6-233)

Nearest PDB structures (foldseek):
  1sny-assembly1_A-2  TM=9.240E-01  e=1.841E-20  Drosophila melanogaster
  5tt0-assembly1_A  TM=8.347E-01  e=1.925E-14  Burkholderia thailandensis E264
  5t2u-assembly1_B  TM=8.064E-01  e=1.610E-14  Mycolicibacterium smegmatis MC2 155
  5tt0-assembly1_B  TM=8.327E-01  e=4.171E-14  Burkholderia thailandensis E264
  4wec-assembly1_A  TM=8.307E-01  e=1.846E-13  Mycolic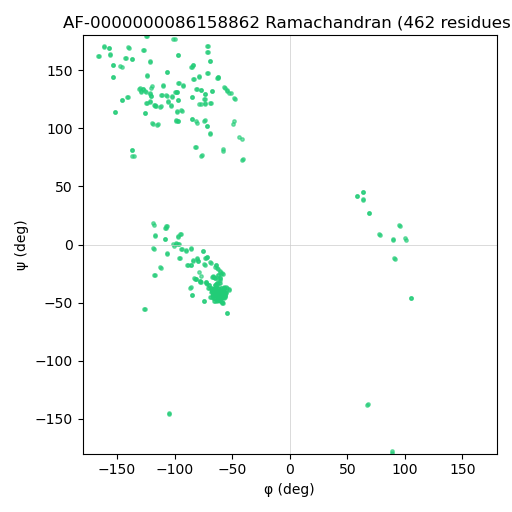ibacterium smegmatis MC2 155

Radius of gyration: 23.23 Å; Cα contacts (8 Å, |Δi|>4): 1057; chains: 2; bounding box: 48×82×48 Å

pLDDT: mean 94.36, std 7.41, range [36.97, 98.81]

Organism: Pythium oligandrum (NCBI:txid41045)